Protein AF-A0A0G2GHC7-F1 (afdb_monomer)

Nearest PDB structures (foldseek):
  1qgr-assembly1_A  TM=2.933E-01  e=3.641E-01  Homo sapiens
  3lww-assembly2_C  TM=3.006E-01  e=3.374E-01  Homo sapiens

Structure (mmCIF, N/CA/C/O backbone):
data_AF-A0A0G2GHC7-F1
#
_entry.id   AF-A0A0G2GHC7-F1
#
loop_
_atom_site.group_PDB
_atom_site.id
_atom_site.type_symbol
_atom_site.label_atom_id
_atom_site.label_alt_id
_atom_site.label_comp_id
_atom_site.label_asym_id
_atom_site.label_entity_id
_atom_site.label_seq_id
_atom_site.pdbx_PDB_ins_code
_atom_site.Cartn_x
_atom_site.Cartn_y
_atom_site.Cartn_z
_atom_site.occupancy
_atom_site.B_iso_or_equiv
_atom_site.auth_seq_id
_atom_site.auth_comp_id
_atom_site.auth_asym_id
_atom_site.auth_atom_id
_atom_site.pdbx_PDB_model_num
ATOM 1 N N . MET A 1 1 ? -37.681 -27.568 41.422 1.00 39.88 1 MET A N 1
ATOM 2 C CA . MET A 1 1 ? -37.626 -28.202 40.088 1.00 39.88 1 MET A CA 1
ATOM 3 C C . MET A 1 1 ? -36.496 -27.518 39.33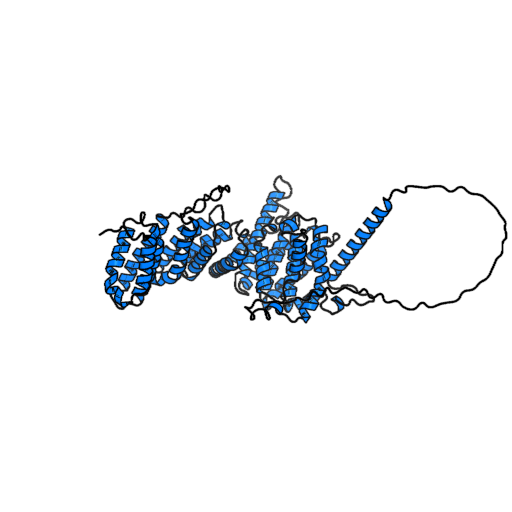6 1.00 39.88 1 MET A C 1
ATOM 5 O O . MET A 1 1 ? -36.598 -26.330 39.103 1.00 39.88 1 MET A O 1
ATOM 9 N N . SER A 1 2 ? -35.291 -28.082 39.414 1.00 40.97 2 SER A N 1
ATOM 10 C CA . SER A 1 2 ? -34.651 -28.904 38.369 1.00 40.97 2 SER A CA 1
ATOM 11 C C . SER A 1 2 ? -34.193 -28.064 37.172 1.00 40.97 2 SER A C 1
ATOM 13 O O . SER A 1 2 ? -34.883 -27.985 36.165 1.00 40.97 2 SER A O 1
ATOM 15 N N . THR A 1 3 ? -33.004 -27.473 37.294 1.00 50.31 3 THR A N 1
ATOM 16 C CA . THR A 1 3 ? -32.200 -26.818 36.241 1.00 50.31 3 THR A CA 1
ATOM 17 C C . THR A 1 3 ? -31.609 -27.832 35.248 1.00 50.31 3 THR A C 1
ATOM 19 O O . THR A 1 3 ? -30.493 -27.670 34.778 1.00 50.31 3 THR A O 1
ATOM 22 N N . LEU A 1 4 ? -32.314 -28.938 34.997 1.00 52.78 4 LEU A N 1
ATOM 23 C CA . LEU A 1 4 ? -31.756 -30.152 34.389 1.00 52.78 4 LEU A CA 1
ATOM 24 C C . LEU A 1 4 ? -32.401 -30.484 33.036 1.00 52.78 4 LEU A C 1
ATOM 26 O O . LEU A 1 4 ? -32.453 -31.648 32.653 1.00 52.78 4 LEU A O 1
ATOM 30 N N . THR A 1 5 ? -32.947 -29.483 32.337 1.00 56.09 5 THR A N 1
ATOM 31 C CA . THR A 1 5 ? -33.578 -29.680 31.016 1.00 56.09 5 THR A CA 1
ATOM 32 C C . THR A 1 5 ? -33.210 -28.640 29.958 1.00 56.09 5 THR A C 1
ATOM 34 O O . THR A 1 5 ? -33.716 -28.741 28.845 1.00 56.09 5 THR A O 1
ATOM 37 N N . SER A 1 6 ? -32.354 -27.662 30.264 1.00 58.09 6 SER A N 1
ATOM 38 C CA . SER A 1 6 ? -31.966 -26.628 29.299 1.00 58.09 6 SER A CA 1
ATOM 39 C C . SER A 1 6 ? -30.473 -26.323 29.431 1.00 58.09 6 SER A C 1
ATOM 41 O O . SER A 1 6 ? -30.075 -25.578 30.323 1.00 58.09 6 SER A O 1
ATOM 43 N N . ASP A 1 7 ? -29.659 -26.910 28.555 1.00 63.78 7 ASP A N 1
ATOM 44 C CA . ASP A 1 7 ? -28.250 -26.545 28.372 1.00 63.78 7 ASP A CA 1
ATOM 45 C C . ASP A 1 7 ? -28.198 -25.221 27.589 1.00 63.78 7 ASP A C 1
ATOM 47 O O . ASP A 1 7 ? -28.084 -25.222 26.366 1.00 63.78 7 ASP A O 1
ATOM 51 N N . LEU A 1 8 ? -28.369 -24.083 28.273 1.00 76.88 8 LEU A N 1
ATOM 52 C CA . LEU A 1 8 ? -28.055 -22.770 27.693 1.00 76.88 8 LEU A CA 1
ATOM 53 C C . LEU A 1 8 ? -26.638 -22.372 28.085 1.00 76.88 8 LEU A C 1
ATOM 55 O O . LEU A 1 8 ? -26.290 -22.406 29.266 1.00 76.88 8 LEU A O 1
ATOM 59 N N . ALA A 1 9 ? -25.841 -21.955 27.103 1.00 83.75 9 ALA A N 1
ATOM 60 C CA . ALA A 1 9 ? -24.527 -21.402 27.378 1.00 83.75 9 ALA A CA 1
ATOM 61 C C . ALA A 1 9 ? -24.648 -19.988 27.968 1.00 83.75 9 ALA A C 1
ATOM 63 O O . ALA A 1 9 ? -25.520 -19.206 27.583 1.00 83.75 9 ALA A O 1
ATOM 64 N N . ASP A 1 10 ? -23.715 -19.619 28.850 1.00 84.06 10 ASP A N 1
ATOM 65 C CA . ASP A 1 10 ? -23.629 -18.265 29.419 1.00 84.06 10 ASP A CA 1
ATOM 66 C C . ASP A 1 10 ? -23.573 -17.182 28.323 1.00 84.06 10 ASP A C 1
ATOM 68 O O . ASP A 1 10 ? -24.103 -16.084 28.488 1.00 84.06 10 ASP A O 1
ATOM 72 N N . THR A 1 11 ? -22.953 -17.492 27.179 1.00 84.12 11 THR A N 1
ATOM 73 C CA . THR A 1 11 ? -22.890 -16.609 26.006 1.00 84.12 11 THR A CA 1
ATOM 74 C C . THR A 1 11 ? -24.258 -16.366 25.380 1.00 84.12 11 THR A C 1
ATOM 76 O O . THR A 1 11 ? -24.542 -15.233 24.996 1.00 84.12 11 THR A O 1
ATOM 79 N N . ASP A 1 12 ? -25.117 -17.385 25.331 1.00 85.38 12 ASP A N 1
ATOM 80 C CA . ASP A 1 12 ? -26.457 -17.292 24.744 1.00 85.38 12 ASP A CA 1
ATOM 81 C C . ASP A 1 12 ? -27.382 -16.472 25.644 1.00 85.38 12 ASP A C 1
ATOM 83 O O . ASP A 1 12 ? -28.181 -15.670 25.164 1.00 85.38 12 ASP A O 1
ATOM 87 N N . LEU A 1 13 ? -27.225 -16.612 26.964 1.00 88.44 13 LEU A N 1
ATOM 88 C CA . LEU A 1 13 ? -27.956 -15.812 27.946 1.00 88.44 13 LEU A CA 1
ATOM 89 C C . LEU A 1 13 ? -27.604 -14.325 27.849 1.00 88.44 13 LEU A C 1
ATOM 91 O O . LEU A 1 13 ? -28.493 -13.478 27.921 1.00 88.44 13 LEU A O 1
ATOM 95 N N . VAL A 1 14 ? -26.323 -13.990 27.669 1.00 88.38 14 VAL A N 1
ATOM 96 C CA . VAL A 1 14 ? -25.905 -12.587 27.530 1.00 88.38 14 VAL A CA 1
ATOM 97 C C . VAL A 1 14 ? -26.266 -12.024 26.156 1.00 88.38 14 VAL A C 1
ATOM 99 O O . VAL A 1 14 ? -26.675 -10.869 26.081 1.00 88.38 14 VAL A O 1
ATOM 102 N N . ALA A 1 15 ? -26.202 -12.824 25.090 1.00 87.38 15 ALA A N 1
ATOM 103 C CA . ALA A 1 15 ? -26.719 -12.421 23.782 1.00 87.38 15 ALA A CA 1
ATOM 104 C C . ALA A 1 15 ? -28.224 -12.107 23.854 1.00 87.38 15 ALA A C 1
ATOM 106 O O . ALA A 1 15 ? -28.651 -11.030 23.441 1.00 87.38 15 ALA A O 1
ATOM 107 N N . PHE A 1 16 ? -29.011 -12.984 24.490 1.00 91.25 16 PHE A N 1
ATOM 108 C CA . PHE A 1 16 ? -30.424 -12.724 24.760 1.00 91.25 16 PHE A CA 1
ATOM 109 C C . PHE A 1 16 ? -30.627 -11.456 25.597 1.00 91.25 16 PHE A C 1
ATOM 111 O O . PHE A 1 16 ? -31.510 -10.669 25.282 1.00 91.25 16 PHE A O 1
ATOM 118 N N . LEU A 1 17 ? -29.816 -11.218 26.634 1.00 92.25 17 LEU A N 1
ATOM 119 C CA . LEU A 1 17 ? -29.911 -10.008 27.460 1.00 92.25 17 LEU A CA 1
ATOM 120 C C . LEU A 1 17 ? -29.704 -8.727 26.635 1.00 92.25 17 LEU A C 1
ATOM 122 O O . LEU A 1 17 ? -30.441 -7.751 26.812 1.00 92.25 17 LEU A O 1
ATOM 126 N N . VAL A 1 18 ? -28.714 -8.733 25.738 1.00 91.00 18 VAL A N 1
ATOM 127 C CA . VAL A 1 18 ? -28.441 -7.630 24.807 1.00 91.00 18 VAL A CA 1
ATOM 128 C C . VAL A 1 18 ? -29.640 -7.401 23.887 1.00 91.00 18 VAL A C 1
ATOM 130 O O . VAL A 1 18 ? -30.128 -6.275 23.794 1.00 91.00 18 VAL A O 1
ATOM 133 N N . ASP A 1 19 ? -30.157 -8.451 23.250 1.00 91.75 19 ASP A N 1
ATOM 134 C CA . ASP A 1 19 ? -31.281 -8.340 22.313 1.00 91.75 19 ASP A CA 1
ATOM 135 C C . ASP A 1 19 ? -32.595 -7.964 23.007 1.00 91.75 19 ASP A C 1
ATOM 137 O O . ASP A 1 19 ? -33.351 -7.125 22.511 1.00 91.75 19 ASP A O 1
ATOM 141 N N . TYR A 1 20 ? -32.830 -8.504 24.202 1.00 93.81 20 TYR A N 1
ATOM 142 C CA . TYR A 1 20 ? -33.949 -8.128 25.056 1.00 93.81 20 TYR A CA 1
ATOM 143 C C . TYR A 1 20 ? -33.890 -6.636 25.380 1.00 93.81 20 TYR A C 1
ATOM 145 O O . TYR A 1 20 ? -34.864 -5.921 25.159 1.00 93.81 20 TYR A O 1
ATOM 153 N N . THR A 1 21 ? -32.727 -6.126 25.789 1.00 92.25 21 THR A N 1
ATOM 154 C CA . THR A 1 21 ? -32.561 -4.706 26.134 1.00 92.25 21 THR A CA 1
ATOM 155 C C . THR A 1 21 ? -32.699 -3.790 24.921 1.00 92.25 21 THR A C 1
ATOM 157 O O . THR A 1 21 ? -33.274 -2.710 25.035 1.00 92.25 21 THR A O 1
ATOM 160 N N . LYS A 1 22 ? -32.253 -4.223 23.734 1.00 91.81 22 LYS A N 1
ATOM 161 C CA . LYS A 1 22 ? -32.521 -3.508 22.473 1.00 91.81 22 LYS A CA 1
ATOM 162 C C . LYS A 1 22 ? -34.026 -3.406 22.185 1.00 91.81 22 LYS A C 1
ATOM 164 O O . LYS A 1 22 ? -34.469 -2.364 21.705 1.00 91.81 22 LYS A O 1
ATOM 169 N N . SER A 1 23 ? -34.789 -4.462 22.482 1.00 94.38 23 SER A N 1
ATOM 170 C CA . SER A 1 23 ? -36.236 -4.539 22.221 1.00 94.38 23 SER A CA 1
ATOM 171 C C . SER A 1 23 ? -37.111 -3.742 23.194 1.00 94.38 23 SER A C 1
ATOM 173 O O . SER A 1 23 ? -38.256 -3.443 22.862 1.00 94.38 23 SER A O 1
ATOM 175 N N . LEU A 1 24 ? -36.591 -3.396 24.375 1.00 92.88 24 LEU A N 1
ATOM 176 C CA . LEU A 1 24 ? -37.332 -2.634 25.379 1.00 92.88 24 LEU A CA 1
ATOM 177 C C . LEU A 1 24 ? -37.578 -1.192 24.935 1.00 92.88 24 LEU A C 1
ATOM 179 O O . LEU A 1 24 ? -36.761 -0.595 24.235 1.00 92.88 24 LEU A O 1
ATOM 183 N N . GLU A 1 25 ? -38.686 -0.610 25.384 1.00 91.81 25 GLU A N 1
ATOM 184 C CA . GLU A 1 25 ? -38.929 0.827 25.253 1.00 91.81 25 GLU A CA 1
ATOM 185 C C . GLU A 1 25 ? -37.959 1.612 26.139 1.00 91.81 25 GLU A C 1
ATOM 187 O O . GLU A 1 25 ? -37.546 1.139 27.198 1.00 91.81 25 GLU A O 1
ATOM 192 N N . ASP A 1 26 ? -37.592 2.819 25.711 1.00 90.12 26 ASP A N 1
ATOM 193 C CA . ASP A 1 26 ? -36.597 3.622 26.423 1.00 90.12 26 ASP A CA 1
ATOM 194 C C . ASP A 1 26 ? -37.082 3.938 27.856 1.00 90.12 26 ASP A C 1
ATOM 196 O O . ASP A 1 26 ? -36.315 3.797 28.805 1.00 90.12 26 ASP A O 1
ATOM 200 N N . ASP A 1 27 ? -38.378 4.207 28.055 1.00 87.00 27 ASP A N 1
ATOM 201 C CA . ASP A 1 27 ? -38.981 4.489 29.370 1.00 87.00 27 ASP A CA 1
ATOM 202 C C . ASP A 1 27 ? -38.867 3.332 30.385 1.00 87.00 27 ASP A C 1
ATOM 204 O O . ASP A 1 27 ? -38.892 3.572 31.594 1.00 87.00 27 ASP A O 1
ATOM 208 N N . ALA A 1 28 ? -38.651 2.090 29.929 1.00 89.19 28 ALA A N 1
ATOM 209 C CA . ALA A 1 28 ? -38.452 0.934 30.809 1.00 89.19 28 ALA A CA 1
ATOM 210 C C . ALA A 1 28 ? -37.147 1.012 31.628 1.00 89.19 28 ALA A C 1
ATOM 212 O O . ALA A 1 28 ? -36.950 0.238 32.566 1.00 89.19 28 ALA A O 1
ATOM 213 N N . MET A 1 29 ? -36.250 1.952 31.304 1.00 88.31 29 MET A N 1
ATOM 214 C CA . MET A 1 29 ? -34.985 2.146 32.011 1.00 88.31 29 MET A CA 1
ATOM 215 C C . MET A 1 29 ? -35.142 2.498 33.497 1.00 88.31 29 MET A C 1
ATOM 217 O O . MET A 1 29 ? -34.228 2.183 34.256 1.00 88.31 29 MET A O 1
ATOM 221 N N . ASP A 1 30 ? -36.255 3.101 33.936 1.00 86.25 30 ASP A N 1
ATOM 222 C CA . ASP A 1 30 ? -36.523 3.337 35.372 1.00 86.25 30 ASP A CA 1
ATOM 223 C C . ASP A 1 30 ? -36.555 2.013 36.155 1.00 86.25 30 ASP A C 1
ATOM 225 O O . ASP A 1 30 ? -35.911 1.862 37.195 1.00 86.25 30 ASP A O 1
ATOM 229 N N . GLU A 1 31 ? -37.207 1.002 35.579 1.00 89.50 31 GLU A N 1
ATOM 230 C CA . GLU A 1 31 ? -37.426 -0.287 36.230 1.00 89.50 31 GLU A CA 1
ATOM 231 C C . GLU A 1 31 ? -36.168 -1.165 36.229 1.00 89.50 31 GLU A C 1
ATOM 233 O O . GLU A 1 31 ? -35.849 -1.787 37.241 1.00 89.50 31 GLU A O 1
ATOM 238 N N . ILE A 1 32 ? -35.431 -1.211 35.113 1.00 91.94 32 ILE A N 1
ATOM 239 C CA . ILE A 1 32 ? -34.333 -2.179 34.937 1.00 91.94 32 ILE A CA 1
ATOM 240 C C . ILE A 1 32 ? -32.955 -1.656 35.365 1.00 91.94 32 ILE A C 1
ATOM 242 O O . ILE A 1 32 ? -32.037 -2.444 35.604 1.00 91.94 32 ILE A O 1
ATOM 246 N N . TRP A 1 33 ? -32.769 -0.336 35.464 1.00 92.62 33 TRP A N 1
ATOM 247 C CA . TRP A 1 33 ? -31.449 0.265 35.685 1.00 92.62 33 TRP A CA 1
ATOM 248 C C . TRP A 1 33 ? -30.719 -0.223 36.950 1.00 92.62 33 TRP A C 1
ATOM 250 O O . TRP A 1 33 ? -29.529 -0.558 36.846 1.00 92.62 33 TRP A O 1
ATOM 260 N N . PRO A 1 34 ? -31.363 -0.298 38.136 1.00 93.25 34 PRO A N 1
ATOM 261 C CA . PRO A 1 34 ? -30.699 -0.773 39.350 1.00 93.25 34 PRO A CA 1
ATOM 262 C C . PRO A 1 34 ? -30.181 -2.209 39.212 1.00 93.25 34 PRO A C 1
ATOM 264 O O . PRO A 1 34 ? -29.066 -2.507 39.656 1.00 93.25 34 PRO A O 1
ATOM 267 N N . ASP A 1 35 ? -30.952 -3.073 38.552 1.00 95.12 35 ASP A N 1
ATOM 268 C CA . ASP A 1 35 ? -30.619 -4.482 38.357 1.00 95.12 35 ASP A CA 1
ATOM 269 C C . ASP A 1 35 ? -29.467 -4.640 37.361 1.00 95.12 35 ASP A C 1
ATOM 271 O O . ASP A 1 35 ? -28.497 -5.347 37.647 1.00 95.12 35 ASP A O 1
ATOM 275 N N . CYS A 1 36 ? -29.493 -3.901 36.244 1.00 94.94 36 CYS A N 1
ATOM 276 C CA . CYS A 1 36 ? -28.403 -3.898 35.266 1.00 94.94 36 CYS A CA 1
ATOM 277 C C . CYS A 1 36 ? -27.069 -3.454 35.890 1.00 94.94 36 CYS A C 1
ATOM 279 O O . CYS A 1 36 ? -26.034 -4.085 35.666 1.00 94.94 36 CYS A O 1
ATOM 281 N N . LEU A 1 37 ? -27.072 -2.385 36.697 1.00 94.75 37 LEU A N 1
ATOM 282 C CA . LEU A 1 37 ? -25.856 -1.912 37.367 1.00 94.75 37 LEU A CA 1
ATOM 283 C C . LEU A 1 37 ? -25.345 -2.901 38.415 1.00 94.75 37 LEU A C 1
ATOM 285 O O . LEU A 1 37 ? -24.130 -3.063 38.554 1.00 94.75 37 LEU A O 1
ATOM 289 N N . THR A 1 38 ? -26.249 -3.523 39.171 1.00 96.38 38 THR A N 1
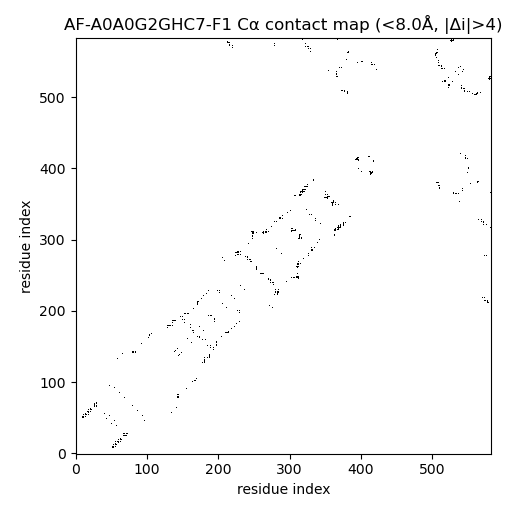ATOM 290 C CA . THR A 1 38 ? -25.888 -4.512 40.195 1.00 96.38 38 THR A CA 1
ATOM 291 C C . THR A 1 38 ? -25.256 -5.733 39.538 1.00 96.38 38 THR A C 1
ATOM 293 O O . THR A 1 38 ? -24.136 -6.094 39.889 1.00 96.38 38 THR A O 1
ATOM 296 N N . PHE A 1 39 ? -25.879 -6.254 38.480 1.00 96.31 39 PHE A N 1
ATOM 297 C CA . PHE A 1 39 ? -25.341 -7.353 37.684 1.00 96.31 39 PHE A CA 1
ATOM 298 C C . PHE A 1 39 ? -23.927 -7.063 37.153 1.00 96.31 39 PHE A C 1
ATOM 300 O O . PHE A 1 39 ? -23.007 -7.855 37.360 1.00 96.31 39 PHE A O 1
ATOM 307 N N . LEU A 1 40 ? -23.710 -5.902 36.524 1.00 96.44 40 LEU A N 1
ATOM 308 C CA . LEU A 1 40 ? -22.388 -5.532 36.004 1.00 96.44 40 LEU A CA 1
ATOM 309 C C . LEU A 1 40 ? -21.328 -5.408 37.109 1.00 96.44 40 LEU A C 1
ATOM 311 O O . LEU A 1 40 ? -20.172 -5.782 36.902 1.00 96.44 40 LEU A O 1
ATOM 315 N N . ARG A 1 41 ? -21.696 -4.882 38.284 1.00 97.31 41 ARG A N 1
ATOM 316 C CA . ARG A 1 41 ? -20.788 -4.771 39.438 1.00 97.31 41 ARG A CA 1
ATOM 317 C C . ARG A 1 41 ? -20.432 -6.137 40.012 1.00 97.31 41 ARG A C 1
ATOM 319 O O . ARG A 1 41 ? -19.265 -6.340 40.338 1.00 97.31 41 ARG A O 1
ATOM 326 N N . ASP A 1 42 ? -21.393 -7.051 40.087 1.00 95.69 42 ASP A N 1
ATOM 327 C CA . ASP A 1 42 ? -21.183 -8.407 40.592 1.00 95.69 42 ASP A CA 1
ATOM 328 C C . ASP A 1 42 ? -20.258 -9.203 39.664 1.00 95.69 42 ASP A C 1
ATOM 330 O O . ASP A 1 42 ? -19.294 -9.814 40.129 1.00 95.69 42 ASP A O 1
ATOM 334 N N . VAL A 1 43 ? -20.451 -9.101 38.342 1.00 94.50 43 VAL A N 1
ATOM 335 C CA . VAL A 1 43 ? -19.530 -9.698 37.357 1.00 94.50 43 VAL A CA 1
ATOM 336 C C . VAL A 1 43 ? -18.122 -9.105 37.488 1.00 94.50 43 VAL A C 1
ATOM 338 O O . VAL A 1 43 ? -17.130 -9.833 37.463 1.00 94.50 43 VAL A O 1
ATOM 341 N N . LEU A 1 44 ? -18.007 -7.784 37.663 1.00 94.69 44 LEU A N 1
ATOM 342 C CA . LEU A 1 44 ? -16.717 -7.107 37.830 1.00 94.69 44 LEU A CA 1
ATOM 343 C C . LEU A 1 44 ? -16.037 -7.374 39.180 1.00 94.69 44 LEU A C 1
ATOM 345 O O . LEU A 1 44 ? -14.828 -7.159 39.283 1.00 94.69 44 LEU A O 1
ATOM 349 N N . ALA A 1 45 ? -16.765 -7.829 40.204 1.00 95.62 45 ALA A N 1
ATOM 350 C CA . ALA A 1 45 ? -16.177 -8.203 41.489 1.00 95.62 45 ALA A CA 1
ATOM 351 C C . ALA A 1 45 ? -15.256 -9.427 41.348 1.00 95.62 45 ALA A C 1
ATOM 353 O O . ALA A 1 45 ? -14.241 -9.522 42.038 1.00 95.62 45 ALA A O 1
ATOM 354 N N . ASN A 1 46 ? -15.579 -10.333 40.419 1.00 93.44 46 ASN A N 1
ATOM 355 C CA . ASN A 1 46 ? -14.730 -11.457 40.046 1.00 93.44 46 ASN A CA 1
ATOM 356 C C . ASN A 1 46 ? -14.855 -11.754 38.537 1.00 93.44 46 ASN A C 1
ATOM 358 O O . ASN A 1 46 ? -15.622 -12.631 38.147 1.00 93.44 46 ASN A O 1
ATOM 362 N N . PRO A 1 47 ? -14.103 -11.054 37.667 1.00 91.44 47 PRO A N 1
ATOM 363 C CA . PRO A 1 47 ? -14.313 -11.127 36.220 1.00 91.44 47 PRO A CA 1
ATOM 364 C C . PRO A 1 47 ? -13.735 -12.392 35.567 1.00 91.44 47 PRO A C 1
ATOM 366 O O . PRO A 1 47 ? -14.113 -12.735 34.449 1.00 91.44 47 PRO A O 1
ATOM 369 N N . MET A 1 48 ? -12.814 -13.101 36.233 1.00 89.38 48 MET A N 1
ATOM 370 C CA . MET A 1 48 ? -12.081 -14.231 35.644 1.00 89.38 48 MET A CA 1
ATOM 371 C C . MET A 1 48 ? -12.980 -15.428 35.267 1.00 89.38 48 MET A C 1
ATOM 373 O O . MET A 1 48 ? -12.845 -15.923 34.143 1.00 89.38 48 MET A O 1
ATOM 377 N N . PRO A 1 49 ? -13.920 -15.888 36.120 1.00 90.12 49 PRO A N 1
ATOM 378 C CA . PRO A 1 49 ? -14.882 -16.930 35.750 1.00 90.12 49 PRO A CA 1
ATOM 379 C C . PRO A 1 49 ? -15.768 -16.525 34.567 1.00 90.12 49 PRO A C 1
ATOM 381 O O . PRO A 1 49 ? -16.087 -17.351 33.720 1.00 90.12 49 PRO A O 1
ATOM 384 N N . HIS A 1 50 ? -16.091 -15.235 34.460 1.00 88.62 50 HIS A N 1
ATOM 385 C CA . HIS A 1 50 ? -16.995 -14.683 33.451 1.00 88.62 50 HIS A CA 1
ATOM 386 C C . HIS A 1 50 ? -16.283 -14.214 32.178 1.00 88.62 50 HIS A C 1
ATOM 388 O O . HIS A 1 50 ? -16.888 -13.561 31.328 1.00 88.62 50 HIS A O 1
ATOM 394 N N . ARG A 1 51 ? -15.003 -14.563 31.991 1.00 87.25 51 ARG A N 1
ATOM 395 C CA . ARG A 1 51 ? -14.190 -14.094 30.858 1.00 87.25 51 ARG A CA 1
ATOM 396 C C . ARG A 1 51 ? -14.854 -14.302 29.498 1.00 87.25 51 ARG A C 1
ATOM 398 O O . ARG A 1 51 ? -14.590 -13.520 28.594 1.00 87.25 51 ARG A O 1
ATOM 405 N N . GLN A 1 52 ? -15.679 -15.340 29.323 1.00 85.38 52 GLN A N 1
ATOM 406 C CA . GLN A 1 52 ? -16.346 -15.664 28.054 1.00 85.38 52 GLN A CA 1
ATOM 407 C C . GLN A 1 52 ? -17.423 -14.642 27.657 1.00 85.38 52 GLN A C 1
ATOM 409 O O . GLN A 1 52 ? -17.530 -14.319 26.477 1.00 85.38 52 GLN A O 1
ATOM 414 N N . ILE A 1 53 ? -18.110 -14.052 28.634 1.00 89.00 53 ILE A N 1
ATOM 415 C CA . ILE A 1 53 ? -19.212 -13.111 28.404 1.00 89.00 53 ILE A CA 1
ATOM 416 C C . ILE A 1 53 ? -18.787 -11.637 28.418 1.00 89.00 53 ILE A C 1
ATOM 418 O O . ILE A 1 53 ? -19.537 -10.791 27.944 1.00 89.00 53 ILE A O 1
ATOM 422 N N . LEU A 1 54 ? -17.582 -11.308 28.907 1.00 91.25 54 LEU A N 1
ATOM 423 C CA . LEU A 1 54 ? -17.121 -9.913 29.028 1.00 91.25 54 LEU A CA 1
ATOM 424 C C . LEU A 1 54 ? -17.219 -9.085 27.728 1.00 91.25 54 LEU A C 1
ATOM 426 O O . LEU A 1 54 ? -17.674 -7.947 27.823 1.00 91.25 54 LEU A O 1
ATOM 430 N N . PRO A 1 55 ? -16.873 -9.600 26.526 1.00 90.00 55 PRO A N 1
ATOM 431 C CA . PRO A 1 55 ? -17.087 -8.849 25.288 1.00 90.00 55 PRO A CA 1
ATOM 432 C C . PRO A 1 55 ? -18.567 -8.528 25.046 1.00 90.00 55 PRO A C 1
ATOM 434 O O . PRO A 1 55 ? -18.908 -7.376 24.812 1.00 90.00 55 PRO A O 1
ATOM 437 N N . ALA A 1 56 ? -19.467 -9.501 25.195 1.00 89.94 56 ALA A N 1
ATOM 438 C CA . ALA A 1 56 ? -20.902 -9.265 25.033 1.00 89.94 56 ALA A CA 1
ATOM 439 C C . ALA A 1 56 ? -21.445 -8.269 26.079 1.00 89.94 56 ALA A C 1
ATOM 441 O O . ALA A 1 56 ? -22.335 -7.476 25.783 1.00 89.94 56 ALA A O 1
ATOM 442 N N . LEU A 1 57 ? -20.852 -8.221 27.278 1.00 94.12 57 LEU A N 1
ATOM 443 C CA . LEU A 1 57 ? -21.174 -7.202 28.281 1.00 94.12 57 LEU A CA 1
ATOM 444 C C . LEU A 1 57 ? -20.689 -5.794 27.903 1.00 94.12 57 LEU A C 1
ATOM 446 O O . LEU A 1 57 ? -21.313 -4.818 28.318 1.00 94.12 57 LEU A O 1
ATOM 450 N N . LEU A 1 58 ? -19.627 -5.656 27.100 1.00 93.62 58 LEU A N 1
ATOM 451 C CA . LEU A 1 58 ? -19.266 -4.361 26.513 1.00 93.62 58 LEU A CA 1
ATOM 452 C C . LEU A 1 58 ? -20.360 -3.892 25.545 1.00 93.62 58 LEU A C 1
ATOM 454 O O . LEU A 1 58 ? -20.779 -2.735 25.620 1.00 93.62 58 LEU A O 1
ATOM 458 N N . GLU A 1 59 ? -20.877 -4.784 24.695 1.00 91.62 59 GLU A N 1
ATOM 459 C CA . GLU A 1 59 ? -22.000 -4.459 23.804 1.00 91.62 59 GLU A CA 1
ATOM 460 C C . GLU A 1 59 ? -23.247 -4.092 24.613 1.00 91.62 59 GLU A C 1
ATOM 462 O O . GLU A 1 59 ? -23.871 -3.063 24.355 1.00 91.62 59 GLU A O 1
ATOM 467 N N . PHE A 1 60 ? -23.548 -4.860 25.662 1.00 94.62 60 PHE A N 1
ATOM 468 C CA . PHE A 1 60 ? -24.639 -4.567 26.586 1.00 94.62 60 PHE A CA 1
ATOM 469 C C . PHE A 1 60 ? -24.525 -3.155 27.176 1.00 94.62 60 PHE A C 1
ATOM 471 O O . PHE A 1 60 ? -25.472 -2.372 27.103 1.00 94.62 60 PHE A O 1
ATOM 478 N N . THR A 1 61 ? -23.350 -2.760 27.674 1.00 95.00 61 THR A N 1
ATOM 479 C CA . THR A 1 61 ? -23.157 -1.388 28.176 1.00 95.00 61 THR A CA 1
ATOM 480 C C . THR A 1 61 ? -23.309 -0.312 27.103 1.00 95.00 61 THR A C 1
ATOM 482 O O . THR A 1 61 ? -23.799 0.772 27.412 1.00 95.00 61 THR A O 1
ATOM 485 N N . ALA A 1 62 ? -22.953 -0.597 25.849 1.00 93.00 62 ALA A N 1
ATOM 486 C CA . ALA A 1 62 ? -23.196 0.319 24.741 1.00 93.00 62 ALA A CA 1
ATOM 487 C C . ALA A 1 62 ? -24.699 0.470 24.447 1.00 93.00 62 ALA A C 1
ATOM 489 O O . ALA A 1 62 ? -25.166 1.588 24.248 1.00 93.00 62 ALA A O 1
ATOM 490 N N . THR A 1 63 ? -25.469 -0.624 24.494 1.00 93.00 63 THR A N 1
ATOM 491 C CA . THR A 1 63 ? -26.934 -0.570 24.331 1.00 93.00 63 THR A CA 1
ATOM 492 C C . THR A 1 63 ? -27.622 0.183 25.470 1.00 93.00 63 THR A C 1
ATOM 494 O O . THR A 1 63 ? -28.507 0.996 25.218 1.00 93.00 63 THR A O 1
ATOM 497 N N . LEU A 1 64 ? -27.168 0.005 26.718 1.00 93.62 64 LEU A N 1
ATOM 498 C CA . LEU A 1 64 ? -27.666 0.779 27.858 1.00 93.62 64 LEU A CA 1
ATOM 499 C C . LEU A 1 64 ? -27.373 2.275 27.695 1.00 93.62 64 LEU A C 1
ATOM 501 O O . LEU A 1 64 ? -28.210 3.098 28.050 1.00 93.62 64 LEU A O 1
ATOM 505 N N . ALA A 1 65 ? -26.208 2.642 27.150 1.00 92.44 65 ALA A N 1
ATOM 506 C CA . ALA A 1 65 ? -25.859 4.044 26.925 1.00 92.44 65 ALA A CA 1
ATOM 507 C C . ALA A 1 65 ? -26.800 4.716 25.913 1.00 92.44 65 ALA A C 1
ATOM 509 O O . ALA A 1 65 ? -27.197 5.857 26.134 1.00 92.44 65 ALA A O 1
ATOM 510 N N . GLU A 1 66 ? -27.188 4.003 24.851 1.00 92.00 66 GLU A N 1
ATOM 511 C CA . GLU A 1 66 ? -28.185 4.466 23.872 1.00 92.00 66 GLU A CA 1
ATOM 512 C C . GLU A 1 66 ? -29.557 4.670 24.507 1.00 92.00 66 GLU A C 1
ATOM 514 O O . GLU A 1 66 ? -30.161 5.725 24.336 1.00 92.00 66 GLU A O 1
ATOM 519 N N . LYS A 1 67 ? -30.020 3.711 25.314 1.00 91.31 67 LYS A N 1
ATOM 520 C CA . LYS A 1 67 ? -31.297 3.838 26.027 1.00 91.31 67 LYS A CA 1
ATOM 521 C C . LYS A 1 67 ? -31.295 5.022 26.995 1.00 91.31 67 LYS A C 1
ATOM 523 O O . LYS A 1 67 ? -32.213 5.835 26.980 1.00 91.31 67 LYS A O 1
ATOM 528 N N . VAL A 1 68 ? -30.228 5.179 27.782 1.00 90.25 68 VAL A N 1
ATOM 529 C CA . VAL A 1 68 ? -30.079 6.302 28.725 1.00 90.25 68 VAL A CA 1
ATOM 530 C C . VAL A 1 68 ? -30.016 7.659 28.009 1.00 90.25 68 VAL A C 1
ATOM 532 O O . VAL A 1 68 ? -30.455 8.659 28.577 1.00 90.25 68 VAL A O 1
ATOM 535 N N . ASP A 1 69 ? -29.490 7.723 26.780 1.00 88.75 69 ASP A N 1
ATOM 536 C CA . ASP A 1 69 ? -29.450 8.961 25.985 1.00 88.75 69 ASP A CA 1
ATOM 537 C C . ASP A 1 69 ? -30.847 9.457 25.598 1.00 88.75 69 ASP A C 1
ATOM 539 O O . ASP A 1 69 ? -31.089 10.663 25.620 1.00 88.75 69 ASP A O 1
ATOM 543 N N . ASN A 1 70 ? -31.768 8.530 25.329 1.00 88.19 70 ASN A N 1
ATOM 544 C CA . ASN A 1 70 ? -33.123 8.835 24.873 1.00 88.19 70 ASN A CA 1
ATOM 545 C C . ASN A 1 70 ? -34.150 8.994 26.009 1.00 88.19 70 ASN A C 1
ATOM 547 O O . ASN A 1 70 ? -35.215 9.575 25.803 1.00 88.19 70 ASN A O 1
ATOM 551 N N . THR A 1 71 ? -33.859 8.492 27.210 1.00 86.12 71 THR A N 1
ATOM 552 C CA . THR A 1 71 ? -34.785 8.569 28.356 1.00 86.12 71 THR A CA 1
ATOM 553 C C . THR A 1 71 ? -34.862 9.953 28.980 1.00 86.12 71 THR A C 1
ATOM 555 O O . THR A 1 71 ? -33.836 10.596 29.138 1.00 86.12 71 THR A O 1
ATOM 558 N N . ASN A 1 72 ? -36.029 10.370 29.485 1.00 77.56 72 ASN A N 1
ATOM 559 C CA . ASN A 1 72 ? -36.165 11.562 30.350 1.00 77.56 72 ASN A CA 1
ATOM 560 C C . ASN A 1 72 ? -36.084 11.246 31.857 1.00 77.56 72 ASN A C 1
ATOM 562 O O . ASN A 1 72 ? -36.263 12.131 32.696 1.00 77.56 72 ASN A O 1
ATOM 566 N N . PHE A 1 73 ? -35.849 9.982 32.201 1.00 76.12 73 PHE A N 1
ATOM 567 C CA . PHE A 1 73 ?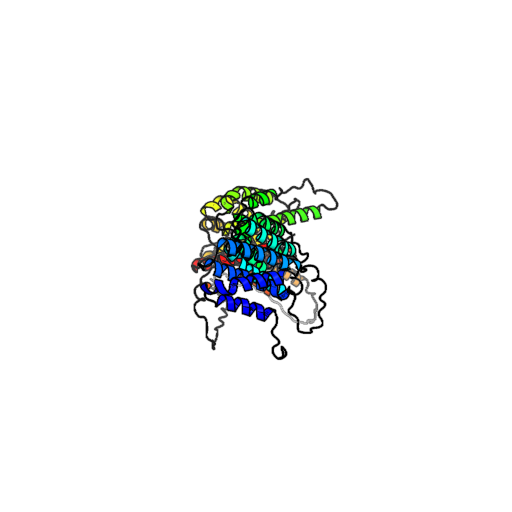 -35.816 9.491 33.569 1.00 76.12 73 PHE A CA 1
ATOM 568 C C . PHE A 1 73 ? -34.441 9.694 34.238 1.00 76.12 73 PHE A C 1
ATOM 570 O O . PHE A 1 73 ? -33.392 9.590 33.602 1.00 76.12 73 PHE A O 1
ATOM 577 N N . GLY A 1 74 ? -34.457 9.931 35.556 1.00 75.25 74 GLY A N 1
ATOM 578 C CA . GLY A 1 74 ? -33.268 9.934 36.408 1.00 75.25 74 GLY A CA 1
ATOM 579 C C . GLY A 1 74 ? -32.291 11.097 36.191 1.00 75.25 74 GLY A C 1
ATOM 580 O O . GLY A 1 74 ? -32.487 12.012 35.392 1.00 75.25 74 GLY A O 1
ATOM 581 N N . GLU A 1 75 ? -31.184 11.074 36.938 1.00 84.81 75 GLU A N 1
ATOM 582 C CA . GLU A 1 75 ? -30.062 11.992 36.716 1.00 84.81 75 GLU A CA 1
ATOM 583 C C . GLU A 1 75 ? -29.198 11.472 35.554 1.00 84.81 75 GLU A C 1
ATOM 585 O O . GLU A 1 75 ? -28.138 10.888 35.785 1.00 84.81 75 GLU A O 1
ATOM 590 N N . GLN A 1 76 ? -29.616 11.694 34.302 1.00 83.25 76 GLN A N 1
ATOM 591 C CA . GLN A 1 76 ? -28.925 11.196 33.094 1.00 83.25 76 GLN A CA 1
ATOM 592 C C . GLN A 1 76 ? -27.400 11.395 33.132 1.00 83.25 76 GLN A C 1
ATOM 594 O O . GLN A 1 76 ? -26.625 10.498 32.801 1.00 83.25 76 GLN A O 1
ATOM 599 N N . ARG A 1 77 ? -26.931 12.566 33.587 1.00 84.62 77 ARG A N 1
ATOM 600 C CA . ARG A 1 77 ? -25.492 12.864 33.694 1.00 84.62 77 ARG A CA 1
ATOM 601 C C . ARG A 1 77 ? -24.772 11.943 34.682 1.00 84.62 77 ARG A C 1
ATOM 603 O O . ARG A 1 77 ? -23.628 11.561 34.441 1.00 84.62 77 ARG A O 1
ATOM 610 N N . ARG A 1 78 ? -25.419 11.610 35.800 1.00 88.69 78 ARG A N 1
ATOM 611 C CA . ARG A 1 78 ? -24.895 10.669 36.793 1.00 88.69 78 ARG A CA 1
ATOM 612 C C . ARG A 1 78 ? -24.945 9.244 36.257 1.00 88.69 78 ARG A C 1
ATOM 614 O O . ARG A 1 78 ? -23.945 8.545 36.354 1.00 88.69 78 ARG A O 1
ATOM 621 N N . MET A 1 79 ? -26.051 8.859 35.623 1.00 90.31 79 MET A N 1
ATOM 622 C CA . MET A 1 79 ? -26.215 7.538 35.013 1.00 90.31 79 MET A CA 1
ATOM 623 C C . MET A 1 79 ? -25.131 7.256 33.965 1.00 90.31 79 MET A C 1
ATOM 625 O O . MET A 1 79 ? -24.489 6.210 34.014 1.00 90.31 79 MET A O 1
ATOM 629 N N . ARG A 1 80 ? -24.835 8.222 33.085 1.00 88.38 80 ARG A N 1
ATOM 630 C CA . ARG A 1 80 ? -23.741 8.102 32.106 1.00 88.38 80 ARG A CA 1
ATOM 631 C C . ARG A 1 80 ? -22.365 8.005 32.750 1.00 88.38 80 ARG A C 1
ATOM 633 O O . ARG A 1 80 ? -21.530 7.241 32.282 1.00 88.38 80 ARG A O 1
ATOM 640 N N . ARG A 1 81 ? -22.114 8.755 33.828 1.00 90.69 81 ARG A N 1
ATOM 641 C CA . ARG A 1 81 ? -20.840 8.671 34.557 1.00 90.69 81 ARG A CA 1
ATOM 642 C C . ARG A 1 81 ? -20.647 7.282 35.167 1.00 90.69 81 ARG A C 1
ATOM 644 O O . ARG A 1 81 ? -19.584 6.692 34.984 1.00 90.69 81 ARG A O 1
ATOM 651 N N . ASP A 1 82 ? -21.678 6.762 35.831 1.00 91.69 82 ASP A N 1
ATOM 652 C CA . ASP A 1 82 ? -21.663 5.434 36.447 1.00 91.69 82 ASP A CA 1
ATOM 653 C C . ASP A 1 82 ? -21.472 4.334 35.387 1.00 91.69 82 ASP A C 1
ATOM 655 O O . ASP A 1 82 ? -20.669 3.417 35.582 1.00 91.69 82 ASP A O 1
ATOM 659 N N . LEU A 1 83 ? -22.151 4.453 34.238 1.00 94.06 83 LEU A N 1
ATOM 660 C CA . LEU A 1 83 ? -22.006 3.531 33.110 1.00 94.06 83 LEU A CA 1
ATOM 661 C C . LEU A 1 83 ? -20.614 3.604 32.481 1.00 94.06 83 LEU A C 1
ATOM 663 O O . LEU A 1 83 ? -20.005 2.567 32.236 1.00 94.06 83 LEU A O 1
ATOM 667 N N . GLY A 1 84 ? -20.072 4.807 32.281 1.00 93.56 84 GLY A N 1
ATOM 668 C CA . GLY A 1 84 ? -18.721 5.002 31.764 1.00 93.56 84 GLY A CA 1
ATOM 669 C C . GLY A 1 84 ? -17.644 4.416 32.686 1.00 93.56 84 GLY A C 1
ATOM 670 O O . GLY A 1 84 ? -16.680 3.816 32.209 1.00 93.56 84 GLY A O 1
ATOM 671 N N . ASP A 1 85 ? -17.817 4.517 34.010 1.00 94.75 85 ASP A N 1
ATOM 672 C CA . ASP A 1 85 ? -16.921 3.889 34.996 1.00 94.75 85 ASP A CA 1
ATOM 673 C C . ASP A 1 85 ? -17.004 2.353 34.971 1.00 94.75 85 ASP A C 1
ATOM 675 O O . ASP A 1 85 ? -16.004 1.666 35.208 1.00 94.75 85 ASP A O 1
ATOM 679 N N . LEU A 1 86 ? -18.187 1.786 34.715 1.00 96.06 86 LEU A N 1
ATOM 680 C CA . LEU A 1 86 ? -18.352 0.341 34.526 1.00 96.06 86 LEU A CA 1
ATOM 681 C C . LEU A 1 86 ? -17.768 -0.118 33.191 1.00 96.06 86 LEU A C 1
ATOM 683 O O . LEU A 1 86 ? -17.037 -1.105 33.177 1.00 96.06 86 LEU A O 1
ATOM 687 N N . PHE A 1 87 ? -18.001 0.623 32.107 1.00 96.50 87 PHE A N 1
ATOM 688 C CA . PHE A 1 87 ? -17.449 0.338 30.784 1.00 96.50 87 PHE A CA 1
ATOM 689 C C . PHE A 1 87 ? -15.921 0.270 30.815 1.00 96.50 87 PHE A C 1
ATOM 691 O O . PHE A 1 87 ? -15.340 -0.711 30.366 1.00 96.50 87 PHE A O 1
ATOM 698 N N . MET A 1 88 ? -15.247 1.265 31.405 1.00 95.81 88 MET A N 1
ATOM 699 C CA . MET A 1 88 ? -13.779 1.269 31.495 1.00 95.81 88 MET A CA 1
ATOM 700 C C . MET A 1 88 ? -13.236 0.083 32.305 1.00 95.81 88 MET A C 1
ATOM 702 O O . MET A 1 88 ? -12.203 -0.500 31.954 1.00 95.81 88 MET A O 1
ATOM 706 N N . ARG A 1 89 ? -13.938 -0.310 33.376 1.00 96.25 89 ARG A N 1
ATOM 707 C CA . ARG A 1 89 ? -13.585 -1.493 34.173 1.00 96.25 89 ARG A CA 1
ATOM 708 C C . ARG A 1 89 ? -13.828 -2.791 33.410 1.00 96.25 89 ARG A C 1
ATOM 710 O O . ARG A 1 89 ? -12.961 -3.656 33.452 1.00 96.25 89 ARG A O 1
ATOM 717 N N . LEU A 1 90 ? -14.936 -2.908 32.677 1.00 95.12 90 LEU A N 1
ATOM 718 C CA . LEU A 1 90 ? -15.216 -4.045 31.795 1.00 95.12 90 LEU A CA 1
ATOM 719 C C . LEU A 1 90 ? -14.180 -4.146 30.685 1.00 95.12 90 LEU A C 1
ATOM 721 O O . LEU A 1 90 ? -13.667 -5.232 30.447 1.00 95.12 90 LEU A O 1
ATOM 725 N N . LEU A 1 91 ? -13.807 -3.032 30.055 1.00 94.31 91 LEU A N 1
ATOM 726 C CA . LEU A 1 91 ? -12.791 -2.997 29.006 1.00 94.31 91 LEU A CA 1
ATOM 727 C C . LEU A 1 91 ? -11.451 -3.518 29.545 1.00 94.31 91 LEU A C 1
ATOM 729 O O . LEU A 1 91 ? -10.838 -4.412 28.965 1.00 94.31 91 LEU A O 1
ATOM 733 N N . THR A 1 92 ? -11.048 -3.034 30.721 1.00 94.38 92 THR A N 1
ATOM 734 C CA . THR A 1 92 ? -9.835 -3.492 31.414 1.00 94.38 92 THR A CA 1
ATOM 735 C C . THR A 1 92 ? -9.922 -4.971 31.807 1.00 94.38 92 THR A C 1
ATOM 737 O O . THR A 1 92 ? -8.979 -5.733 31.590 1.00 94.38 92 THR A O 1
ATOM 740 N N . ALA A 1 93 ? -11.055 -5.413 32.358 1.00 93.31 93 ALA A N 1
ATOM 741 C CA . ALA A 1 93 ? -11.284 -6.808 32.726 1.00 93.31 93 ALA A CA 1
ATOM 742 C C . ALA A 1 93 ? -11.250 -7.728 31.498 1.00 93.31 93 ALA A C 1
ATOM 744 O O . ALA A 1 93 ? -10.675 -8.815 31.554 1.00 93.31 93 ALA A O 1
ATOM 745 N N . THR A 1 94 ? -11.796 -7.272 30.370 1.00 92.12 94 THR A N 1
ATOM 746 C CA . THR A 1 94 ? -11.812 -8.015 29.106 1.00 92.12 94 THR A CA 1
ATOM 747 C C . THR A 1 94 ? -10.387 -8.269 28.616 1.00 92.12 94 THR A C 1
ATOM 749 O O . THR A 1 94 ? -10.072 -9.395 28.244 1.00 92.12 94 THR A O 1
ATOM 752 N N . PHE A 1 95 ? -9.498 -7.273 28.696 1.00 90.44 95 PHE A N 1
ATOM 753 C CA . PHE A 1 95 ? -8.094 -7.431 28.297 1.00 90.44 95 PHE A CA 1
ATOM 754 C C . PHE A 1 95 ? -7.229 -8.203 29.307 1.00 90.44 95 PHE A C 1
ATOM 756 O O . PHE A 1 95 ? -6.306 -8.907 28.914 1.00 90.44 95 PHE A O 1
ATOM 763 N N . THR A 1 96 ? -7.507 -8.104 30.609 1.00 89.12 96 THR A N 1
ATOM 764 C CA . THR A 1 96 ? -6.678 -8.741 31.657 1.00 89.12 96 THR A CA 1
ATOM 765 C C . THR A 1 96 ? -7.044 -10.197 31.936 1.00 89.12 96 THR A C 1
ATOM 767 O O . THR A 1 96 ? -6.163 -11.001 32.227 1.00 89.12 96 THR A O 1
ATOM 770 N N . THR A 1 97 ? -8.323 -10.567 31.836 1.00 84.81 97 THR A N 1
ATOM 771 C CA . THR A 1 97 ? -8.783 -11.965 31.997 1.00 84.81 97 THR A CA 1
ATOM 772 C C . THR A 1 97 ? -8.586 -12.799 30.733 1.00 84.81 97 THR A C 1
ATOM 774 O O . THR A 1 97 ? -8.571 -14.033 30.777 1.00 84.81 97 THR A O 1
ATOM 777 N N . ARG A 1 98 ? -8.398 -12.115 29.602 1.00 71.88 98 ARG A N 1
ATOM 778 C CA . ARG A 1 98 ? -7.956 -12.676 28.331 1.00 71.88 98 ARG A CA 1
ATOM 779 C C . ARG A 1 98 ? -6.702 -11.929 27.879 1.00 71.88 98 ARG A C 1
ATOM 781 O O . ARG A 1 98 ? -6.789 -11.139 26.939 1.00 71.88 98 ARG A O 1
ATOM 788 N N . PRO A 1 99 ? -5.541 -12.147 28.525 1.00 60.03 99 PRO A N 1
ATOM 789 C CA . PRO A 1 99 ? -4.305 -11.629 27.968 1.00 60.03 99 PRO A CA 1
ATOM 790 C C . PRO A 1 99 ? -4.202 -12.196 26.554 1.00 60.03 99 PRO A C 1
ATOM 792 O O . PRO A 1 99 ? -4.251 -13.413 26.363 1.00 60.03 99 PRO A O 1
ATOM 795 N N . MET A 1 100 ? -4.182 -11.303 25.569 1.00 56.72 100 MET A N 1
ATOM 796 C CA . MET A 1 100 ? -4.240 -11.615 24.145 1.00 56.72 100 MET A CA 1
ATOM 797 C C . MET A 1 100 ? -2.923 -12.292 23.723 1.00 56.72 100 MET A C 1
ATOM 799 O O . MET A 1 100 ? -2.044 -11.687 23.118 1.00 56.72 100 MET A O 1
ATOM 803 N N . GLY A 1 101 ? -2.727 -13.544 24.140 1.00 49.41 101 GLY A N 1
ATOM 804 C CA . GLY A 1 101 ? -1.509 -14.331 23.954 1.00 49.41 101 GLY A CA 1
ATOM 805 C C . GLY A 1 101 ? -1.433 -14.922 22.554 1.00 49.41 101 GLY A C 1
ATOM 806 O O . GLY A 1 101 ? -1.505 -16.135 22.406 1.00 49.41 101 GLY A O 1
ATOM 807 N N . TYR A 1 102 ? -1.355 -14.068 21.530 1.00 48.91 102 TYR A N 1
ATOM 808 C CA . TYR A 1 102 ? -1.659 -14.474 20.155 1.00 48.91 102 TYR A CA 1
ATOM 809 C C . TYR A 1 102 ? -0.474 -14.643 19.197 1.00 48.91 102 TYR A C 1
ATOM 811 O O . TYR A 1 102 ? -0.678 -15.029 18.055 1.00 48.91 102 TYR A O 1
ATOM 819 N N . PHE A 1 103 ? 0.770 -14.393 19.606 1.00 47.31 103 PHE A N 1
ATOM 820 C CA . PHE A 1 103 ? 1.860 -14.273 18.619 1.00 47.31 103 PHE A CA 1
ATOM 821 C C . PHE A 1 103 ? 3.072 -15.166 18.840 1.00 47.31 103 PHE A C 1
ATOM 823 O O . PHE A 1 103 ? 4.088 -14.981 18.169 1.00 47.31 103 PHE A O 1
ATOM 830 N N . GLN A 1 104 ? 2.985 -16.125 19.764 1.00 40.50 104 GLN A N 1
ATOM 831 C CA . GLN A 1 104 ? 4.124 -16.973 20.115 1.00 40.50 104 GLN A CA 1
ATOM 832 C C . GLN A 1 104 ? 4.090 -18.368 19.463 1.00 40.50 104 GLN A C 1
ATOM 834 O O . GLN A 1 104 ? 5.160 -18.912 19.201 1.00 40.50 104 GLN A O 1
ATOM 839 N N . ASP A 1 105 ? 2.917 -18.883 19.070 1.00 32.84 105 ASP A N 1
ATOM 840 C CA . ASP A 1 105 ? 2.758 -20.273 18.613 1.00 32.84 105 ASP A CA 1
ATOM 841 C C . ASP A 1 105 ? 2.143 -20.389 17.203 1.00 32.84 105 ASP A C 1
ATOM 843 O O . ASP A 1 105 ? 1.039 -20.888 17.022 1.00 32.84 105 ASP A O 1
ATOM 847 N N . THR A 1 106 ? 2.872 -19.957 16.171 1.00 35.91 106 THR A N 1
ATOM 848 C CA . THR A 1 106 ? 2.641 -20.399 14.773 1.00 35.91 106 THR A CA 1
ATOM 849 C C . THR A 1 106 ? 3.797 -21.233 14.214 1.00 35.91 106 THR A C 1
ATOM 851 O O . THR A 1 106 ? 3.782 -21.621 13.053 1.00 35.91 106 THR A O 1
ATOM 854 N N . SER A 1 107 ? 4.795 -21.580 15.036 1.00 29.23 107 SER A N 1
ATOM 855 C CA . SER A 1 107 ? 5.974 -22.348 14.591 1.00 29.23 107 SER A CA 1
ATOM 856 C C . SER A 1 107 ? 5.905 -23.862 14.849 1.00 29.23 107 SER A C 1
ATOM 858 O O . SER A 1 107 ? 6.908 -24.558 14.695 1.00 29.23 107 SER A O 1
ATOM 860 N N . SER A 1 108 ? 4.735 -24.405 15.198 1.00 32.69 108 SER A N 1
ATOM 861 C CA . SER A 1 108 ? 4.573 -25.837 15.485 1.00 32.69 108 SER A CA 1
ATOM 862 C C . SER A 1 108 ? 3.179 -26.381 15.147 1.00 32.69 108 SER A C 1
ATOM 864 O O . SER A 1 108 ? 2.474 -26.896 16.008 1.00 32.69 108 SER A O 1
ATOM 866 N N . MET A 1 109 ? 2.785 -26.351 13.873 1.00 31.05 109 MET A N 1
ATOM 867 C CA . MET A 1 109 ? 1.727 -27.248 13.394 1.00 31.05 109 MET A CA 1
ATOM 868 C C . MET A 1 109 ? 2.261 -28.149 12.287 1.00 31.05 109 MET A C 1
ATOM 870 O O . MET A 1 109 ? 2.312 -27.799 11.113 1.00 31.05 109 MET A O 1
ATOM 874 N N . SER A 1 110 ? 2.691 -29.335 12.716 1.00 31.67 110 SER A N 1
ATOM 875 C CA . SER A 1 110 ? 2.724 -30.519 11.868 1.00 31.67 110 SER A CA 1
ATOM 876 C C . SER A 1 110 ? 1.281 -30.935 11.584 1.00 31.67 110 SER A C 1
ATOM 878 O O . SER A 1 110 ? 0.441 -30.980 12.484 1.00 31.67 110 SER A O 1
ATOM 880 N N . ILE A 1 111 ? 1.002 -31.198 10.311 1.00 40.50 111 ILE A N 1
ATOM 881 C CA . ILE A 1 111 ? -0.258 -31.752 9.824 1.00 40.50 111 ILE A CA 1
ATOM 882 C C . ILE A 1 111 ? -0.343 -33.187 10.342 1.00 40.50 111 ILE A C 1
ATOM 884 O O . ILE A 1 111 ? 0.330 -34.061 9.813 1.00 40.50 111 ILE A O 1
ATOM 888 N N . ASP A 1 112 ? -1.086 -33.405 11.425 1.00 32.78 112 ASP A N 1
ATOM 889 C CA . ASP A 1 112 ? -1.985 -34.551 11.566 1.00 32.78 112 ASP A CA 1
ATOM 890 C C . ASP A 1 112 ? -2.730 -34.515 12.908 1.00 32.78 112 ASP A C 1
ATOM 892 O O . ASP A 1 112 ? -2.124 -34.369 13.970 1.00 32.78 112 ASP A O 1
ATOM 896 N N . LYS A 1 113 ? -4.043 -34.780 12.814 1.00 32.09 113 LYS A N 1
ATOM 897 C CA . LYS A 1 113 ? -5.077 -34.986 13.855 1.00 32.09 113 LYS A CA 1
ATOM 898 C C . LYS A 1 113 ? -6.018 -33.807 14.123 1.00 32.09 113 LYS A C 1
ATOM 900 O O . LYS A 1 113 ? -5.744 -32.914 14.915 1.00 32.09 113 LYS A O 1
ATOM 905 N N . ILE A 1 114 ? -7.211 -33.930 13.542 1.00 38.72 114 ILE A N 1
ATOM 906 C CA . ILE A 1 114 ? -8.463 -33.374 14.073 1.00 38.72 114 ILE A CA 1
ATOM 907 C C . ILE A 1 114 ? -8.859 -34.217 15.303 1.00 38.72 114 ILE A C 1
ATOM 909 O O . ILE A 1 114 ? -8.736 -35.446 15.258 1.00 38.72 114 ILE A O 1
ATOM 913 N N . PRO A 1 115 ? -9.279 -33.583 16.410 1.00 36.28 115 PRO A N 1
ATOM 914 C CA . PRO A 1 115 ? -10.674 -33.742 16.840 1.00 36.28 115 PRO A CA 1
ATOM 915 C C . PRO A 1 115 ? -11.400 -32.406 17.086 1.00 36.28 115 PRO A C 1
ATOM 917 O O . PRO A 1 115 ? -10.787 -31.382 17.375 1.00 36.28 115 PRO A O 1
ATOM 920 N N . GLU A 1 116 ? -12.723 -32.482 16.954 1.00 38.00 116 GLU A N 1
ATOM 921 C CA . GLU A 1 116 ? -13.760 -31.449 17.063 1.00 38.00 116 GLU A CA 1
ATOM 922 C C . GLU A 1 116 ? -13.928 -30.808 18.462 1.00 38.00 116 GLU A C 1
ATOM 924 O O . GLU A 1 116 ? -13.366 -31.260 19.457 1.00 38.00 116 GLU A O 1
ATOM 929 N N . GLU A 1 117 ? -14.771 -29.763 18.493 1.00 39.50 117 GLU A N 1
ATOM 930 C CA . GLU A 1 117 ? -15.368 -29.077 19.654 1.00 39.50 117 GLU A CA 1
ATOM 931 C C . GLU A 1 117 ? -14.425 -28.355 20.628 1.00 39.50 117 GLU A C 1
ATOM 933 O O . GLU A 1 117 ? -14.212 -28.732 21.778 1.00 39.50 117 GLU A O 1
ATOM 938 N N . ASN A 1 118 ? -13.942 -27.197 20.183 1.00 34.22 118 ASN A N 1
ATOM 939 C CA . ASN A 1 118 ? -13.894 -25.975 20.986 1.00 34.22 118 ASN A CA 1
ATOM 940 C C . ASN A 1 118 ? -13.479 -24.837 20.058 1.00 34.22 118 ASN A C 1
ATOM 942 O O . ASN A 1 118 ? -12.386 -24.895 19.499 1.00 34.22 118 ASN A O 1
ATOM 946 N N . GLY A 1 119 ? -14.347 -23.829 19.887 1.00 37.91 119 GLY A N 1
ATOM 947 C CA . GLY A 1 119 ? -14.137 -22.705 18.966 1.00 37.91 119 GLY A CA 1
ATOM 948 C C . GLY A 1 119 ? -12.682 -22.248 18.963 1.00 37.91 119 GLY A C 1
ATOM 949 O O . GLY A 1 119 ? -12.102 -22.023 20.032 1.00 37.91 119 GLY A O 1
ATOM 950 N N . SER A 1 120 ? -12.072 -22.220 17.777 1.00 40.44 120 SER A N 1
ATOM 951 C CA . SER A 1 120 ? -10.655 -21.915 17.643 1.00 40.44 120 SER A CA 1
ATOM 952 C C . SER A 1 120 ? -10.365 -20.611 18.382 1.00 40.44 120 SER A C 1
ATOM 954 O O . SER A 1 120 ? -11.172 -19.683 18.428 1.00 40.44 120 SER A O 1
ATOM 956 N N . THR A 1 121 ? -9.209 -20.506 19.025 1.00 45.00 121 THR A N 1
ATOM 957 C CA . THR A 1 121 ? -8.835 -19.276 19.732 1.00 45.00 121 THR A CA 1
ATOM 958 C C . THR A 1 121 ? -8.919 -18.059 18.787 1.00 45.00 121 THR A C 1
ATOM 960 O O . THR A 1 121 ? -8.948 -16.927 19.258 1.00 45.00 121 THR A O 1
ATOM 963 N N . ALA A 1 122 ? -8.904 -18.275 17.458 1.00 44.12 122 ALA A N 1
ATOM 964 C CA . ALA A 1 122 ? -8.925 -17.251 16.415 1.00 44.12 122 ALA A CA 1
ATOM 965 C C . ALA A 1 122 ? -10.335 -16.705 16.193 1.00 44.12 122 ALA A C 1
ATOM 967 O O . ALA A 1 122 ? -10.486 -15.502 16.007 1.00 44.12 122 ALA A O 1
ATOM 968 N N . THR A 1 123 ? -11.368 -17.548 16.325 1.00 51.50 123 THR A N 1
ATOM 969 C CA . THR A 1 123 ? -12.757 -17.071 16.337 1.00 51.50 123 THR A CA 1
ATOM 970 C C . THR A 1 123 ? -13.027 -16.224 17.582 1.00 51.50 123 THR A C 1
ATOM 972 O O . THR A 1 123 ? -13.609 -15.150 17.502 1.00 51.50 123 THR A O 1
ATOM 975 N N . ARG A 1 124 ? -12.485 -16.614 18.743 1.00 54.94 124 ARG A N 1
ATOM 976 C CA . ARG A 1 124 ? -12.683 -15.863 20.000 1.00 54.94 124 ARG A CA 1
ATOM 977 C C . ARG A 1 124 ? -12.002 -14.488 20.021 1.00 54.94 124 ARG A C 1
ATOM 979 O O . ARG A 1 124 ? -12.453 -13.594 20.742 1.00 54.94 124 ARG A O 1
ATOM 986 N N . SER A 1 125 ? -10.888 -14.324 19.302 1.00 54.38 125 SER A N 1
ATOM 987 C CA . SER A 1 125 ? -10.210 -13.032 19.143 1.00 54.38 125 SER A CA 1
ATOM 988 C C . SER A 1 125 ? -10.869 -12.165 18.074 1.00 54.38 125 SER A C 1
ATOM 990 O O . SER A 1 125 ? -10.964 -10.952 18.264 1.00 54.38 125 SER A O 1
ATOM 992 N N . SER A 1 126 ? -11.396 -12.763 17.002 1.00 58.91 126 SER A N 1
ATOM 993 C CA . SER A 1 126 ? -12.259 -12.034 16.074 1.00 58.91 126 SER A CA 1
ATOM 994 C C . SER A 1 126 ? -13.541 -11.552 16.750 1.00 58.91 126 SER A C 1
ATOM 996 O O . SER A 1 126 ? -13.963 -10.438 16.459 1.00 58.91 126 SER A O 1
ATOM 998 N N . ASP A 1 127 ? -14.104 -12.297 17.708 1.00 76.25 127 ASP A N 1
ATOM 999 C CA . ASP A 1 127 ? -15.324 -11.891 18.422 1.00 76.25 127 ASP A CA 1
ATOM 1000 C C . ASP A 1 127 ? -15.125 -10.588 19.209 1.00 76.25 127 ASP A C 1
ATOM 1002 O O . ASP A 1 127 ? -15.918 -9.658 19.088 1.00 76.25 127 ASP A O 1
ATOM 1006 N N . ILE A 1 128 ? -14.033 -10.464 19.977 1.00 85.75 128 ILE A N 1
ATOM 1007 C CA . ILE A 1 128 ? -13.759 -9.223 20.723 1.00 85.75 128 ILE A CA 1
ATOM 1008 C C . ILE A 1 128 ? -13.443 -8.054 19.790 1.00 85.75 128 ILE A C 1
ATOM 1010 O O . ILE A 1 128 ? -13.913 -6.949 20.040 1.00 85.75 128 ILE A O 1
ATOM 1014 N N . VAL A 1 129 ? -12.672 -8.270 18.718 1.00 89.31 129 VAL A N 1
ATOM 1015 C CA . VAL A 1 129 ? -12.378 -7.204 17.751 1.00 89.31 129 VAL A CA 1
ATOM 1016 C C . VAL A 1 129 ? -13.673 -6.739 17.088 1.00 89.31 129 VAL A C 1
ATOM 1018 O O . VAL A 1 129 ? -13.913 -5.539 17.047 1.00 89.31 129 VAL A O 1
ATOM 1021 N N . THR A 1 130 ? -14.545 -7.663 16.681 1.00 90.56 130 THR A N 1
ATOM 1022 C CA . THR A 1 130 ? -15.862 -7.363 16.091 1.00 90.56 130 THR A CA 1
ATOM 1023 C C . THR A 1 130 ? -16.725 -6.528 17.035 1.00 90.56 130 THR A C 1
ATOM 1025 O O . THR A 1 130 ? -17.266 -5.499 16.632 1.00 90.56 130 THR A O 1
ATOM 1028 N N . VAL A 1 131 ? -16.795 -6.916 18.311 1.00 90.25 131 VAL A N 1
ATOM 1029 C CA . VAL A 1 131 ? -17.504 -6.148 19.344 1.00 90.25 131 VAL A CA 1
ATOM 1030 C C . VAL A 1 131 ? -16.883 -4.760 19.539 1.00 90.25 131 VAL A C 1
ATOM 1032 O O . VAL A 1 131 ? -17.592 -3.766 19.649 1.00 90.25 131 VAL A O 1
ATOM 1035 N N . LEU A 1 132 ? -15.555 -4.637 19.555 1.00 92.31 132 LEU A N 1
ATOM 1036 C CA . LEU A 1 132 ? -14.906 -3.331 19.682 1.00 92.31 132 LEU A CA 1
ATOM 1037 C C . LEU A 1 132 ? -15.165 -2.435 18.461 1.00 92.31 132 LEU A C 1
ATOM 1039 O O . LEU A 1 132 ? -15.383 -1.240 18.646 1.00 92.31 132 LEU A O 1
ATOM 1043 N N . VAL A 1 133 ? -15.196 -2.988 17.241 1.00 92.62 133 VAL A N 1
ATOM 1044 C CA . VAL A 1 133 ? -15.564 -2.238 16.026 1.00 92.62 133 VAL A CA 1
ATOM 1045 C C . VAL A 1 133 ? -16.989 -1.690 16.136 1.00 92.62 133 VAL A C 1
ATOM 1047 O O . VAL A 1 133 ? -17.208 -0.522 15.824 1.00 92.62 133 VAL A O 1
ATOM 1050 N N . SER A 1 134 ? -17.949 -2.481 16.630 1.00 91.25 134 SER A N 1
ATOM 1051 C CA . SER A 1 134 ? -19.344 -2.029 16.768 1.00 91.25 134 SER A CA 1
ATOM 1052 C C . SER A 1 134 ? -19.541 -0.990 17.881 1.00 91.25 134 SER A C 1
ATOM 1054 O O . SER A 1 134 ? -20.430 -0.139 17.790 1.00 91.25 134 SER A O 1
ATOM 1056 N N . ILE A 1 135 ? -18.702 -1.025 18.920 1.00 91.38 135 ILE A N 1
ATOM 1057 C CA . ILE A 1 135 ? -18.780 -0.119 20.073 1.00 91.38 135 ILE A CA 1
ATOM 1058 C C . ILE A 1 135 ? -18.024 1.190 19.842 1.00 91.38 135 ILE A C 1
ATOM 1060 O O . ILE A 1 135 ? -18.440 2.218 20.378 1.00 91.38 135 ILE A O 1
ATOM 1064 N N . LEU A 1 136 ? -16.930 1.187 19.069 1.00 90.38 136 LEU A N 1
ATOM 1065 C CA . LEU A 1 136 ? -16.075 2.364 18.863 1.00 90.38 136 LEU A CA 1
ATOM 1066 C C . LEU A 1 136 ? -16.872 3.633 18.496 1.00 90.38 136 LEU A C 1
ATOM 1068 O O . LEU A 1 136 ? -16.729 4.621 19.219 1.00 90.38 136 LEU A O 1
ATOM 1072 N N . PRO A 1 137 ? -17.784 3.619 17.500 1.00 89.88 137 PRO A N 1
ATOM 1073 C CA . PRO A 1 137 ? -18.593 4.792 17.151 1.00 89.88 137 PRO A CA 1
ATOM 1074 C C . PRO A 1 137 ? -19.474 5.315 18.296 1.00 89.88 137 PRO A C 1
ATOM 1076 O O . PRO A 1 137 ? -19.822 6.494 18.327 1.00 89.88 137 PRO A O 1
ATOM 1079 N N . LYS A 1 138 ? -19.818 4.450 19.258 1.00 90.25 138 LYS A N 1
ATOM 1080 C CA . LYS A 1 138 ? -20.658 4.754 20.425 1.00 90.25 138 LYS A CA 1
ATOM 1081 C C . LYS A 1 138 ? -19.841 5.227 21.635 1.00 90.25 138 LYS A C 1
ATOM 1083 O O . LYS A 1 138 ? -20.420 5.624 22.642 1.00 90.25 138 LYS A O 1
ATOM 1088 N N . LEU A 1 139 ? -18.505 5.240 21.576 1.00 89.75 139 LEU A N 1
ATOM 1089 C CA . LEU A 1 139 ? -17.676 5.693 22.703 1.00 89.75 139 LEU A CA 1
ATOM 1090 C C . LEU A 1 139 ? -17.972 7.123 23.178 1.00 89.75 139 LEU A C 1
ATOM 1092 O O . LEU A 1 139 ? -17.982 7.313 24.394 1.00 89.75 139 LEU A O 1
ATOM 1096 N N . PRO A 1 140 ? -18.231 8.124 22.311 1.00 89.00 140 PRO A N 1
ATOM 1097 C CA . PRO A 1 140 ? -18.592 9.464 22.775 1.00 89.00 140 PRO A CA 1
ATOM 1098 C C . PRO A 1 140 ? -19.876 9.476 23.610 1.00 89.00 140 PRO A C 1
ATOM 1100 O O . PRO A 1 140 ? -19.973 10.215 24.589 1.00 89.00 140 PRO A O 1
ATOM 1103 N N . LEU A 1 141 ? -20.824 8.604 23.261 1.00 89.25 141 LEU A N 1
ATOM 1104 C CA . LEU A 1 141 ? -22.083 8.428 23.975 1.00 89.25 141 LEU A CA 1
ATOM 1105 C C . LEU A 1 141 ? -21.877 7.767 25.346 1.00 89.25 141 LEU A C 1
ATOM 1107 O O . LEU A 1 141 ? -22.445 8.216 26.342 1.00 89.25 141 LEU A O 1
ATOM 1111 N N . ILE A 1 142 ? -21.036 6.730 25.395 1.00 89.62 142 ILE A N 1
ATOM 1112 C CA . ILE A 1 142 ? -20.760 5.939 26.604 1.00 89.62 142 ILE A CA 1
ATOM 1113 C C . ILE A 1 142 ? -19.870 6.706 27.588 1.00 89.62 142 ILE A C 1
ATOM 1115 O O . ILE A 1 142 ? -20.121 6.713 28.792 1.00 89.62 142 ILE A O 1
ATOM 1119 N N . LEU A 1 143 ? -18.787 7.310 27.091 1.00 87.56 143 LEU A N 1
ATOM 1120 C CA . LEU A 1 143 ? -17.697 7.810 27.926 1.00 87.56 143 LEU A CA 1
ATOM 1121 C C . LEU A 1 143 ? -17.767 9.299 28.236 1.00 87.56 143 LEU A C 1
ATOM 1123 O O . LEU A 1 143 ? -17.076 9.679 29.175 1.00 87.56 143 LEU A O 1
ATOM 1127 N N . VAL A 1 144 ? -18.617 10.080 27.550 1.00 81.06 144 VAL A N 1
ATOM 1128 C CA . VAL A 1 144 ? -18.931 11.521 27.726 1.00 81.06 144 VAL A CA 1
ATOM 1129 C C . VAL A 1 144 ? -17.717 12.470 27.727 1.00 81.06 144 VAL A C 1
ATOM 1131 O O . VAL A 1 144 ? -17.694 13.446 26.984 1.00 81.06 144 VAL A O 1
ATOM 1134 N N . ASP A 1 145 ? -16.708 12.202 28.553 1.00 85.44 145 ASP A N 1
ATOM 1135 C CA . ASP A 1 145 ? -15.459 12.933 28.690 1.00 85.44 145 ASP A CA 1
ATOM 1136 C C . ASP A 1 145 ? -14.410 12.472 27.662 1.00 85.44 145 ASP A C 1
ATOM 1138 O O . ASP A 1 145 ? -14.058 11.291 27.557 1.00 85.44 145 ASP A O 1
ATOM 1142 N N . ASN A 1 146 ? -13.801 13.444 26.988 1.00 84.88 146 ASN A N 1
ATOM 1143 C CA . ASN A 1 146 ? -12.746 13.230 25.995 1.00 84.88 146 ASN A CA 1
ATOM 1144 C C . ASN A 1 146 ? -11.517 12.478 26.544 1.00 84.88 146 ASN A C 1
ATOM 1146 O O . ASN A 1 146 ? -10.935 11.653 25.839 1.00 84.88 146 ASN A O 1
ATOM 1150 N N . ASP A 1 147 ? -11.142 12.707 27.807 1.00 86.62 147 ASP A N 1
ATOM 1151 C CA . ASP A 1 147 ? -10.015 12.009 28.444 1.00 86.62 147 ASP A CA 1
ATOM 1152 C C . ASP A 1 147 ? -10.306 10.517 28.654 1.00 86.62 147 ASP A C 1
ATOM 1154 O O . ASP A 1 147 ? -9.425 9.671 28.495 1.00 86.62 147 ASP A O 1
ATOM 1158 N N . ARG A 1 148 ? -11.561 10.164 28.960 1.00 88.75 148 ARG A N 1
ATOM 1159 C CA . ARG A 1 148 ? -11.981 8.764 29.100 1.00 88.75 148 ARG A CA 1
ATOM 1160 C C . ARG A 1 148 ? -11.946 8.053 27.750 1.00 88.75 148 ARG A C 1
ATOM 1162 O O . ARG A 1 148 ? -11.434 6.938 27.678 1.00 88.75 148 ARG A O 1
ATOM 1169 N N . ILE A 1 149 ? -12.397 8.717 26.681 1.00 88.50 149 ILE A N 1
ATOM 1170 C CA . ILE A 1 149 ? -12.298 8.208 25.301 1.00 88.50 149 ILE A CA 1
ATOM 1171 C C . ILE A 1 149 ? -10.828 7.978 24.923 1.00 88.50 149 ILE A C 1
ATOM 1173 O O . ILE A 1 149 ? -10.481 6.918 24.399 1.00 88.50 149 ILE A O 1
ATOM 1177 N N . ALA A 1 150 ? -9.937 8.922 25.246 1.00 88.06 150 ALA A N 1
ATOM 1178 C CA . ALA A 1 150 ? -8.504 8.774 24.997 1.00 88.06 150 ALA A CA 1
ATOM 1179 C C . ALA A 1 150 ? -7.877 7.607 25.782 1.00 88.06 150 ALA A C 1
ATOM 1181 O O . ALA A 1 150 ? -7.057 6.862 25.235 1.00 88.06 150 ALA A O 1
ATOM 1182 N N . ASN A 1 151 ? -8.290 7.393 27.033 1.00 90.31 151 ASN A N 1
ATOM 1183 C CA . ASN A 1 151 ? -7.841 6.261 27.847 1.00 90.31 151 ASN A CA 1
ATOM 1184 C C . ASN A 1 151 ? -8.345 4.914 27.304 1.00 90.31 151 ASN A C 1
ATOM 1186 O O . ASN A 1 151 ? -7.587 3.940 27.283 1.00 90.31 151 ASN A O 1
ATOM 1190 N N . ALA A 1 152 ? -9.590 4.853 26.823 1.00 91.75 152 ALA A N 1
ATOM 1191 C CA . ALA A 1 152 ? -10.135 3.669 26.161 1.00 91.75 152 ALA A CA 1
ATOM 1192 C C . ALA A 1 152 ? -9.360 3.351 24.874 1.00 91.75 152 ALA A C 1
ATOM 1194 O O . ALA A 1 152 ? -8.881 2.230 24.707 1.00 91.75 152 ALA A O 1
ATOM 1195 N N . ALA A 1 153 ? -9.137 4.355 24.018 1.00 90.19 153 ALA A N 1
ATOM 1196 C CA . ALA A 1 153 ? -8.346 4.218 22.795 1.00 90.19 153 ALA A CA 1
ATOM 1197 C C . ALA A 1 153 ? -6.911 3.741 23.086 1.00 90.19 153 ALA A C 1
ATOM 1199 O O . ALA A 1 153 ? -6.411 2.829 22.429 1.00 90.19 153 ALA A O 1
ATOM 1200 N N . THR A 1 154 ? -6.268 4.295 24.120 1.00 90.62 154 THR A N 1
ATOM 1201 C CA . THR A 1 154 ? -4.928 3.875 24.566 1.00 90.62 154 THR A CA 1
ATOM 1202 C C . THR A 1 154 ? -4.918 2.431 25.066 1.00 90.62 154 THR A C 1
ATOM 1204 O O . THR A 1 154 ? -3.977 1.684 24.788 1.00 90.62 154 THR A O 1
ATOM 1207 N N . SER A 1 155 ? -5.973 2.014 25.769 1.00 91.69 155 SER A N 1
ATOM 1208 C CA . SER A 1 155 ? -6.126 0.639 26.250 1.00 91.69 155 SER A CA 1
ATOM 1209 C C . SER A 1 155 ? -6.313 -0.344 25.092 1.00 91.69 155 SER A C 1
ATOM 1211 O O . SER A 1 155 ? -5.650 -1.378 25.076 1.00 91.69 155 SER A O 1
ATOM 1213 N N . ILE A 1 156 ? -7.138 -0.006 24.095 1.00 91.50 156 ILE A N 1
ATOM 1214 C CA . ILE A 1 156 ? -7.327 -0.815 22.878 1.00 91.50 156 ILE A CA 1
ATOM 1215 C C . ILE A 1 156 ? -6.010 -0.920 22.095 1.00 91.50 156 ILE A C 1
ATOM 1217 O O . ILE A 1 156 ? -5.587 -2.018 21.740 1.00 91.50 156 ILE A O 1
ATOM 1221 N N . SER A 1 157 ? -5.309 0.199 21.892 1.00 90.56 157 SER A N 1
ATOM 1222 C CA . SER A 1 157 ? -3.995 0.219 21.231 1.00 90.56 157 SER A CA 1
ATOM 1223 C C . SER A 1 157 ? -2.982 -0.667 21.958 1.00 90.56 157 SER A C 1
ATOM 1225 O O . SER A 1 157 ? -2.352 -1.525 21.343 1.00 90.56 157 SER A O 1
ATOM 1227 N N . THR A 1 158 ? -2.877 -0.545 23.280 1.00 90.12 158 THR A N 1
ATOM 1228 C CA . THR A 1 158 ? -1.875 -1.280 24.064 1.00 90.12 158 THR A CA 1
ATOM 1229 C C . THR A 1 158 ? -2.157 -2.782 24.134 1.00 90.12 158 THR A C 1
ATOM 1231 O O . THR A 1 158 ? -1.211 -3.567 24.112 1.00 90.12 158 THR A O 1
ATOM 1234 N N . ASN A 1 159 ? -3.428 -3.189 24.211 1.00 89.56 159 ASN A N 1
ATOM 1235 C CA . ASN A 1 159 ? -3.807 -4.588 24.444 1.00 89.56 159 ASN A CA 1
ATOM 1236 C C . ASN A 1 159 ? -4.179 -5.363 23.169 1.00 89.56 159 ASN A C 1
ATOM 1238 O O . ASN A 1 159 ? -4.159 -6.591 23.199 1.00 89.56 159 ASN A O 1
ATOM 1242 N N . VAL A 1 160 ? -4.506 -4.680 22.065 1.00 89.38 160 VAL A N 1
ATOM 1243 C CA . VAL A 1 160 ? -4.953 -5.320 20.812 1.00 89.38 160 VAL A CA 1
ATOM 1244 C C . VAL A 1 160 ? -4.014 -4.993 19.650 1.00 89.38 160 VAL A C 1
ATOM 1246 O O . VAL A 1 160 ? -3.405 -5.897 19.082 1.00 89.38 160 VAL A O 1
ATOM 1249 N N . ILE A 1 161 ? -3.846 -3.709 19.322 1.00 90.81 161 ILE A N 1
ATOM 1250 C CA . ILE A 1 161 ? -3.106 -3.276 18.121 1.00 90.81 161 ILE A CA 1
ATOM 1251 C C . ILE A 1 161 ? -1.597 -3.516 18.281 1.00 90.81 161 ILE A C 1
ATOM 1253 O O . ILE A 1 161 ? -0.958 -4.139 17.434 1.00 90.81 161 ILE A O 1
ATOM 1257 N N . GLY A 1 162 ? -1.020 -3.058 19.392 1.00 90.00 162 GLY A N 1
ATOM 1258 C CA . GLY A 1 162 ? 0.410 -3.157 19.675 1.00 90.00 162 GLY A CA 1
ATOM 1259 C C . GLY A 1 162 ? 0.950 -4.592 19.643 1.00 90.00 162 GLY A C 1
ATOM 1260 O O . GLY A 1 162 ? 1.970 -4.818 18.992 1.00 90.00 162 GLY A O 1
ATOM 1261 N N . PRO A 1 163 ? 0.308 -5.572 20.310 1.00 89.06 163 PRO A N 1
ATOM 1262 C CA . PRO A 1 163 ? 0.700 -6.975 20.218 1.00 89.06 163 PRO A CA 1
ATOM 1263 C C . PRO A 1 163 ? 0.663 -7.511 18.784 1.00 89.06 163 PRO A C 1
ATOM 1265 O O . PRO A 1 163 ? 1.601 -8.197 18.389 1.00 89.06 163 PRO A O 1
ATOM 1268 N N . ALA A 1 164 ? -0.361 -7.156 17.997 1.00 89.81 164 ALA A N 1
ATOM 1269 C CA . ALA A 1 164 ? -0.503 -7.620 16.617 1.00 89.81 164 ALA A CA 1
ATOM 1270 C C . ALA A 1 164 ? 0.608 -7.126 15.695 1.00 89.81 164 ALA A C 1
ATOM 1272 O O . ALA A 1 164 ? 1.130 -7.905 14.900 1.00 89.81 164 ALA A O 1
ATOM 1273 N N . PHE A 1 165 ? 1.021 -5.868 15.844 1.00 91.75 165 PHE A N 1
ATOM 1274 C CA . PHE A 1 165 ? 2.108 -5.302 15.047 1.00 91.75 165 PHE A CA 1
ATOM 1275 C C . PHE A 1 165 ? 3.502 -5.712 15.524 1.00 91.75 165 PHE A C 1
ATOM 1277 O O . PHE A 1 165 ? 4.407 -5.836 14.710 1.00 91.75 165 PHE A O 1
ATOM 1284 N N . ARG A 1 166 ? 3.702 -5.955 16.826 1.00 90.12 166 ARG A N 1
ATOM 1285 C CA . ARG A 1 166 ? 5.010 -6.382 17.372 1.00 90.12 166 ARG A CA 1
ATOM 1286 C C . ARG A 1 166 ? 5.232 -7.892 17.311 1.00 90.12 166 ARG A C 1
ATOM 1288 O O . ARG A 1 166 ? 6.277 -8.383 17.739 1.00 90.12 166 ARG A O 1
ATOM 1295 N N . ALA A 1 167 ? 4.243 -8.630 16.826 1.00 89.56 167 ALA A N 1
ATOM 1296 C CA . ALA A 1 167 ? 4.315 -10.060 16.633 1.00 89.56 167 ALA A CA 1
ATOM 1297 C C . ALA A 1 167 ? 5.461 -10.449 15.694 1.00 89.56 167 ALA A C 1
ATOM 1299 O O . ALA A 1 167 ? 5.661 -9.834 14.651 1.00 89.56 167 ALA A O 1
ATOM 1300 N N . LYS A 1 168 ? 6.161 -11.550 15.990 1.00 89.19 168 LYS A N 1
ATOM 1301 C CA . LYS A 1 168 ? 7.199 -12.070 15.082 1.00 89.19 168 LYS A CA 1
ATOM 1302 C C . LYS A 1 168 ? 6.628 -12.460 13.709 1.00 89.19 168 LYS A C 1
ATOM 1304 O O . LYS A 1 168 ? 7.336 -12.343 12.705 1.00 89.19 168 LYS A O 1
ATOM 1309 N N . ALA A 1 169 ? 5.372 -12.907 13.700 1.00 89.44 169 ALA A N 1
ATOM 1310 C CA . ALA A 1 169 ? 4.607 -13.293 12.519 1.00 89.44 169 ALA A CA 1
ATOM 1311 C C . ALA A 1 169 ? 3.983 -12.102 11.762 1.00 89.44 169 ALA A C 1
ATOM 1313 O O . ALA A 1 169 ? 3.264 -12.316 10.798 1.00 89.44 169 ALA A O 1
ATOM 1314 N N . PHE A 1 170 ? 4.241 -10.849 12.158 1.00 92.75 170 PHE A N 1
ATOM 1315 C CA . PHE A 1 170 ? 3.838 -9.695 11.351 1.00 92.75 170 PHE A CA 1
ATOM 1316 C C . PHE A 1 170 ? 4.405 -9.815 9.916 1.00 92.75 170 PHE A C 1
ATOM 1318 O O . PHE A 1 170 ? 5.593 -10.149 9.787 1.00 92.75 170 PHE A O 1
ATOM 1325 N N . PRO A 1 171 ? 3.605 -9.543 8.860 1.00 92.50 171 PRO A N 1
ATOM 1326 C CA . PRO A 1 171 ? 2.251 -8.965 8.868 1.00 92.50 171 PRO A CA 1
ATOM 1327 C C . PRO A 1 171 ? 1.078 -9.963 8.865 1.00 92.50 171 PRO A C 1
ATOM 1329 O O . PRO A 1 171 ? -0.066 -9.519 8.910 1.00 92.50 171 PRO A O 1
ATOM 1332 N N . GLU A 1 172 ? 1.310 -11.280 8.875 1.00 90.06 172 GLU A N 1
ATOM 1333 C CA . GLU A 1 172 ? 0.252 -12.322 8.831 1.00 90.06 172 GLU A CA 1
ATOM 1334 C C . GLU A 1 172 ? -0.751 -12.222 9.994 1.00 90.06 172 GLU A C 1
ATOM 1336 O O . GLU A 1 172 ? -1.872 -12.722 9.953 1.00 90.06 172 GLU A O 1
ATOM 1341 N N . THR A 1 173 ? -0.337 -11.550 11.059 1.00 88.44 173 THR A N 1
ATOM 1342 C CA . THR A 1 173 ? -1.105 -11.306 12.276 1.00 88.44 173 THR A CA 1
ATOM 1343 C C . THR A 1 173 ? -2.154 -10.211 12.137 1.00 88.44 173 THR A C 1
ATOM 1345 O O . THR A 1 173 ? -3.004 -10.056 13.018 1.00 88.44 173 THR A O 1
ATOM 1348 N N . VAL A 1 174 ? -2.090 -9.430 11.060 1.00 91.94 174 VAL A N 1
ATOM 1349 C CA . VAL A 1 174 ? -2.979 -8.304 10.797 1.00 91.94 174 VAL A CA 1
ATOM 1350 C C . VAL A 1 174 ? -4.172 -8.789 9.983 1.00 91.94 174 VAL A C 1
ATOM 1352 O O . VAL A 1 174 ? -4.060 -9.069 8.796 1.00 91.94 174 VAL A O 1
ATOM 1355 N N . SER A 1 175 ? -5.339 -8.870 10.621 1.00 91.31 175 SER A N 1
ATOM 1356 C CA . SER A 1 175 ? -6.589 -9.254 9.958 1.00 91.31 175 SER A CA 1
ATOM 1357 C C . SER A 1 175 ? -7.356 -8.037 9.408 1.00 91.31 175 SER A C 1
ATOM 1359 O O . SER A 1 175 ? -7.175 -6.922 9.910 1.00 91.31 175 SER A O 1
ATOM 1361 N N . PRO A 1 176 ? -8.280 -8.223 8.440 1.00 92.75 176 PRO A N 1
ATOM 1362 C CA . PRO A 1 176 ? -9.159 -7.148 7.965 1.00 92.75 176 PRO A CA 1
ATOM 1363 C C . PRO A 1 176 ? -9.929 -6.459 9.101 1.00 92.75 176 PRO A C 1
ATOM 1365 O O . PRO A 1 176 ? -9.984 -5.234 9.155 1.00 92.75 176 PRO A O 1
ATOM 1368 N N . LEU A 1 177 ? -10.447 -7.244 10.055 1.00 90.94 177 LEU A N 1
ATOM 1369 C CA . LEU A 1 177 ? -11.178 -6.741 11.224 1.00 90.94 177 LEU A CA 1
ATOM 1370 C C . LEU A 1 177 ? -10.298 -5.884 12.144 1.00 90.94 177 LEU A C 1
ATOM 1372 O O . LEU A 1 177 ? -10.779 -4.915 12.727 1.00 90.94 177 LEU A O 1
ATOM 1376 N N . LEU A 1 178 ? -9.008 -6.215 12.282 1.00 93.19 178 LEU A N 1
ATOM 1377 C CA . LEU A 1 178 ? -8.074 -5.394 13.054 1.00 93.19 178 LEU A CA 1
ATOM 1378 C C . LEU A 1 178 ? -7.846 -4.033 12.383 1.00 93.19 178 LEU A C 1
ATOM 1380 O O . LEU A 1 178 ? -7.756 -3.019 13.071 1.00 93.19 178 LEU A O 1
ATOM 1384 N N . LEU A 1 179 ? -7.766 -3.993 11.054 1.00 94.69 179 LEU A N 1
ATOM 1385 C CA . LEU A 1 179 ? -7.637 -2.736 10.318 1.00 94.69 179 LEU A CA 1
ATOM 1386 C C . LEU A 1 179 ? -8.932 -1.918 10.351 1.00 94.69 179 LEU A C 1
ATOM 1388 O O . LEU A 1 179 ? -8.851 -0.701 10.494 1.00 94.69 179 LEU A O 1
ATOM 1392 N N . ASP A 1 180 ? -10.102 -2.563 10.327 1.00 93.56 180 ASP A N 1
ATOM 1393 C CA . ASP A 1 180 ? -11.392 -1.898 10.560 1.00 93.56 180 ASP A CA 1
ATOM 1394 C C . ASP A 1 180 ? -11.458 -1.281 11.964 1.00 93.56 180 ASP A C 1
ATOM 1396 O O . ASP A 1 180 ? -11.861 -0.128 12.119 1.00 93.56 180 ASP A O 1
ATOM 1400 N N . LEU A 1 181 ? -10.969 -1.999 12.983 1.00 92.94 181 LEU A N 1
ATOM 1401 C CA . LEU A 1 181 ? -10.829 -1.478 14.344 1.00 92.94 181 LEU A CA 1
ATOM 1402 C C . LEU A 1 181 ? -9.928 -0.242 14.387 1.00 92.94 181 LEU A C 1
ATOM 1404 O O . LEU A 1 181 ? -10.296 0.763 14.992 1.00 92.94 181 LEU A O 1
ATOM 1408 N N . ILE A 1 182 ? -8.751 -0.301 13.761 1.00 92.75 182 ILE A N 1
ATOM 1409 C CA . ILE A 1 182 ? -7.822 0.835 13.710 1.00 92.75 182 ILE A CA 1
ATOM 1410 C C . ILE A 1 182 ? -8.471 2.009 12.981 1.00 92.75 182 ILE A C 1
ATOM 1412 O O . ILE A 1 182 ? -8.404 3.137 13.463 1.00 92.75 182 ILE A O 1
ATOM 1416 N N . TYR A 1 183 ? -9.126 1.757 11.852 1.00 92.31 183 TYR A N 1
ATOM 1417 C CA . TYR A 1 183 ? -9.794 2.782 11.068 1.00 92.31 183 TYR A CA 1
ATOM 1418 C C . TYR A 1 183 ? -10.908 3.478 11.866 1.00 92.31 183 TYR A C 1
ATOM 1420 O O . TYR A 1 183 ? -10.891 4.707 11.982 1.00 92.31 183 TYR A O 1
ATOM 1428 N N . GLU A 1 184 ? -11.809 2.732 12.511 1.00 89.44 184 GLU A N 1
ATOM 1429 C CA . GLU A 1 184 ? -12.847 3.324 13.366 1.00 89.44 184 GLU A CA 1
ATOM 1430 C C . GLU A 1 184 ? -12.259 4.048 14.580 1.00 89.44 184 GLU A C 1
ATOM 1432 O O . GLU A 1 184 ? -12.776 5.090 14.998 1.00 89.44 184 GLU A O 1
ATOM 1437 N N . LEU A 1 185 ? -11.133 3.566 15.113 1.00 88.44 185 LEU A N 1
ATOM 1438 C CA . LEU A 1 185 ? -10.418 4.243 16.188 1.00 88.44 185 LEU A CA 1
ATOM 1439 C C . LEU A 1 185 ? -9.882 5.594 15.690 1.00 88.44 185 LEU A C 1
ATOM 1441 O O . LEU A 1 185 ? -10.135 6.601 16.344 1.00 88.44 185 LEU A O 1
ATOM 1445 N N . THR A 1 186 ? -9.263 5.664 14.503 1.00 87.31 186 THR A N 1
ATOM 1446 C CA . THR A 1 186 ? -8.795 6.940 13.920 1.00 87.31 186 THR A CA 1
ATOM 1447 C C . THR A 1 186 ? -9.926 7.934 13.650 1.00 87.31 186 THR A C 1
ATOM 1449 O O . THR A 1 186 ? -9.725 9.139 13.803 1.00 87.31 186 THR A O 1
ATOM 1452 N N . ARG A 1 187 ? -11.118 7.451 13.273 1.00 84.62 187 ARG A N 1
ATOM 1453 C CA . ARG A 1 187 ? -12.293 8.287 12.985 1.00 84.62 187 ARG A CA 1
ATOM 1454 C C . ARG A 1 187 ? -12.947 8.819 14.260 1.00 84.62 187 ARG A C 1
ATOM 1456 O O . ARG A 1 187 ? -13.233 10.009 14.359 1.00 84.62 187 ARG A O 1
ATOM 1463 N N . THR A 1 188 ? -13.176 7.937 15.229 1.00 76.31 188 THR A N 1
ATOM 1464 C CA . THR A 1 188 ? -13.850 8.265 16.494 1.00 76.31 188 THR A CA 1
ATOM 1465 C C . THR A 1 188 ? -12.951 9.124 17.383 1.00 76.31 188 THR A C 1
ATOM 1467 O O . THR A 1 188 ? -13.416 10.004 18.104 1.00 76.31 188 THR A O 1
ATOM 1470 N N . SER A 1 189 ? -11.636 8.907 17.322 1.00 63.62 189 SER A N 1
ATOM 1471 C CA . SER A 1 189 ? -10.664 9.570 18.182 1.00 63.62 189 SER A CA 1
ATOM 1472 C C . SER A 1 189 ? -10.126 10.885 17.595 1.00 63.62 189 SER A C 1
ATOM 1474 O O . SER A 1 189 ? -8.926 11.149 17.676 1.00 63.62 189 SER A O 1
ATOM 1476 N N . SER A 1 190 ? -10.978 11.747 17.039 1.00 61.16 190 SER A N 1
ATOM 1477 C CA . SER A 1 190 ? -10.596 13.069 16.490 1.00 61.16 190 SER A CA 1
ATOM 1478 C C . SER A 1 190 ? -9.977 14.047 17.520 1.00 61.16 190 SER A C 1
ATOM 1480 O O . SER A 1 190 ? -9.732 15.216 17.228 1.00 61.16 190 SER A O 1
ATOM 1482 N N . LEU A 1 191 ? -9.688 13.563 18.731 1.00 64.94 191 LEU A N 1
ATOM 1483 C CA . LEU A 1 191 ? -9.105 14.264 19.864 1.00 64.94 191 LEU A CA 1
ATOM 1484 C C . LEU A 1 191 ? -7.573 14.079 19.916 1.00 64.94 191 LEU A C 1
ATOM 1486 O O . LEU A 1 191 ? -7.101 12.937 19.955 1.00 64.94 191 LEU A O 1
ATOM 1490 N N . PRO A 1 192 ? -6.786 15.162 20.081 1.00 65.81 192 PRO A N 1
ATOM 1491 C CA . PRO A 1 192 ? -5.317 15.112 20.069 1.00 65.81 192 PRO A CA 1
ATOM 1492 C C . PRO A 1 192 ? -4.662 14.146 21.075 1.00 65.81 192 PRO A C 1
ATOM 1494 O O . PRO A 1 192 ? -3.563 13.644 20.830 1.00 65.81 192 PRO A O 1
ATOM 1497 N N . ALA A 1 193 ? -5.300 13.890 22.224 1.00 68.69 193 ALA A N 1
ATOM 1498 C CA . ALA A 1 193 ? -4.772 12.990 23.253 1.00 68.69 193 ALA A CA 1
ATOM 1499 C C . ALA A 1 193 ? -4.847 11.511 22.833 1.00 68.69 193 ALA A C 1
ATOM 1501 O O . ALA A 1 193 ? -3.902 10.756 23.062 1.00 68.69 193 ALA A O 1
ATOM 1502 N N . ALA A 1 194 ? -5.935 11.118 22.169 1.00 68.94 194 ALA A N 1
ATOM 1503 C CA . ALA A 1 194 ? -6.159 9.758 21.694 1.00 68.94 194 ALA A CA 1
ATOM 1504 C C . ALA A 1 194 ? -5.333 9.445 20.434 1.00 68.94 194 ALA A C 1
ATOM 1506 O O . ALA A 1 194 ? -4.870 8.316 20.267 1.00 68.94 194 ALA A O 1
ATOM 1507 N N . THR A 1 195 ? -5.066 10.467 19.606 1.00 77.38 195 THR A N 1
ATOM 1508 C CA . THR A 1 195 ? -4.213 10.392 18.408 1.00 77.38 195 THR A CA 1
ATOM 1509 C C . THR A 1 195 ? -2.851 9.767 18.686 1.00 77.38 195 THR A C 1
ATOM 1511 O O . THR A 1 195 ? -2.354 8.979 17.888 1.00 77.38 195 THR A O 1
ATOM 1514 N N . LYS A 1 196 ? -2.235 10.074 19.834 1.00 80.69 196 LYS A N 1
ATOM 1515 C CA . LYS A 1 196 ? -0.868 9.625 20.143 1.00 80.69 196 LYS A CA 1
ATOM 1516 C C . LYS A 1 196 ? -0.729 8.104 20.238 1.00 80.69 196 LYS A C 1
ATOM 1518 O O . LYS A 1 196 ? 0.323 7.584 19.874 1.00 80.69 196 LYS A O 1
ATOM 1523 N N . ALA A 1 197 ? -1.751 7.405 20.734 1.00 76.50 197 ALA A N 1
ATOM 1524 C CA . ALA A 1 197 ? -1.662 5.974 21.010 1.00 76.50 197 ALA A CA 1
ATOM 1525 C C . ALA A 1 197 ? -1.621 5.145 19.719 1.00 76.50 197 ALA A C 1
ATOM 1527 O O . ALA A 1 197 ? -0.645 4.437 19.474 1.00 76.50 197 ALA A O 1
ATOM 1528 N N . TRP A 1 198 ? -2.629 5.299 18.856 1.00 84.44 198 TRP A N 1
ATOM 1529 C CA . TRP A 1 198 ? -2.710 4.559 17.595 1.00 84.44 198 TRP A CA 1
ATOM 1530 C C . TRP A 1 198 ? -1.694 5.037 16.561 1.00 84.44 198 TRP A C 1
ATOM 1532 O O . TRP A 1 198 ? -1.176 4.226 15.799 1.00 84.44 198 TRP A O 1
ATOM 1542 N N . LYS A 1 199 ? -1.354 6.333 16.550 1.00 88.88 199 LYS A N 1
ATOM 1543 C CA . LYS A 1 199 ? -0.386 6.896 15.599 1.00 88.88 199 LYS A CA 1
ATOM 1544 C C . LYS A 1 199 ? 0.969 6.216 15.712 1.00 88.88 199 LYS A C 1
ATOM 1546 O O . LYS A 1 199 ? 1.544 5.854 14.694 1.00 88.88 199 LYS A O 1
ATOM 1551 N N . ARG A 1 200 ? 1.445 6.006 16.943 1.00 89.50 200 ARG A N 1
ATOM 1552 C CA . ARG A 1 200 ? 2.711 5.315 17.211 1.00 89.50 200 ARG A CA 1
ATOM 1553 C C . ARG A 1 200 ? 2.697 3.882 16.682 1.00 89.50 200 ARG A C 1
ATOM 1555 O O . ARG A 1 200 ? 3.708 3.421 16.167 1.00 89.50 200 ARG A O 1
ATOM 1562 N N . ASP A 1 201 ? 1.581 3.174 16.834 1.00 91.38 201 ASP A N 1
ATOM 1563 C CA . ASP A 1 201 ? 1.484 1.782 16.396 1.00 91.38 201 ASP A CA 1
ATOM 1564 C C . ASP A 1 201 ? 1.431 1.681 14.860 1.00 91.38 201 ASP A C 1
ATOM 1566 O O . ASP A 1 201 ? 2.155 0.866 14.291 1.00 91.38 201 ASP A O 1
ATOM 1570 N N . ILE A 1 202 ? 0.668 2.552 14.181 1.00 93.94 202 ILE A N 1
ATOM 1571 C CA . ILE A 1 202 ? 0.657 2.638 12.706 1.00 93.94 202 ILE A CA 1
ATOM 1572 C C . ILE A 1 202 ? 2.042 3.023 12.179 1.00 93.94 202 ILE A C 1
ATOM 1574 O O . ILE A 1 202 ? 2.543 2.393 11.254 1.00 93.94 202 ILE A O 1
ATOM 1578 N N . GLU A 1 203 ? 2.683 4.027 12.781 1.00 94.12 203 GLU A N 1
ATOM 1579 C CA . GLU A 1 203 ? 4.029 4.466 12.409 1.00 94.12 203 GLU A CA 1
ATOM 1580 C C . GLU A 1 203 ? 5.057 3.341 12.579 1.00 94.12 203 GLU A C 1
ATOM 1582 O O . GLU A 1 203 ? 5.910 3.153 11.712 1.00 94.12 203 GLU A O 1
ATOM 1587 N N . ALA A 1 204 ? 4.972 2.561 13.660 1.00 93.38 204 ALA A N 1
ATOM 1588 C CA . ALA A 1 204 ? 5.843 1.410 13.871 1.00 93.38 204 ALA A CA 1
ATOM 1589 C C . ALA A 1 204 ? 5.623 0.325 12.804 1.00 93.38 204 ALA A C 1
ATOM 1591 O O . ALA A 1 204 ? 6.597 -0.131 12.211 1.00 93.38 204 ALA A O 1
ATOM 1592 N N . ALA A 1 205 ? 4.367 -0.037 12.516 1.00 95.38 205 ALA A N 1
ATOM 1593 C CA . ALA A 1 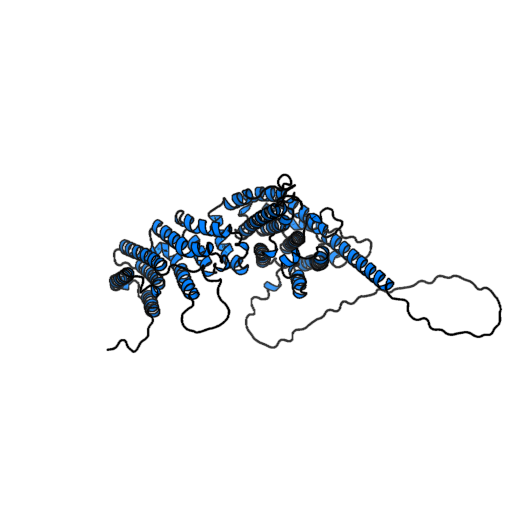205 ? 4.040 -1.030 11.493 1.00 95.38 205 ALA A CA 1
ATOM 1594 C C . ALA A 1 205 ? 4.485 -0.584 10.094 1.00 95.38 205 ALA A C 1
ATOM 1596 O O . ALA A 1 205 ? 5.121 -1.347 9.376 1.00 95.38 205 ALA A O 1
ATOM 1597 N N . PHE A 1 206 ? 4.221 0.672 9.727 1.00 96.06 206 PHE A N 1
ATOM 1598 C CA . PHE A 1 206 ? 4.608 1.246 8.439 1.00 96.06 206 PHE A CA 1
ATOM 1599 C C . PHE A 1 206 ? 6.130 1.266 8.236 1.00 96.06 206 PHE A C 1
ATOM 1601 O O . PHE A 1 206 ? 6.627 1.083 7.123 1.00 96.06 206 PHE A O 1
ATOM 1608 N N . ASN A 1 207 ? 6.894 1.490 9.308 1.00 95.19 207 ASN A N 1
ATOM 1609 C CA . ASN A 1 207 ? 8.355 1.503 9.268 1.00 95.19 207 ASN A CA 1
ATOM 1610 C C . ASN A 1 207 ? 8.993 0.107 9.380 1.00 95.19 207 ASN A C 1
ATOM 1612 O O . ASN A 1 207 ? 10.200 -0.010 9.156 1.00 95.19 207 ASN A O 1
ATOM 1616 N N . ASP A 1 208 ? 8.222 -0.947 9.660 1.00 95.31 208 ASP A N 1
ATOM 1617 C CA . ASP A 1 208 ? 8.732 -2.318 9.663 1.00 95.31 208 ASP A CA 1
ATOM 1618 C C . ASP A 1 208 ? 9.165 -2.735 8.247 1.00 95.31 208 ASP A C 1
ATOM 1620 O O . ASP A 1 208 ? 8.544 -2.384 7.240 1.00 95.31 208 ASP A O 1
ATOM 1624 N N . THR A 1 209 ? 10.270 -3.474 8.147 1.00 92.38 209 THR A N 1
ATOM 1625 C CA . THR A 1 209 ? 10.775 -3.998 6.870 1.00 92.38 209 THR A CA 1
ATOM 1626 C C . THR A 1 209 ? 9.849 -5.031 6.233 1.00 92.38 209 THR A C 1
ATOM 1628 O O . THR A 1 209 ? 9.865 -5.159 5.015 1.00 92.38 209 THR A O 1
ATOM 1631 N N . LYS A 1 210 ? 9.046 -5.737 7.038 1.00 93.94 210 LYS A N 1
ATOM 1632 C CA . LYS A 1 210 ? 8.081 -6.748 6.594 1.00 93.94 210 LYS A CA 1
ATOM 1633 C C . LYS A 1 210 ? 6.725 -6.157 6.215 1.00 93.94 210 LYS A C 1
ATOM 1635 O O . LYS A 1 210 ? 5.836 -6.898 5.819 1.00 93.94 210 LYS A O 1
ATOM 1640 N N . PHE A 1 211 ? 6.536 -4.840 6.340 1.00 95.88 211 PHE A N 1
ATOM 1641 C CA . PHE A 1 211 ? 5.269 -4.188 5.997 1.00 95.88 211 PHE A CA 1
ATOM 1642 C C . PHE A 1 211 ? 4.824 -4.514 4.564 1.00 95.88 211 PHE A C 1
ATOM 1644 O O . PHE A 1 211 ? 3.646 -4.765 4.319 1.00 95.88 211 PHE A O 1
ATOM 1651 N N . PHE A 1 212 ? 5.776 -4.568 3.631 1.00 94.62 212 PHE A N 1
ATOM 1652 C CA . PHE A 1 212 ? 5.503 -4.864 2.226 1.00 94.62 212 PHE A CA 1
ATOM 1653 C C . PHE A 1 212 ? 5.249 -6.349 1.933 1.00 94.62 212 PHE A C 1
ATOM 1655 O O . PHE A 1 212 ? 4.825 -6.646 0.830 1.00 94.62 212 PHE A O 1
ATOM 1662 N N . ALA A 1 213 ? 5.388 -7.246 2.917 1.00 93.25 213 ALA A N 1
ATOM 1663 C CA . ALA A 1 213 ? 4.931 -8.637 2.826 1.00 93.25 213 ALA A CA 1
ATOM 1664 C C . ALA A 1 213 ? 3.407 -8.780 3.021 1.00 93.25 213 ALA A C 1
ATOM 1666 O O . ALA A 1 213 ? 2.874 -9.887 3.055 1.00 93.25 213 ALA A O 1
ATOM 1667 N N . THR A 1 214 ? 2.695 -7.670 3.252 1.00 93.50 214 THR A N 1
ATOM 1668 C CA . THR A 1 214 ? 1.238 -7.676 3.424 1.00 93.50 214 THR A CA 1
ATOM 1669 C C . THR A 1 214 ? 0.560 -8.070 2.115 1.00 93.50 214 THR A C 1
ATOM 1671 O O . THR A 1 214 ? 0.888 -7.527 1.064 1.00 93.50 214 THR A O 1
ATOM 1674 N N . GLU A 1 215 ? -0.442 -8.949 2.187 1.00 91.00 215 GLU A N 1
ATOM 1675 C CA . GLU A 1 215 ? -1.253 -9.331 1.028 1.00 91.00 215 GLU A CA 1
ATOM 1676 C C . GLU A 1 215 ? -1.835 -8.096 0.316 1.00 91.00 215 GLU A C 1
ATOM 1678 O O . GLU A 1 215 ? -2.464 -7.236 0.941 1.00 91.00 215 GLU A O 1
ATOM 1683 N N . THR A 1 216 ? -1.678 -8.027 -1.010 1.00 87.88 216 THR A N 1
ATOM 1684 C CA . THR A 1 216 ? -2.079 -6.874 -1.831 1.00 87.88 216 THR A CA 1
ATOM 1685 C C . THR A 1 216 ? -3.546 -6.490 -1.648 1.00 87.88 216 THR A C 1
ATOM 1687 O O . THR A 1 216 ? -3.862 -5.305 -1.538 1.00 87.88 216 THR A O 1
ATOM 1690 N N . LYS A 1 217 ? -4.452 -7.474 -1.571 1.00 90.25 217 LYS A N 1
ATOM 1691 C CA . LYS A 1 217 ? -5.886 -7.220 -1.381 1.00 90.25 217 LYS A CA 1
ATOM 1692 C C . LYS A 1 217 ? -6.158 -6.539 -0.040 1.00 90.25 217 LYS A C 1
ATOM 1694 O O . LYS A 1 217 ? -6.837 -5.515 0.011 1.00 90.25 217 LYS A O 1
ATOM 1699 N N . LEU A 1 218 ? -5.568 -7.064 1.035 1.00 92.69 218 LEU A N 1
ATOM 1700 C CA . LEU A 1 218 ? -5.664 -6.475 2.369 1.00 92.69 218 LEU A CA 1
ATOM 1701 C C . LEU A 1 218 ? -5.069 -5.062 2.397 1.00 92.69 218 LEU A C 1
ATOM 1703 O O . LEU A 1 218 ? -5.635 -4.154 3.012 1.00 92.69 218 LEU A O 1
ATOM 1707 N N . ALA A 1 219 ? -3.942 -4.863 1.712 1.00 90.25 219 ALA A N 1
ATOM 1708 C CA . ALA A 1 219 ? -3.316 -3.560 1.604 1.00 90.25 219 ALA A CA 1
ATOM 1709 C C . ALA A 1 219 ? -4.254 -2.532 0.948 1.00 90.25 219 ALA A C 1
ATOM 1711 O O . ALA A 1 219 ? -4.531 -1.486 1.540 1.00 90.25 219 ALA A O 1
ATOM 1712 N N . LEU A 1 220 ? -4.789 -2.864 -0.230 1.00 88.50 220 LEU A N 1
ATOM 1713 C CA . LEU A 1 220 ? -5.684 -2.016 -1.018 1.00 88.50 220 LEU A CA 1
ATOM 1714 C C . LEU A 1 220 ? -6.992 -1.681 -0.298 1.00 88.50 220 LEU A C 1
ATOM 1716 O O . LEU A 1 220 ? -7.369 -0.511 -0.225 1.00 88.50 220 LEU A O 1
ATOM 1720 N N . GLU A 1 221 ? -7.672 -2.687 0.249 1.00 91.12 221 GLU A N 1
ATOM 1721 C CA . GLU A 1 221 ? -9.012 -2.514 0.816 1.00 91.12 221 GLU A CA 1
ATOM 1722 C C . GLU A 1 221 ? -8.989 -1.884 2.214 1.00 91.12 221 GLU A C 1
ATOM 1724 O O . GLU A 1 221 ? -9.913 -1.153 2.578 1.00 91.12 221 GLU A O 1
ATOM 1729 N N . LYS A 1 222 ? -7.953 -2.165 3.017 1.00 94.19 222 LYS A N 1
ATOM 1730 C CA . LYS A 1 222 ? -7.963 -1.861 4.457 1.00 94.19 222 LYS A CA 1
ATOM 1731 C C . LYS A 1 222 ? -6.802 -0.985 4.923 1.00 94.19 222 LYS A C 1
ATOM 1733 O O . LYS A 1 222 ? -7.029 -0.072 5.718 1.00 94.19 222 LYS A O 1
ATOM 1738 N N . TRP A 1 223 ? -5.577 -1.179 4.424 1.00 95.25 223 TRP A N 1
ATOM 1739 C CA . TRP A 1 223 ? -4.448 -0.326 4.829 1.00 95.25 223 TRP A CA 1
ATOM 1740 C C . TRP A 1 223 ? -4.505 1.076 4.226 1.00 95.25 223 TRP A C 1
ATOM 1742 O O . TRP A 1 223 ? -4.233 2.038 4.940 1.00 95.25 223 TRP A O 1
ATOM 1752 N N . LEU A 1 224 ? -4.865 1.228 2.947 1.00 94.06 224 LEU A N 1
ATOM 1753 C CA . LEU A 1 224 ? -4.931 2.544 2.293 1.00 94.06 224 LEU A CA 1
ATOM 1754 C C . LEU A 1 224 ? -5.809 3.554 3.069 1.00 94.06 224 LEU A C 1
ATOM 1756 O O . LEU A 1 224 ? -5.322 4.653 3.353 1.00 94.06 224 LEU A O 1
ATOM 1760 N N . PRO A 1 225 ? -7.054 3.223 3.478 1.00 93.56 225 PRO A N 1
ATOM 1761 C CA . PRO A 1 225 ? -7.873 4.113 4.306 1.00 93.56 225 PRO A CA 1
ATOM 1762 C C . PRO A 1 225 ? -7.227 4.482 5.649 1.00 93.56 225 PRO A C 1
ATOM 1764 O O . PRO A 1 225 ? -7.291 5.641 6.064 1.00 93.56 225 PRO A O 1
ATOM 1767 N N . VAL A 1 226 ? -6.571 3.525 6.313 1.00 94.50 226 VAL A N 1
ATOM 1768 C CA . VAL A 1 226 ? -5.862 3.745 7.585 1.00 94.50 226 VAL A CA 1
ATOM 1769 C C . VAL A 1 226 ? -4.671 4.689 7.395 1.00 94.50 226 VAL A C 1
ATOM 1771 O O . VAL A 1 226 ? -4.531 5.665 8.135 1.00 94.50 226 VAL A O 1
ATOM 1774 N N . LEU A 1 227 ? -3.840 4.449 6.375 1.00 95.12 227 LEU A N 1
ATOM 1775 C CA . LEU A 1 227 ? -2.682 5.287 6.056 1.00 95.12 227 LEU A CA 1
ATOM 1776 C C . LEU A 1 227 ? -3.102 6.708 5.687 1.00 95.12 227 LEU A C 1
ATOM 1778 O O . LEU A 1 227 ? -2.462 7.654 6.137 1.00 95.12 227 LEU A O 1
ATOM 1782 N N . ARG A 1 228 ? -4.206 6.866 4.945 1.00 93.44 228 ARG A N 1
ATOM 1783 C CA . ARG A 1 228 ? -4.795 8.175 4.637 1.00 93.44 228 ARG A CA 1
ATOM 1784 C C . ARG A 1 228 ? -5.162 8.939 5.905 1.00 93.44 228 ARG A C 1
ATOM 1786 O O . ARG A 1 228 ? -4.788 10.101 6.048 1.00 93.44 228 ARG A O 1
ATOM 1793 N N . MET A 1 229 ? -5.891 8.308 6.827 1.00 90.06 229 MET A N 1
ATOM 1794 C CA . MET A 1 229 ? -6.273 8.954 8.088 1.00 90.06 229 MET A CA 1
ATOM 1795 C C . MET A 1 229 ? -5.040 9.330 8.914 1.00 90.06 229 MET A C 1
ATOM 1797 O O . MET A 1 229 ? -4.988 10.411 9.503 1.00 90.06 229 MET A O 1
ATOM 1801 N N . TRP A 1 230 ? -4.019 8.472 8.931 1.00 90.88 230 TRP A N 1
ATOM 1802 C CA . TRP A 1 230 ? -2.765 8.743 9.626 1.00 90.88 230 TRP A CA 1
ATOM 1803 C C . TRP A 1 230 ? -2.001 9.935 9.030 1.00 90.88 230 TRP A C 1
ATOM 1805 O O . TRP A 1 230 ? -1.666 10.863 9.768 1.00 90.88 230 TRP A O 1
ATOM 1815 N N . SER A 1 231 ? -1.782 9.966 7.713 1.00 90.94 231 SER A N 1
ATOM 1816 C CA . SER A 1 231 ? -1.028 11.037 7.046 1.00 90.94 231 SER A CA 1
ATOM 1817 C C . SER A 1 231 ? -1.751 12.382 7.046 1.00 90.94 231 SER A C 1
ATOM 1819 O O . SER A 1 231 ? -1.109 13.425 7.102 1.00 90.94 231 SER A O 1
ATOM 1821 N N . GLN A 1 232 ? -3.086 12.401 7.043 1.00 87.62 232 GLN A N 1
ATOM 1822 C CA . GLN A 1 232 ? -3.840 13.654 7.175 1.00 87.62 232 GLN A CA 1
ATOM 1823 C C . GLN A 1 232 ? -3.647 14.318 8.549 1.00 87.62 232 GLN A C 1
ATOM 1825 O O . GLN A 1 232 ? -3.688 15.545 8.653 1.00 87.62 232 GLN A O 1
ATOM 1830 N N . ASN A 1 233 ? -3.388 13.518 9.588 1.00 84.44 233 ASN A N 1
ATOM 1831 C CA . ASN A 1 233 ? -3.092 13.984 10.945 1.00 84.44 233 ASN A CA 1
ATOM 1832 C C . ASN A 1 233 ? -1.592 14.247 11.188 1.00 84.44 233 ASN A C 1
ATOM 1834 O O . ASN A 1 233 ? -1.214 14.704 12.270 1.00 84.44 233 ASN A O 1
ATOM 1838 N N . ASP A 1 234 ? -0.727 13.960 10.214 1.00 83.75 234 ASP A N 1
ATOM 1839 C CA . ASP A 1 234 ? 0.713 14.184 10.302 1.00 83.75 234 ASP A CA 1
ATOM 1840 C C . ASP A 1 234 ? 1.296 14.589 8.942 1.00 83.75 234 ASP A C 1
ATOM 1842 O O . ASP A 1 234 ? 1.628 13.759 8.096 1.00 83.75 234 ASP A O 1
ATOM 1846 N N . LYS A 1 235 ? 1.433 15.901 8.736 1.00 85.25 235 LYS A N 1
ATOM 1847 C CA . LYS A 1 235 ? 1.906 16.465 7.465 1.00 85.25 235 LYS A CA 1
ATOM 1848 C C . LYS A 1 235 ? 3.421 16.339 7.266 1.00 85.25 235 LYS A C 1
ATOM 1850 O O . LYS A 1 235 ? 3.895 16.530 6.149 1.00 85.25 235 LYS A O 1
ATOM 1855 N N . ASP A 1 236 ? 4.168 15.972 8.306 1.00 90.12 236 ASP A N 1
ATOM 1856 C CA . ASP A 1 236 ? 5.631 15.893 8.267 1.00 90.12 236 ASP A CA 1
ATOM 1857 C C . ASP A 1 236 ? 6.140 14.527 7.777 1.00 90.12 236 ASP A C 1
ATOM 1859 O O . ASP A 1 236 ? 7.337 14.357 7.553 1.00 90.12 236 ASP A O 1
ATOM 1863 N N . ARG A 1 237 ? 5.240 13.563 7.520 1.00 92.25 237 ARG A N 1
ATOM 1864 C CA . ARG A 1 237 ? 5.602 12.207 7.069 1.00 92.25 237 ARG A CA 1
ATOM 1865 C C . ARG A 1 237 ? 6.381 12.183 5.756 1.00 92.25 237 ARG A C 1
ATOM 1867 O O . ARG A 1 237 ? 7.372 11.468 5.644 1.00 92.25 237 ARG A O 1
ATOM 1874 N N . MET A 1 238 ? 5.945 12.951 4.757 1.00 95.50 238 MET A N 1
ATOM 1875 C CA . MET A 1 238 ? 6.633 12.992 3.462 1.00 95.50 238 MET A CA 1
ATOM 1876 C C . MET A 1 238 ? 8.004 13.687 3.566 1.00 95.50 238 MET A C 1
ATOM 1878 O O . MET A 1 238 ? 8.987 13.081 3.138 1.00 95.50 238 MET A O 1
ATOM 1882 N N . PRO A 1 239 ? 8.133 14.880 4.192 1.00 96.06 239 PRO A N 1
ATOM 1883 C CA . PRO A 1 239 ? 9.440 15.469 4.506 1.00 96.06 239 PRO A CA 1
ATOM 1884 C C . PRO A 1 239 ? 10.388 14.527 5.260 1.00 96.06 239 PRO A C 1
ATOM 1886 O O . PRO A 1 239 ? 11.574 14.448 4.940 1.00 96.06 239 PRO A O 1
ATOM 1889 N N . GLU A 1 240 ? 9.873 13.778 6.236 1.00 95.88 240 GLU A N 1
ATOM 1890 C CA . GLU A 1 240 ? 10.661 12.807 6.989 1.00 95.88 240 GLU A CA 1
ATOM 1891 C C . GLU A 1 240 ? 11.197 11.691 6.084 1.00 95.88 240 GLU A C 1
ATOM 1893 O O . GLU A 1 240 ? 12.394 11.408 6.115 1.00 95.88 240 GLU A O 1
ATOM 1898 N N . LEU A 1 241 ? 10.354 11.082 5.244 1.00 97.25 241 LEU A N 1
ATOM 1899 C CA . LEU A 1 241 ? 10.789 10.044 4.303 1.00 97.25 241 LEU A CA 1
ATOM 1900 C C . LEU A 1 241 ? 11.843 10.564 3.319 1.00 97.25 241 LEU A C 1
ATOM 1902 O O . LEU A 1 241 ? 12.842 9.883 3.093 1.00 97.25 241 LEU A O 1
ATOM 1906 N N . LEU A 1 242 ? 11.678 11.789 2.812 1.00 97.62 242 LEU A N 1
ATOM 1907 C CA . LEU A 1 242 ? 12.658 12.438 1.934 1.00 97.62 242 LEU A CA 1
ATOM 1908 C C . LEU A 1 242 ? 14.022 12.609 2.614 1.00 97.62 242 LEU A C 1
ATOM 1910 O O . LEU A 1 242 ? 15.059 12.372 1.996 1.00 97.62 242 LEU A O 1
ATOM 1914 N N . SER A 1 243 ? 14.033 12.968 3.900 1.00 97.19 243 SER A N 1
ATOM 1915 C CA . SER A 1 243 ? 15.270 13.138 4.677 1.00 97.19 243 SER A CA 1
ATOM 1916 C C . SER A 1 243 ? 16.034 11.829 4.912 1.00 97.19 243 SER A C 1
ATOM 1918 O O . SER A 1 243 ? 17.236 11.849 5.176 1.00 97.19 243 SER A O 1
ATOM 1920 N N . ARG A 1 244 ? 15.358 10.676 4.801 1.00 96.50 244 ARG A N 1
ATOM 1921 C CA . ARG A 1 244 ? 15.969 9.348 4.965 1.00 96.50 244 ARG A CA 1
ATOM 1922 C C . ARG A 1 244 ? 16.696 8.870 3.706 1.00 96.50 244 ARG A C 1
ATOM 1924 O O . ARG A 1 244 ? 17.431 7.883 3.796 1.00 96.50 244 ARG A O 1
ATOM 1931 N N . LEU A 1 245 ? 16.489 9.533 2.565 1.00 97.25 245 LEU A N 1
ATOM 1932 C CA . LEU A 1 245 ? 17.147 9.220 1.299 1.00 97.25 245 LEU A CA 1
ATOM 1933 C C . LEU A 1 245 ? 18.536 9.867 1.241 1.00 97.25 245 LEU A C 1
ATOM 1935 O O . LEU A 1 245 ? 18.688 11.085 1.378 1.00 97.25 245 LEU A O 1
ATOM 1939 N N . SER A 1 246 ? 19.553 9.038 1.021 1.00 94.50 246 SER A N 1
ATOM 1940 C CA . SER A 1 246 ? 20.947 9.459 0.882 1.00 94.50 246 SER A CA 1
ATOM 1941 C C . SER A 1 246 ? 21.371 9.542 -0.581 1.00 94.50 246 SER A C 1
ATOM 1943 O O . SER A 1 246 ? 21.029 8.663 -1.370 1.00 94.50 246 SER A O 1
ATOM 1945 N N . ALA A 1 247 ? 22.194 10.543 -0.896 1.00 94.94 247 ALA A N 1
ATOM 1946 C CA . ALA A 1 247 ? 22.844 10.691 -2.192 1.00 94.94 247 ALA A CA 1
ATOM 1947 C C . ALA A 1 247 ? 23.654 9.440 -2.581 1.00 94.94 247 ALA A C 1
ATOM 1949 O O . ALA A 1 247 ? 24.348 8.887 -1.718 1.00 94.94 247 ALA A O 1
ATOM 1950 N N . PRO A 1 248 ? 23.659 9.030 -3.861 1.00 95.12 248 PRO A N 1
ATOM 1951 C CA . PRO A 1 248 ? 24.577 8.007 -4.347 1.00 95.12 248 PRO A CA 1
ATOM 1952 C C . PRO A 1 248 ? 26.042 8.428 -4.169 1.00 95.12 248 PRO A C 1
ATOM 1954 O O . PRO A 1 248 ? 26.449 9.513 -4.580 1.00 95.12 248 PRO A O 1
ATOM 1957 N N . THR A 1 249 ? 26.870 7.561 -3.582 1.00 91.88 249 THR A N 1
ATOM 1958 C CA . THR A 1 249 ? 28.314 7.818 -3.431 1.00 91.88 249 THR A CA 1
ATOM 1959 C C . THR A 1 249 ? 29.160 6.561 -3.616 1.00 91.88 249 THR A C 1
ATOM 1961 O O . THR A 1 249 ? 28.749 5.460 -3.252 1.00 91.88 249 THR A O 1
ATOM 1964 N N . THR A 1 250 ? 30.366 6.732 -4.163 1.00 85.12 250 THR A N 1
ATOM 1965 C CA . THR A 1 250 ? 31.381 5.669 -4.323 1.00 85.12 250 THR A CA 1
ATOM 1966 C C . THR A 1 250 ? 32.475 5.755 -3.246 1.00 85.12 250 THR A C 1
ATOM 1968 O O . THR A 1 250 ? 33.230 4.808 -3.035 1.00 85.12 250 THR A O 1
ATOM 1971 N N . ALA A 1 251 ? 32.563 6.877 -2.518 1.00 68.69 251 ALA A N 1
ATOM 1972 C CA . ALA A 1 251 ? 33.707 7.208 -1.663 1.00 68.69 251 ALA A CA 1
ATOM 1973 C C . ALA A 1 251 ? 33.828 6.351 -0.384 1.00 68.69 251 ALA A C 1
ATOM 1975 O O . ALA A 1 251 ? 34.918 6.238 0.169 1.00 68.69 251 ALA A O 1
ATOM 1976 N N . GLY A 1 252 ? 32.733 5.744 0.090 1.00 61.16 252 GLY A N 1
ATOM 1977 C CA . GLY A 1 252 ? 32.687 5.041 1.383 1.00 61.16 252 GLY A CA 1
ATOM 1978 C C . GLY A 1 252 ? 32.813 3.514 1.334 1.00 61.16 252 GLY A C 1
ATOM 1979 O O . GLY A 1 252 ? 32.944 2.893 2.383 1.00 61.16 252 GLY A O 1
ATOM 1980 N N . ILE A 1 253 ? 32.752 2.896 0.148 1.00 65.56 253 ILE A N 1
ATOM 1981 C CA . ILE A 1 253 ? 32.542 1.437 -0.005 1.00 65.56 253 ILE A CA 1
ATOM 1982 C C . ILE A 1 253 ? 33.662 0.763 -0.821 1.00 65.56 253 ILE A C 1
ATOM 1984 O O . ILE A 1 253 ? 33.682 -0.448 -1.011 1.00 65.56 253 ILE A O 1
ATOM 1988 N N . MET A 1 254 ? 34.655 1.531 -1.271 1.00 55.62 254 MET A N 1
ATOM 1989 C CA . MET A 1 254 ? 35.487 1.133 -2.406 1.00 55.62 254 MET A CA 1
ATOM 1990 C C . MET A 1 254 ? 36.420 -0.072 -2.159 1.00 55.62 254 MET A C 1
ATOM 1992 O O . MET A 1 254 ? 36.760 -0.733 -3.132 1.00 55.62 254 MET A O 1
ATOM 1996 N N . PHE A 1 255 ? 36.815 -0.418 -0.921 1.00 55.97 255 PHE A N 1
ATOM 1997 C CA . PHE A 1 255 ? 37.804 -1.494 -0.692 1.00 55.97 255 PHE A CA 1
ATOM 1998 C C . PHE A 1 255 ? 37.721 -2.184 0.690 1.00 55.97 255 PHE A C 1
ATOM 2000 O O . PHE A 1 255 ? 38.579 -1.971 1.545 1.00 55.97 255 PHE A O 1
ATOM 2007 N N . GLY A 1 256 ? 36.732 -3.062 0.919 1.00 64.88 256 GLY A N 1
ATOM 2008 C CA . GLY A 1 256 ? 36.675 -3.874 2.148 1.00 64.88 256 GLY A CA 1
ATOM 2009 C C . GLY A 1 256 ? 35.751 -5.097 2.090 1.00 64.88 256 GLY A C 1
ATOM 2010 O O . GLY A 1 256 ? 34.800 -5.143 1.310 1.00 64.88 256 GLY A O 1
ATOM 2011 N N . VAL A 1 257 ? 36.015 -6.093 2.948 1.00 70.00 257 VAL A N 1
ATOM 2012 C CA . VAL A 1 257 ? 35.093 -7.216 3.204 1.00 70.00 257 VAL A CA 1
ATOM 2013 C C . VAL A 1 257 ? 33.802 -6.632 3.790 1.00 70.00 257 VAL A C 1
ATOM 2015 O O . VAL A 1 257 ? 33.842 -6.014 4.848 1.00 70.00 257 VAL A O 1
ATOM 2018 N N . GLY A 1 258 ? 32.678 -6.776 3.084 1.00 80.19 258 GLY A N 1
ATOM 2019 C CA . GLY A 1 258 ? 31.385 -6.185 3.467 1.00 80.19 258 GLY A CA 1
ATOM 2020 C C . GLY A 1 258 ? 30.918 -5.009 2.600 1.00 80.19 258 GLY A C 1
ATOM 2021 O O . GLY A 1 258 ? 29.789 -4.560 2.767 1.00 80.19 258 GLY A O 1
ATOM 2022 N N . ALA A 1 259 ? 31.722 -4.556 1.630 1.00 82.19 259 ALA A N 1
ATOM 2023 C CA . ALA A 1 259 ? 31.344 -3.495 0.6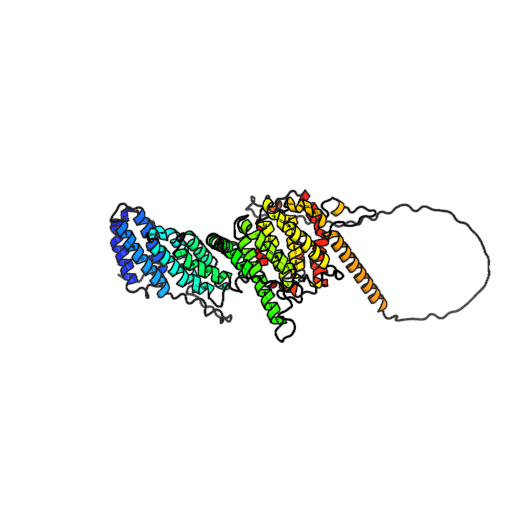93 1.00 82.19 259 ALA A CA 1
ATOM 2024 C C . ALA A 1 259 ? 30.046 -3.801 -0.081 1.00 82.19 259 ALA A C 1
ATOM 2026 O O . ALA A 1 259 ? 29.124 -2.987 -0.127 1.00 82.19 259 ALA A O 1
ATOM 2027 N N . THR A 1 260 ? 29.940 -5.013 -0.633 1.00 84.75 260 THR A N 1
ATOM 2028 C CA . THR A 1 260 ? 28.738 -5.469 -1.345 1.00 84.75 260 THR A CA 1
ATOM 2029 C C . THR A 1 260 ? 27.522 -5.509 -0.424 1.00 84.75 260 THR A C 1
ATOM 2031 O O . THR A 1 260 ? 26.461 -5.032 -0.804 1.00 84.75 260 THR A O 1
ATOM 2034 N N . SER A 1 261 ? 27.676 -6.025 0.799 1.00 87.06 261 SER A N 1
ATOM 2035 C CA . SER A 1 261 ? 26.592 -6.103 1.785 1.00 87.06 261 SER A CA 1
ATOM 2036 C C . SER A 1 261 ? 26.086 -4.721 2.197 1.00 87.06 261 SER A C 1
ATOM 2038 O O . SER A 1 261 ? 24.879 -4.511 2.228 1.00 87.06 261 SER A O 1
ATOM 2040 N N . ALA A 1 262 ? 26.990 -3.765 2.429 1.00 88.38 262 ALA A N 1
ATOM 2041 C CA . ALA A 1 262 ? 26.629 -2.386 2.754 1.00 88.38 262 ALA A CA 1
ATOM 2042 C C . ALA A 1 262 ? 25.874 -1.694 1.605 1.00 88.38 262 ALA A C 1
ATOM 2044 O O . ALA A 1 262 ? 24.914 -0.967 1.851 1.00 88.38 262 ALA A O 1
ATOM 2045 N N . ARG A 1 263 ? 26.263 -1.956 0.348 1.00 89.94 263 ARG A N 1
ATOM 2046 C CA . ARG A 1 263 ? 25.545 -1.446 -0.830 1.00 89.94 263 ARG A CA 1
ATOM 2047 C C . ARG A 1 263 ? 24.139 -2.038 -0.935 1.00 89.94 263 ARG A C 1
ATOM 2049 O O . ARG A 1 263 ? 23.193 -1.284 -1.108 1.00 89.94 263 ARG A O 1
ATOM 2056 N N . LEU A 1 264 ? 23.994 -3.357 -0.783 1.00 91.50 264 LEU A N 1
ATOM 2057 C CA . LEU A 1 264 ? 22.679 -4.016 -0.815 1.00 91.50 264 LEU A CA 1
ATOM 2058 C C . LEU A 1 264 ? 21.769 -3.506 0.312 1.00 91.50 264 LEU A C 1
ATOM 2060 O O . LEU A 1 264 ? 20.585 -3.279 0.095 1.00 91.50 264 LEU A O 1
ATOM 2064 N N . GLU A 1 265 ? 22.315 -3.263 1.505 1.00 92.94 265 GLU A N 1
ATOM 2065 C CA . GLU A 1 265 ? 21.556 -2.676 2.612 1.00 92.94 265 GLU A CA 1
ATOM 2066 C C . GLU A 1 265 ? 21.111 -1.235 2.313 1.00 92.94 265 GLU A C 1
ATOM 2068 O O . GLU A 1 265 ? 19.963 -0.873 2.589 1.00 92.94 265 GLU A O 1
ATOM 2073 N N . ALA A 1 266 ? 21.983 -0.416 1.716 1.00 94.75 266 ALA A N 1
ATOM 2074 C CA . ALA A 1 266 ? 21.638 0.935 1.280 1.00 94.75 266 ALA A CA 1
ATOM 2075 C C . ALA A 1 266 ? 20.574 0.930 0.170 1.00 94.75 266 ALA A C 1
ATOM 2077 O O . ALA A 1 266 ? 19.648 1.747 0.214 1.00 94.75 266 ALA A O 1
ATOM 2078 N N . ASP A 1 267 ? 20.667 -0.008 -0.775 1.00 96.00 267 ASP A N 1
ATOM 2079 C CA . ASP A 1 267 ? 19.671 -0.226 -1.826 1.00 96.00 267 ASP A CA 1
ATOM 2080 C C . ASP A 1 267 ? 18.332 -0.583 -1.198 1.00 96.00 267 ASP A C 1
ATOM 2082 O O . ASP A 1 267 ? 17.378 0.180 -1.331 1.00 96.00 267 ASP A O 1
ATOM 2086 N N . ARG A 1 268 ? 18.284 -1.651 -0.396 1.00 96.25 268 ARG A N 1
ATOM 2087 C CA . ARG A 1 268 ? 17.076 -2.099 0.302 1.00 96.25 268 ARG A CA 1
ATOM 2088 C C . ARG A 1 268 ? 16.442 -0.978 1.122 1.00 96.25 268 ARG A C 1
ATOM 2090 O O . ARG A 1 268 ? 15.232 -0.767 1.062 1.00 96.25 268 ARG A O 1
ATOM 2097 N N . LYS A 1 269 ? 17.237 -0.209 1.872 1.00 96.62 269 LYS A N 1
ATOM 2098 C CA . LYS A 1 269 ? 16.738 0.938 2.645 1.00 96.62 269 LYS A CA 1
ATOM 2099 C C . LYS A 1 269 ? 16.137 2.016 1.738 1.00 96.62 269 LYS A C 1
ATOM 2101 O O . LYS A 1 269 ? 15.094 2.576 2.076 1.00 96.62 269 LYS A O 1
ATOM 2106 N N . THR A 1 270 ? 16.780 2.318 0.615 1.00 98.12 270 THR A N 1
ATOM 2107 C CA . THR A 1 270 ? 16.303 3.313 -0.355 1.00 98.12 270 THR A CA 1
ATOM 2108 C C . THR A 1 270 ? 15.000 2.851 -1.008 1.00 98.12 270 THR A C 1
ATOM 2110 O O . THR A 1 270 ? 14.017 3.589 -0.968 1.00 98.12 270 THR A O 1
ATOM 2113 N N . GLN A 1 271 ? 14.943 1.607 -1.491 1.00 97.56 271 GLN A N 1
ATOM 2114 C CA . GLN A 1 271 ? 13.750 1.003 -2.094 1.00 97.56 271 GLN A CA 1
ATOM 2115 C C . GLN A 1 271 ? 12.557 1.016 -1.136 1.00 97.56 271 GLN A C 1
ATOM 2117 O O . GLN A 1 271 ? 11.484 1.509 -1.475 1.00 97.56 271 GLN A O 1
ATOM 2122 N N . LEU A 1 272 ? 12.753 0.571 0.110 1.00 97.69 272 LEU A N 1
ATOM 2123 C CA . LEU A 1 272 ? 11.689 0.569 1.113 1.00 97.69 272 LEU A CA 1
ATOM 2124 C C . LEU A 1 272 ? 11.166 1.984 1.412 1.00 97.69 272 LEU A C 1
ATOM 2126 O O . LEU A 1 272 ? 9.976 2.153 1.664 1.00 97.69 272 LEU A O 1
ATOM 2130 N N . ASN A 1 273 ? 12.018 3.016 1.403 1.00 98.38 273 ASN A N 1
ATOM 2131 C CA . ASN A 1 273 ? 11.556 4.397 1.582 1.00 98.38 273 ASN A CA 1
ATOM 2132 C C . ASN A 1 273 ? 10.810 4.923 0.344 1.00 98.38 273 ASN A C 1
ATOM 2134 O O . ASN A 1 273 ? 9.772 5.559 0.510 1.00 98.38 273 ASN A O 1
ATOM 2138 N N . LEU A 1 274 ? 11.260 4.606 -0.874 1.00 98.50 274 LEU A N 1
ATOM 2139 C CA . LEU A 1 274 ? 10.550 4.963 -2.111 1.00 98.50 274 LEU A CA 1
ATOM 2140 C C . LEU A 1 274 ? 9.168 4.295 -2.187 1.00 98.50 274 LEU A C 1
ATOM 2142 O O . LEU A 1 274 ? 8.175 4.956 -2.492 1.00 98.50 274 LEU A O 1
ATOM 2146 N N . ARG A 1 275 ? 9.056 3.021 -1.801 1.00 98.00 275 ARG A N 1
ATOM 2147 C CA . ARG A 1 275 ? 7.772 2.306 -1.697 1.00 98.00 275 ARG A CA 1
ATOM 2148 C C . ARG A 1 275 ? 6.848 2.907 -0.640 1.00 98.00 275 ARG A C 1
ATOM 2150 O O . ARG A 1 275 ? 5.653 3.063 -0.884 1.00 98.00 275 ARG A O 1
ATOM 2157 N N . ARG A 1 276 ? 7.393 3.331 0.508 1.00 98.06 276 ARG A N 1
ATOM 2158 C CA . ARG A 1 276 ? 6.642 4.074 1.541 1.00 98.06 276 ARG A CA 1
ATOM 2159 C C . ARG A 1 276 ? 6.095 5.395 1.010 1.00 98.06 276 ARG A C 1
ATOM 2161 O O . ARG A 1 276 ? 4.939 5.724 1.260 1.00 98.06 276 ARG A O 1
ATOM 2168 N N . MET A 1 277 ? 6.900 6.142 0.261 1.00 98.19 277 MET A N 1
ATOM 2169 C CA . MET A 1 277 ? 6.435 7.366 -0.392 1.00 98.19 277 MET A CA 1
ATOM 2170 C C . MET A 1 277 ? 5.333 7.052 -1.409 1.00 98.19 277 MET A C 1
ATOM 2172 O O . MET A 1 277 ? 4.290 7.699 -1.391 1.00 98.19 277 MET A O 1
ATOM 2176 N N . THR A 1 278 ? 5.526 6.013 -2.224 1.00 98.25 278 THR A N 1
ATOM 2177 C CA . THR A 1 278 ? 4.568 5.571 -3.248 1.00 98.25 278 THR A CA 1
ATOM 2178 C C . THR A 1 278 ? 3.211 5.241 -2.632 1.00 98.25 278 THR A C 1
ATOM 2180 O O . THR A 1 278 ? 2.196 5.800 -3.046 1.00 98.25 278 THR A O 1
ATOM 2183 N N . ILE A 1 279 ? 3.168 4.400 -1.592 1.00 97.00 279 ILE A N 1
ATOM 2184 C CA . ILE A 1 279 ? 1.895 4.007 -0.976 1.00 97.00 279 ILE A CA 1
ATOM 2185 C C . ILE A 1 279 ? 1.200 5.172 -0.269 1.00 97.00 279 ILE A C 1
ATOM 2187 O O . ILE A 1 279 ? -0.025 5.245 -0.285 1.00 97.00 279 ILE A O 1
ATOM 2191 N N . LEU A 1 280 ? 1.954 6.113 0.312 1.00 96.75 280 LEU A N 1
ATOM 2192 C CA . LEU A 1 280 ? 1.371 7.321 0.898 1.00 96.75 280 LEU A CA 1
ATOM 2193 C C . LEU A 1 280 ? 0.751 8.219 -0.170 1.00 96.75 280 LEU A C 1
ATOM 2195 O O . LEU A 1 280 ? -0.374 8.685 0.025 1.00 96.75 280 LEU A O 1
ATOM 2199 N N . VAL A 1 281 ? 1.443 8.432 -1.294 1.00 97.19 281 VAL A N 1
ATOM 2200 C CA . VAL A 1 281 ? 0.901 9.170 -2.445 1.00 97.19 281 VAL A CA 1
ATOM 2201 C C . VAL A 1 281 ? -0.395 8.511 -2.920 1.00 97.19 281 VAL A C 1
ATOM 2203 O O . VAL A 1 281 ? -1.417 9.188 -3.023 1.00 97.19 281 VAL A O 1
ATOM 2206 N N . LEU A 1 282 ? -0.399 7.185 -3.095 1.00 95.75 282 LEU A N 1
ATOM 2207 C CA . LEU A 1 282 ? -1.590 6.437 -3.500 1.00 95.75 282 LEU A CA 1
ATOM 2208 C C . LEU A 1 282 ? -2.722 6.486 -2.471 1.00 95.75 282 LEU A C 1
ATOM 2210 O O . LEU A 1 282 ? -3.879 6.548 -2.871 1.00 95.75 282 LEU A O 1
ATOM 2214 N N . ALA A 1 283 ? -2.442 6.432 -1.168 1.00 95.19 283 ALA A N 1
ATOM 2215 C CA . ALA A 1 283 ? -3.469 6.394 -0.124 1.00 95.19 283 ALA A CA 1
ATOM 2216 C C . ALA A 1 283 ? -4.245 7.718 0.005 1.00 95.19 283 ALA A C 1
ATOM 2218 O O . ALA A 1 283 ? -5.430 7.721 0.350 1.00 95.19 283 ALA A O 1
ATOM 2219 N N . ASN A 1 284 ? -3.594 8.848 -0.272 1.00 95.06 284 ASN A N 1
ATOM 2220 C CA . ASN A 1 284 ? -4.164 10.177 -0.062 1.00 95.06 284 ASN A CA 1
ATOM 2221 C C . ASN A 1 284 ? -4.949 10.693 -1.275 1.00 95.06 284 ASN A C 1
ATOM 2223 O O . ASN A 1 284 ? -4.729 10.193 -2.376 1.00 95.06 284 ASN A O 1
ATOM 2227 N N . PRO A 1 285 ? -5.870 11.669 -1.099 1.00 93.88 285 PRO A N 1
ATOM 2228 C CA . PRO A 1 285 ? -6.548 12.392 -2.184 1.00 93.88 285 PRO A CA 1
ATOM 2229 C C . PRO A 1 285 ? -5.590 13.013 -3.211 1.00 93.88 285 PRO A C 1
ATOM 2231 O O . PRO A 1 285 ? -4.404 13.187 -2.929 1.00 93.88 285 PRO A O 1
ATOM 2234 N N . GLU A 1 286 ? -6.122 13.349 -4.387 1.00 94.81 286 GLU A N 1
ATOM 2235 C CA . GLU A 1 286 ? -5.348 13.971 -5.463 1.00 94.81 286 GLU A CA 1
ATOM 2236 C C . GLU A 1 286 ? -4.730 15.277 -4.959 1.00 94.81 286 GLU A C 1
ATOM 2238 O O . GLU A 1 286 ? -5.287 15.938 -4.080 1.00 94.81 286 GLU A O 1
ATOM 2243 N N . ASP A 1 287 ? -3.537 15.591 -5.447 1.00 95.75 287 ASP A N 1
ATOM 2244 C CA . ASP A 1 287 ? -2.789 16.809 -5.139 1.00 95.75 287 ASP A CA 1
ATOM 2245 C C . ASP A 1 287 ? -2.360 17.009 -3.674 1.00 95.75 287 ASP A C 1
ATOM 2247 O O . ASP A 1 287 ? -1.745 18.027 -3.342 1.00 95.75 287 ASP A O 1
ATOM 2251 N N . THR A 1 288 ? -2.571 16.020 -2.795 1.00 95.50 288 THR A N 1
ATOM 2252 C CA . THR A 1 288 ? -2.199 16.113 -1.367 1.00 95.50 288 THR A CA 1
ATOM 2253 C C . THR A 1 288 ? -0.711 16.429 -1.159 1.00 95.50 288 THR A C 1
ATOM 2255 O O . THR A 1 288 ? -0.361 17.164 -0.237 1.00 95.50 288 THR A O 1
ATOM 2258 N N . TYR A 1 289 ? 0.170 15.896 -2.013 1.00 95.81 289 TYR A N 1
ATOM 2259 C CA . TYR A 1 289 ? 1.628 16.036 -1.891 1.00 95.81 289 TYR A CA 1
ATOM 2260 C C . TYR A 1 289 ? 2.255 17.029 -2.883 1.00 95.81 289 TYR A C 1
ATOM 2262 O O . TYR A 1 289 ? 3.477 17.060 -3.023 1.00 95.81 289 TYR A O 1
ATOM 2270 N N . THR A 1 290 ? 1.459 17.890 -3.525 1.00 95.81 290 THR A N 1
ATOM 2271 C CA . THR A 1 290 ? 1.959 18.941 -4.441 1.00 95.81 290 THR A CA 1
ATOM 2272 C C . THR A 1 290 ? 2.991 19.859 -3.782 1.00 95.81 290 THR A C 1
ATOM 2274 O O . THR A 1 290 ? 4.009 20.182 -4.389 1.00 95.81 290 THR A O 1
ATOM 2277 N N . ILE A 1 291 ? 2.803 20.205 -2.503 1.00 95.00 291 ILE A N 1
ATOM 2278 C CA . ILE A 1 291 ? 3.764 21.012 -1.731 1.00 95.00 291 ILE A CA 1
ATOM 2279 C C . ILE A 1 291 ? 5.127 20.325 -1.552 1.00 95.00 291 ILE A C 1
ATOM 2281 O O . ILE A 1 291 ? 6.148 20.994 -1.405 1.00 95.00 291 ILE A O 1
ATOM 2285 N N . ASN A 1 292 ? 5.162 18.990 -1.574 1.00 96.38 292 ASN A N 1
ATOM 2286 C CA . ASN A 1 292 ? 6.386 18.205 -1.445 1.00 96.38 292 ASN A CA 1
ATOM 2287 C C . ASN A 1 292 ? 7.010 17.854 -2.801 1.00 96.38 292 ASN A C 1
ATOM 2289 O O . ASN A 1 292 ? 8.126 17.339 -2.816 1.00 96.38 292 ASN A O 1
ATOM 2293 N N . LEU A 1 293 ? 6.337 18.143 -3.923 1.00 97.06 293 LEU A N 1
ATOM 2294 C CA . LEU A 1 293 ? 6.745 17.703 -5.259 1.00 97.06 293 LEU A CA 1
ATOM 2295 C C . LEU A 1 293 ? 8.163 18.156 -5.623 1.00 97.06 293 LEU A C 1
ATOM 2297 O O . LEU A 1 293 ? 8.946 17.353 -6.121 1.00 97.06 293 LEU A O 1
ATOM 2301 N N . GLY A 1 294 ? 8.529 19.402 -5.305 1.00 97.62 294 GLY A N 1
ATOM 2302 C CA . GLY A 1 294 ? 9.887 19.905 -5.541 1.00 97.62 294 GLY A CA 1
ATOM 2303 C C . GLY A 1 294 ? 10.960 19.091 -4.810 1.00 97.62 294 GLY A C 1
ATOM 2304 O O . GLY A 1 294 ? 11.946 18.689 -5.419 1.00 97.62 294 GLY A O 1
ATOM 2305 N N . GLY A 1 295 ? 10.735 18.774 -3.530 1.00 97.81 295 GLY A N 1
ATOM 2306 C CA . GLY A 1 295 ? 11.657 17.954 -2.737 1.00 97.81 295 GLY A CA 1
ATOM 2307 C C . GLY A 1 295 ? 11.686 16.485 -3.169 1.00 97.81 295 GLY A C 1
ATOM 2308 O O . GLY A 1 295 ? 12.736 15.848 -3.112 1.00 97.81 295 GLY A O 1
ATOM 2309 N N . ILE A 1 296 ? 10.556 15.949 -3.646 1.00 98.38 296 ILE A N 1
ATOM 2310 C CA . ILE A 1 296 ? 10.509 14.619 -4.267 1.00 98.38 296 ILE A CA 1
ATOM 2311 C C . ILE A 1 296 ? 11.398 14.610 -5.514 1.00 98.38 296 ILE A C 1
ATOM 2313 O O . ILE A 1 296 ? 12.284 13.767 -5.611 1.00 98.38 296 ILE A O 1
ATOM 2317 N N . LEU A 1 297 ? 11.224 15.567 -6.429 1.00 98.12 297 LEU A N 1
ATOM 2318 C CA . LEU A 1 297 ? 12.004 15.647 -7.667 1.00 98.12 297 LEU A CA 1
ATOM 2319 C C . LEU A 1 297 ? 13.502 15.844 -7.419 1.00 98.12 297 LEU A C 1
ATOM 2321 O O . LEU A 1 297 ? 14.314 15.193 -8.074 1.00 98.12 297 LEU A O 1
ATOM 2325 N N . GLU A 1 298 ? 13.880 16.677 -6.451 1.00 98.00 298 GLU A N 1
ATOM 2326 C CA . GLU A 1 298 ? 15.278 16.832 -6.035 1.00 98.00 298 GLU A CA 1
ATOM 2327 C C . GLU A 1 298 ? 15.886 15.482 -5.621 1.00 98.00 298 GLU A C 1
ATOM 2329 O O . GLU A 1 298 ? 16.943 15.092 -6.115 1.00 98.00 298 GLU A O 1
ATOM 2334 N N . LYS A 1 299 ? 15.181 14.707 -4.789 1.00 98.25 299 LYS A N 1
ATOM 2335 C CA . LYS A 1 299 ? 15.657 13.387 -4.358 1.00 98.25 299 LYS A CA 1
ATOM 2336 C C . LYS A 1 299 ? 15.661 12.341 -5.461 1.00 98.25 299 LYS A C 1
ATOM 2338 O O . LYS A 1 299 ? 16.584 11.530 -5.510 1.00 98.25 299 LYS A O 1
ATOM 2343 N N . LEU A 1 300 ? 14.679 12.354 -6.360 1.00 98.31 300 LEU A N 1
ATOM 2344 C CA . LEU A 1 300 ? 14.674 11.446 -7.506 1.00 98.31 300 LEU A CA 1
ATOM 2345 C C . LEU A 1 300 ? 15.843 11.739 -8.445 1.00 98.31 300 LEU A C 1
ATOM 2347 O O . LEU A 1 300 ? 16.593 10.828 -8.773 1.00 98.31 300 LEU A O 1
ATOM 2351 N N . THR A 1 301 ? 16.051 13.001 -8.818 1.00 97.81 301 THR A N 1
ATOM 2352 C CA . THR A 1 301 ? 17.167 13.398 -9.692 1.00 97.81 301 THR A CA 1
ATOM 2353 C C . THR A 1 301 ? 18.531 13.095 -9.072 1.00 97.81 301 THR A C 1
ATOM 2355 O O . THR A 1 301 ? 19.414 12.603 -9.771 1.00 97.81 301 THR A O 1
ATOM 2358 N N . GLU A 1 302 ? 18.691 13.281 -7.759 1.00 97.62 302 GLU A N 1
ATOM 2359 C CA . GLU A 1 302 ? 19.891 12.873 -7.023 1.00 97.62 302 GLU A CA 1
ATOM 2360 C C . GLU A 1 302 ? 20.123 11.353 -7.108 1.00 97.62 302 GLU A C 1
ATOM 2362 O O . GLU A 1 302 ? 21.216 10.914 -7.472 1.00 97.62 302 GLU A O 1
ATOM 2367 N N . LEU A 1 303 ? 19.099 10.534 -6.845 1.00 98.06 303 LEU A N 1
ATOM 2368 C CA . LEU A 1 303 ? 19.192 9.070 -6.922 1.00 98.06 303 LEU A CA 1
ATOM 2369 C C . LEU A 1 303 ? 19.420 8.552 -8.349 1.00 98.06 303 LEU A C 1
ATOM 2371 O O . LEU A 1 303 ? 20.117 7.556 -8.534 1.00 98.06 303 LEU A O 1
ATOM 2375 N N . LEU A 1 304 ? 18.897 9.234 -9.369 1.00 97.38 304 LEU A N 1
ATOM 2376 C CA . LEU A 1 304 ? 19.103 8.872 -10.773 1.00 97.38 304 LEU A CA 1
ATOM 2377 C C . LEU A 1 304 ? 20.573 8.984 -11.210 1.00 97.38 304 LEU A C 1
ATOM 2379 O O . LEU A 1 304 ? 20.969 8.315 -12.165 1.00 97.38 304 LEU A O 1
ATOM 2383 N N . THR A 1 305 ? 21.418 9.719 -10.477 1.00 96.50 305 THR A N 1
ATOM 2384 C CA . THR A 1 305 ? 22.877 9.738 -10.706 1.00 96.50 305 THR A CA 1
ATOM 2385 C C . THR A 1 305 ? 23.581 8.429 -10.322 1.00 96.50 305 THR A C 1
ATOM 2387 O O . THR A 1 305 ? 24.747 8.234 -10.675 1.00 96.50 305 THR A O 1
ATOM 2390 N N . ALA A 1 306 ? 22.890 7.521 -9.622 1.00 96.00 306 ALA A N 1
ATOM 2391 C CA . ALA A 1 306 ? 23.447 6.256 -9.173 1.00 96.00 306 ALA A CA 1
ATOM 2392 C C . ALA A 1 306 ? 23.952 5.391 -10.336 1.00 96.00 306 ALA A C 1
ATOM 2394 O O . ALA A 1 306 ? 23.358 5.306 -11.413 1.00 96.00 306 ALA A O 1
ATOM 2395 N N . THR A 1 307 ? 25.047 4.687 -10.071 1.00 93.88 307 THR A N 1
ATOM 2396 C CA . THR A 1 307 ? 25.653 3.699 -10.968 1.00 93.88 307 THR A CA 1
ATOM 2397 C C . THR A 1 307 ? 25.606 2.324 -10.302 1.00 93.88 307 THR A C 1
ATOM 2399 O O . THR A 1 307 ? 25.342 2.235 -9.100 1.00 93.88 307 THR A O 1
ATOM 2402 N N . PRO A 1 308 ? 25.922 1.230 -11.014 1.00 90.81 308 PRO A N 1
ATOM 2403 C CA . PRO A 1 308 ? 26.032 -0.081 -10.377 1.00 90.81 308 PRO A CA 1
ATOM 2404 C C . PRO A 1 308 ? 27.040 -0.104 -9.218 1.00 90.81 308 PRO A C 1
ATOM 2406 O O . PRO A 1 308 ? 26.897 -0.894 -8.290 1.00 90.81 308 PRO A O 1
ATOM 2409 N N . ALA A 1 309 ? 28.054 0.767 -9.235 1.00 89.75 309 ALA A N 1
ATOM 2410 C CA . ALA A 1 309 ? 29.107 0.822 -8.222 1.00 89.75 309 ALA A CA 1
ATOM 2411 C C . ALA A 1 309 ? 28.814 1.764 -7.036 1.00 89.75 309 ALA A C 1
ATOM 2413 O O . ALA A 1 309 ? 29.530 1.696 -6.037 1.00 89.75 309 ALA A O 1
ATOM 2414 N N . SER A 1 310 ? 27.806 2.638 -7.120 1.00 92.88 310 SER A N 1
ATOM 2415 C CA . SER A 1 310 ? 27.484 3.581 -6.040 1.00 92.88 310 SER A CA 1
ATOM 2416 C C . SER A 1 310 ? 26.654 2.934 -4.929 1.00 92.88 310 SER A C 1
ATOM 2418 O O . SER A 1 310 ? 26.130 1.832 -5.080 1.00 92.88 310 SER A O 1
ATOM 2420 N N . SER A 1 311 ? 26.519 3.642 -3.808 1.00 92.62 311 SER A N 1
ATOM 2421 C CA . SER A 1 311 ? 25.611 3.298 -2.714 1.00 92.62 311 SER A CA 1
ATOM 2422 C C . SER A 1 311 ? 24.775 4.515 -2.300 1.00 92.62 311 SER A C 1
ATOM 2424 O O . SER A 1 311 ? 25.365 5.484 -1.815 1.00 92.62 311 SER A O 1
ATOM 2426 N N . PRO A 1 312 ? 23.438 4.486 -2.457 1.00 95.31 312 PRO A N 1
ATOM 2427 C CA . PRO A 1 312 ? 22.677 3.454 -3.172 1.00 95.31 312 PRO A CA 1
ATOM 2428 C C . PRO A 1 312 ? 23.099 3.319 -4.648 1.00 95.31 312 PRO A C 1
ATOM 2430 O O . PRO A 1 312 ? 23.693 4.226 -5.240 1.00 95.31 312 PRO A O 1
ATOM 2433 N N . SER A 1 313 ? 22.840 2.150 -5.218 1.00 94.94 313 SER A N 1
ATOM 2434 C CA . SER A 1 313 ? 23.154 1.751 -6.584 1.00 94.94 313 SER A CA 1
ATOM 2435 C C . SER A 1 313 ? 21.987 2.022 -7.533 1.00 94.94 313 SER A C 1
ATOM 2437 O O . SER A 1 313 ? 20.859 2.330 -7.125 1.00 94.94 313 SER A O 1
ATOM 2439 N N . SER A 1 314 ? 22.247 1.872 -8.833 1.00 95.69 314 SER A N 1
ATOM 2440 C CA . SER A 1 314 ? 21.231 2.029 -9.879 1.00 95.69 314 SER A CA 1
ATOM 2441 C C . SER A 1 314 ? 20.102 0.987 -9.817 1.00 95.69 314 SER A C 1
ATOM 2443 O O . SER A 1 314 ? 19.091 1.157 -10.494 1.00 95.69 314 SER A O 1
ATOM 2445 N N . ALA A 1 315 ? 20.202 -0.045 -8.966 1.00 94.25 315 ALA A N 1
ATOM 2446 C CA . ALA A 1 315 ? 19.114 -0.998 -8.726 1.00 94.25 315 ALA A CA 1
ATOM 2447 C C . ALA A 1 315 ? 17.840 -0.329 -8.174 1.00 94.25 315 ALA A C 1
ATOM 2449 O O . ALA A 1 315 ? 16.736 -0.807 -8.420 1.00 94.25 315 ALA A O 1
ATOM 2450 N N . THR A 1 316 ? 17.983 0.815 -7.497 1.00 97.00 316 THR A N 1
ATOM 2451 C CA . THR A 1 316 ? 16.868 1.601 -6.940 1.00 97.00 316 THR A CA 1
ATOM 2452 C C . THR A 1 316 ? 15.976 2.261 -7.998 1.00 97.00 316 THR A C 1
ATOM 2454 O O . THR A 1 316 ? 14.882 2.721 -7.675 1.00 97.00 316 THR A O 1
ATOM 2457 N N . ARG A 1 317 ? 16.392 2.281 -9.275 1.00 97.62 317 ARG A N 1
ATOM 2458 C CA . ARG A 1 317 ? 15.636 2.901 -10.378 1.00 97.62 317 ARG A CA 1
ATOM 2459 C C . ARG A 1 317 ? 14.266 2.265 -10.613 1.00 97.62 317 ARG A C 1
ATOM 2461 O O . ARG A 1 317 ? 13.347 2.970 -11.015 1.00 97.62 317 ARG A O 1
ATOM 2468 N N . ALA A 1 318 ? 14.102 0.974 -10.319 1.00 97.19 318 ALA A N 1
ATOM 2469 C CA . ALA A 1 318 ? 12.797 0.315 -10.392 1.00 97.19 318 ALA A CA 1
ATOM 2470 C C . ALA A 1 318 ? 11.764 1.001 -9.476 1.00 97.19 318 ALA A C 1
ATOM 2472 O O . ALA A 1 318 ? 10.664 1.331 -9.914 1.00 97.19 318 ALA A O 1
ATOM 2473 N N . ASP A 1 319 ? 12.144 1.300 -8.233 1.00 98.19 319 ASP A N 1
ATOM 2474 C CA . ASP A 1 319 ? 11.281 1.968 -7.256 1.00 98.19 319 ASP A CA 1
ATOM 2475 C C . ASP A 1 319 ? 11.105 3.472 -7.547 1.00 98.19 319 ASP A C 1
ATOM 2477 O O . ASP A 1 319 ? 10.101 4.065 -7.152 1.00 98.19 319 ASP A O 1
ATOM 2481 N N . ILE A 1 320 ? 12.040 4.093 -8.282 1.00 98.50 320 ILE A N 1
ATOM 2482 C CA . ILE A 1 320 ? 11.871 5.458 -8.813 1.00 98.50 320 ILE A CA 1
ATOM 2483 C C . ILE A 1 320 ? 10.750 5.482 -9.857 1.00 98.50 320 ILE A C 1
ATOM 2485 O O . ILE A 1 320 ? 9.846 6.308 -9.749 1.00 98.50 320 ILE A O 1
ATOM 2489 N N . PHE A 1 321 ? 10.763 4.561 -10.828 1.00 98.62 321 PHE A N 1
ATOM 2490 C CA . PHE A 1 321 ? 9.682 4.437 -11.813 1.00 98.62 321 PHE A CA 1
ATOM 2491 C C . PHE A 1 321 ? 8.336 4.125 -11.151 1.00 98.62 321 PHE A C 1
ATOM 2493 O O . PHE A 1 321 ? 7.318 4.704 -11.527 1.00 98.62 321 PHE A O 1
ATOM 2500 N N . LEU A 1 322 ? 8.336 3.285 -10.116 1.00 98.06 322 LEU A N 1
ATOM 2501 C CA . LEU A 1 322 ? 7.141 2.981 -9.334 1.00 98.06 322 LEU A CA 1
ATOM 2502 C C . LEU A 1 322 ? 6.555 4.229 -8.647 1.00 98.06 322 LEU A C 1
ATOM 2504 O O . LEU A 1 322 ? 5.347 4.466 -8.712 1.00 98.06 322 LEU A O 1
ATOM 2508 N N . LEU A 1 323 ? 7.403 5.070 -8.046 1.00 98.56 323 LEU A N 1
ATOM 2509 C CA . LEU A 1 323 ? 6.962 6.337 -7.463 1.00 98.56 323 LEU A CA 1
ATOM 2510 C C . LEU A 1 323 ? 6.474 7.318 -8.539 1.00 98.56 323 LEU A C 1
ATOM 2512 O O . LEU A 1 323 ? 5.446 7.961 -8.340 1.00 98.56 323 LEU A O 1
ATOM 2516 N N . LEU A 1 324 ? 7.149 7.405 -9.692 1.00 98.38 324 LEU A N 1
ATOM 2517 C CA . LEU A 1 324 ? 6.694 8.224 -10.822 1.00 98.38 324 LEU A CA 1
ATOM 2518 C C . LEU A 1 324 ? 5.293 7.807 -11.295 1.00 98.38 324 LEU A C 1
ATOM 2520 O O . LEU A 1 324 ? 4.456 8.682 -11.503 1.00 98.38 324 LEU A O 1
ATOM 2524 N N . ARG A 1 325 ? 4.991 6.501 -11.368 1.00 97.81 325 ARG A N 1
ATOM 2525 C CA . ARG A 1 325 ? 3.633 6.005 -11.673 1.00 97.81 325 ARG A CA 1
ATOM 2526 C C . ARG A 1 325 ? 2.604 6.508 -10.664 1.00 97.81 325 ARG A C 1
ATOM 2528 O O . ARG A 1 325 ? 1.557 7.014 -11.056 1.00 97.81 325 ARG A O 1
ATOM 2535 N N . ALA A 1 326 ? 2.902 6.429 -9.366 1.00 97.81 326 ALA A N 1
ATOM 2536 C CA . ALA A 1 326 ? 1.995 6.949 -8.343 1.00 97.81 326 ALA A CA 1
ATOM 2537 C C . ALA A 1 326 ? 1.804 8.472 -8.429 1.00 97.81 326 ALA A C 1
ATOM 2539 O O . ALA A 1 326 ? 0.698 8.948 -8.182 1.00 97.81 326 ALA A O 1
ATOM 2540 N N . LEU A 1 327 ? 2.844 9.233 -8.791 1.00 97.50 327 LEU A N 1
ATOM 2541 C CA . LEU A 1 327 ? 2.732 10.680 -9.004 1.00 97.50 327 LEU A CA 1
ATOM 2542 C C . LEU A 1 327 ? 1.826 10.992 -10.199 1.00 97.50 327 LEU A C 1
ATOM 2544 O O . LEU A 1 327 ? 0.914 11.795 -10.043 1.00 97.50 327 LEU A O 1
ATOM 2548 N N . VAL A 1 328 ? 2.010 10.312 -11.335 1.00 96.00 328 VAL A N 1
ATOM 2549 C CA . VAL A 1 328 ? 1.149 10.460 -12.526 1.00 96.00 328 VAL A CA 1
ATOM 2550 C C . VAL A 1 328 ? -0.324 10.195 -12.188 1.00 96.00 328 VAL A C 1
ATOM 2552 O O . VAL A 1 328 ? -1.196 10.923 -12.639 1.00 96.00 328 VAL A O 1
ATOM 2555 N N . LEU A 1 329 ? -0.618 9.206 -11.336 1.00 95.44 329 LEU A N 1
ATOM 2556 C CA . LEU A 1 329 ? -1.996 8.861 -10.954 1.00 95.44 329 LEU A CA 1
ATOM 2557 C C . LEU A 1 329 ? -2.631 9.783 -9.899 1.00 95.44 329 LEU A C 1
ATOM 2559 O O . LEU A 1 329 ? -3.847 9.736 -9.691 1.00 95.44 329 LEU A O 1
ATOM 2563 N N . ARG A 1 330 ? -1.834 10.536 -9.132 1.00 95.44 330 ARG A N 1
ATOM 2564 C CA . ARG A 1 330 ? -2.313 11.278 -7.945 1.00 95.44 330 ARG A CA 1
ATOM 2565 C C . ARG A 1 330 ? -2.042 12.773 -7.986 1.00 95.44 330 ARG A C 1
ATOM 2567 O O . ARG A 1 330 ? -2.490 13.467 -7.073 1.00 95.44 330 ARG A O 1
ATOM 2574 N N . ILE A 1 331 ? -1.312 13.258 -8.980 1.00 95.06 331 ILE A N 1
ATOM 2575 C CA . ILE A 1 331 ? -1.041 14.676 -9.186 1.00 95.06 331 ILE A CA 1
ATOM 2576 C C . ILE A 1 331 ? -1.741 15.100 -10.466 1.00 95.06 331 ILE A C 1
ATOM 2578 O O . ILE A 1 331 ? -1.531 14.498 -11.518 1.00 95.06 331 ILE A O 1
ATOM 2582 N N . SER A 1 332 ? -2.558 16.143 -10.366 1.00 93.31 332 SER A N 1
ATOM 2583 C CA . SER A 1 332 ? -3.284 16.673 -11.509 1.00 93.31 332 SER A CA 1
ATOM 2584 C C . SER A 1 332 ? -2.313 17.207 -12.576 1.00 93.31 332 SER A C 1
ATOM 2586 O O . SER A 1 332 ? -1.227 17.702 -12.240 1.00 93.31 332 SER A O 1
ATOM 2588 N N . PRO A 1 333 ? -2.687 17.174 -13.872 1.00 89.00 333 PRO A N 1
ATOM 2589 C CA . PRO A 1 333 ? -1.818 17.623 -14.967 1.00 89.00 333 PRO A CA 1
ATOM 2590 C C . PRO A 1 333 ? -1.243 19.033 -14.760 1.00 89.00 333 PRO A C 1
ATOM 2592 O O . PRO A 1 333 ? -0.063 19.278 -14.991 1.00 89.00 333 PRO A O 1
ATOM 2595 N N . VAL A 1 334 ? -2.031 19.939 -14.168 1.00 90.88 334 VAL A N 1
ATOM 2596 C CA . VAL A 1 334 ? -1.632 21.328 -13.866 1.00 90.88 334 VAL A CA 1
ATOM 2597 C C . VAL A 1 334 ? -0.349 21.412 -13.025 1.00 90.88 334 VAL A C 1
ATOM 2599 O O . VAL A 1 334 ? 0.398 22.389 -13.117 1.00 90.88 334 VAL A O 1
ATOM 2602 N N . HIS A 1 335 ? -0.073 20.401 -12.202 1.00 93.75 335 HIS A N 1
ATOM 2603 C CA . HIS A 1 335 ? 1.091 20.347 -11.321 1.00 93.75 335 HIS A CA 1
ATOM 2604 C C . HIS A 1 335 ? 2.194 19.403 -11.815 1.00 93.75 335 HIS A C 1
ATOM 2606 O O . HIS A 1 335 ? 3.282 19.398 -11.237 1.00 93.75 335 HIS A O 1
ATOM 2612 N N . LEU A 1 336 ? 1.951 18.632 -12.877 1.00 92.88 336 LEU A N 1
ATOM 2613 C CA . LEU A 1 336 ? 2.851 17.577 -13.342 1.00 92.88 336 LEU A CA 1
ATOM 2614 C C . LEU A 1 336 ? 3.964 18.095 -14.268 1.00 92.88 336 LEU A C 1
ATOM 2616 O O . LEU A 1 336 ? 4.985 17.428 -14.430 1.00 92.88 336 LEU A O 1
ATOM 2620 N N . ALA A 1 337 ? 3.828 19.320 -14.790 1.00 92.75 337 ALA A N 1
ATOM 2621 C CA . ALA A 1 337 ? 4.796 19.959 -15.685 1.00 92.75 337 ALA A CA 1
ATOM 2622 C C . ALA A 1 337 ? 6.286 19.807 -15.279 1.00 92.75 337 ALA A C 1
ATOM 2624 O O . ALA A 1 337 ? 7.102 19.482 -16.144 1.00 92.75 337 ALA A O 1
ATOM 2625 N N . PRO A 1 338 ? 6.686 19.976 -13.998 1.00 94.62 338 PRO A N 1
ATOM 2626 C CA . PRO A 1 338 ? 8.084 19.827 -13.581 1.00 94.62 338 PRO A CA 1
ATOM 2627 C C . PRO A 1 338 ? 8.601 18.378 -13.587 1.00 94.62 338 PRO A C 1
ATOM 2629 O O . PRO A 1 338 ? 9.809 18.164 -13.523 1.00 94.62 338 PRO A O 1
ATOM 2632 N N . VAL A 1 339 ? 7.706 17.386 -13.628 1.00 96.00 339 VAL A N 1
ATOM 2633 C CA . VAL A 1 339 ? 8.033 15.952 -13.583 1.00 96.00 339 VAL A CA 1
ATOM 2634 C C . VAL A 1 339 ? 8.390 15.419 -14.975 1.00 96.00 339 VAL A C 1
ATOM 2636 O O . VAL A 1 339 ? 9.235 14.529 -15.093 1.00 96.00 339 VAL A O 1
ATOM 2639 N N . TRP A 1 340 ? 7.808 15.987 -16.037 1.00 95.25 340 TRP A N 1
ATOM 2640 C CA . TRP A 1 340 ? 7.973 15.496 -17.410 1.00 95.25 340 TRP A CA 1
ATOM 2641 C C . TRP A 1 340 ? 9.418 15.392 -17.899 1.00 95.25 340 TRP A C 1
ATOM 2643 O O . TRP A 1 340 ? 9.747 14.353 -18.464 1.00 95.25 340 TRP A O 1
ATOM 2653 N N . PRO A 1 341 ? 10.326 16.358 -17.647 1.00 95.75 341 PRO A N 1
ATOM 2654 C CA . PRO A 1 341 ? 11.720 16.212 -18.064 1.00 95.75 341 PRO A CA 1
ATOM 2655 C C . PRO A 1 341 ? 12.391 14.955 -17.493 1.00 95.75 341 PRO A C 1
ATOM 2657 O O . PRO A 1 341 ? 13.175 14.310 -18.186 1.00 95.75 341 PRO A O 1
ATOM 2660 N N . VAL A 1 342 ? 12.055 14.587 -16.250 1.00 97.44 342 VAL A N 1
ATOM 2661 C CA . VAL A 1 342 ? 12.576 13.378 -15.596 1.00 97.44 342 VAL A CA 1
ATOM 2662 C C . VAL A 1 342 ? 11.973 12.127 -16.228 1.00 97.44 342 VAL A C 1
ATOM 2664 O O . VAL A 1 342 ? 12.716 11.217 -16.583 1.00 97.44 342 VAL A O 1
ATOM 2667 N N . ILE A 1 343 ? 10.647 12.094 -16.411 1.00 97.50 343 ILE A N 1
ATOM 2668 C CA . ILE A 1 343 ? 9.952 10.965 -17.052 1.00 97.50 343 ILE A CA 1
ATOM 2669 C C . ILE A 1 343 ? 10.506 10.728 -18.459 1.00 97.50 343 ILE A C 1
ATOM 2671 O O . ILE A 1 343 ? 10.908 9.611 -18.771 1.00 97.50 343 ILE A O 1
ATOM 2675 N N . THR A 1 344 ? 10.582 11.770 -19.288 1.00 96.81 344 THR A N 1
ATOM 2676 C CA . THR A 1 344 ? 11.002 11.652 -20.686 1.00 96.81 344 THR A CA 1
ATOM 2677 C C . THR A 1 344 ? 12.447 11.177 -20.806 1.00 96.81 344 THR A C 1
ATOM 2679 O O . THR A 1 344 ? 12.722 10.247 -21.566 1.00 96.81 344 THR A O 1
ATOM 2682 N N . ALA A 1 345 ? 13.374 11.767 -20.043 1.00 96.38 345 ALA A N 1
ATOM 2683 C CA . ALA A 1 345 ? 14.779 11.371 -20.082 1.00 96.38 345 ALA A CA 1
ATOM 2684 C C . ALA A 1 345 ? 14.971 9.919 -19.617 1.00 96.38 345 ALA A C 1
ATOM 2686 O O . ALA A 1 345 ? 15.602 9.119 -20.308 1.00 96.38 345 ALA A O 1
ATOM 2687 N N . GLU A 1 346 ? 14.391 9.554 -18.473 1.00 96.69 346 GLU A N 1
ATOM 2688 C CA . GLU A 1 346 ? 14.605 8.231 -17.886 1.00 96.69 346 GLU A CA 1
ATOM 2689 C C . GLU A 1 346 ? 13.875 7.113 -18.629 1.00 96.69 346 GLU A C 1
ATOM 2691 O O . GLU A 1 346 ? 14.437 6.027 -18.759 1.00 96.69 346 GLU A O 1
ATOM 2696 N N . LEU A 1 347 ? 12.675 7.358 -19.170 1.00 97.56 347 LEU A N 1
ATOM 2697 C CA . LEU A 1 347 ? 12.013 6.392 -20.053 1.00 97.56 347 LEU A CA 1
ATOM 2698 C C . LEU A 1 347 ? 12.827 6.162 -21.324 1.00 97.56 347 LEU A C 1
ATOM 2700 O O . LEU A 1 347 ? 13.020 5.012 -21.714 1.00 97.56 347 LEU A O 1
ATOM 2704 N N . THR A 1 348 ? 13.358 7.230 -21.929 1.00 96.56 348 THR A N 1
ATOM 2705 C CA . THR A 1 348 ? 14.190 7.117 -23.136 1.00 96.56 348 THR A CA 1
ATOM 2706 C C . THR A 1 348 ? 15.407 6.237 -22.875 1.00 96.56 348 THR A C 1
ATOM 2708 O O . THR A 1 348 ? 15.661 5.273 -23.596 1.00 96.56 348 THR A O 1
ATOM 2711 N N . HIS A 1 349 ? 16.135 6.523 -21.795 1.00 96.62 349 HIS A N 1
ATOM 2712 C CA . HIS A 1 349 ? 17.310 5.748 -21.420 1.00 96.62 349 HIS A CA 1
ATOM 2713 C C . HIS A 1 349 ? 16.972 4.304 -21.035 1.00 96.62 349 HIS A C 1
ATOM 2715 O O . HIS A 1 349 ? 17.693 3.393 -21.436 1.00 96.62 349 HIS A O 1
ATOM 2721 N N . ALA A 1 350 ? 15.886 4.065 -20.295 1.00 97.31 350 ALA A N 1
ATOM 2722 C CA . ALA A 1 350 ? 15.492 2.719 -19.890 1.00 97.31 350 ALA A CA 1
ATOM 2723 C C . ALA A 1 350 ? 15.083 1.847 -21.086 1.00 97.31 350 ALA A C 1
ATOM 2725 O O . ALA A 1 350 ? 15.524 0.701 -21.172 1.00 97.31 350 ALA A O 1
ATOM 2726 N N . ILE A 1 351 ? 14.296 2.383 -22.024 1.00 97.00 351 ILE A N 1
ATOM 2727 C CA . ILE A 1 351 ? 13.855 1.652 -23.221 1.00 97.00 351 ILE A CA 1
ATOM 2728 C C . ILE A 1 351 ? 15.045 1.393 -24.156 1.00 97.00 351 ILE A C 1
ATOM 2730 O O . ILE A 1 351 ? 15.229 0.264 -24.601 1.00 97.00 351 ILE A O 1
ATOM 2734 N N . ALA A 1 352 ? 15.921 2.379 -24.374 1.00 95.62 352 ALA A N 1
ATOM 2735 C CA . ALA A 1 352 ? 17.135 2.191 -25.175 1.00 95.62 352 ALA A CA 1
ATOM 2736 C C . ALA A 1 352 ? 18.106 1.163 -24.558 1.00 95.62 352 ALA A C 1
ATOM 2738 O O . ALA A 1 352 ? 18.726 0.381 -25.279 1.00 95.62 352 ALA A O 1
ATOM 2739 N N . SER A 1 353 ? 18.188 1.090 -23.221 1.00 95.62 353 SER A N 1
ATOM 2740 C CA . SER A 1 353 ? 19.083 0.174 -22.486 1.00 95.62 353 SER A CA 1
ATOM 2741 C C . SER A 1 353 ? 18.817 -1.320 -22.717 1.00 95.62 353 SER A C 1
ATOM 2743 O O . SER A 1 353 ? 19.584 -2.177 -22.262 1.00 95.62 353 SER A O 1
ATOM 2745 N N . VAL A 1 354 ? 17.694 -1.639 -23.359 1.00 94.50 354 VAL A N 1
ATOM 2746 C CA . VAL A 1 354 ? 17.295 -2.982 -23.781 1.00 94.50 354 VAL A CA 1
ATOM 2747 C C . VAL A 1 354 ? 18.209 -3.497 -24.898 1.00 94.50 354 VAL A C 1
ATOM 2749 O O . VAL A 1 354 ? 18.460 -4.701 -24.989 1.00 94.50 354 VAL A O 1
ATOM 2752 N N . LEU A 1 355 ? 18.759 -2.590 -25.708 1.00 91.88 355 LEU A N 1
ATOM 2753 C CA . LEU A 1 355 ? 19.769 -2.905 -26.707 1.00 91.88 355 LEU A CA 1
ATOM 2754 C C . LEU A 1 355 ? 21.131 -3.104 -26.015 1.00 91.88 355 LEU A C 1
ATOM 2756 O O . LEU A 1 355 ? 21.554 -2.264 -25.221 1.00 91.88 355 LEU A O 1
ATOM 2760 N N . PRO A 1 356 ? 21.860 -4.198 -26.299 1.00 78.50 356 PRO A N 1
ATOM 2761 C CA . PRO A 1 356 ? 23.072 -4.545 -25.556 1.00 78.50 356 PRO A CA 1
ATOM 2762 C C . PRO A 1 356 ? 24.256 -3.603 -25.821 1.00 78.50 356 PRO A C 1
ATOM 2764 O O . PRO A 1 356 ? 25.168 -3.560 -25.003 1.00 78.50 356 PRO A O 1
ATOM 2767 N N . ASP A 1 357 ? 24.229 -2.843 -26.920 1.00 82.44 357 ASP A N 1
ATOM 2768 C CA . ASP A 1 357 ? 25.281 -1.878 -27.274 1.00 82.44 357 ASP A CA 1
ATOM 2769 C C . ASP A 1 357 ? 25.054 -0.485 -26.657 1.00 82.44 357 ASP A C 1
ATOM 2771 O O . ASP A 1 357 ? 25.895 0.403 -26.810 1.00 82.44 357 ASP A O 1
ATOM 2775 N N . ASP A 1 358 ? 23.931 -0.270 -25.961 1.00 87.88 358 ASP A N 1
ATOM 2776 C CA . ASP A 1 358 ? 23.646 1.010 -25.318 1.00 87.88 358 ASP A CA 1
ATOM 2777 C C . ASP A 1 358 ? 24.512 1.209 -24.064 1.00 87.88 358 ASP A C 1
ATOM 2779 O O . ASP A 1 358 ? 24.590 0.351 -23.177 1.00 87.88 358 ASP A O 1
ATOM 2783 N N . GLY A 1 359 ? 25.128 2.389 -23.950 1.00 82.19 359 GLY A N 1
ATOM 2784 C CA . GLY A 1 359 ? 26.014 2.738 -22.835 1.00 82.19 359 GLY A CA 1
ATOM 2785 C C . GLY A 1 359 ? 25.331 2.766 -21.461 1.00 82.19 359 GLY A C 1
ATOM 2786 O O . GLY A 1 359 ? 26.017 2.819 -20.439 1.00 82.19 359 GLY A O 1
ATOM 2787 N N . ASN A 1 360 ? 23.996 2.716 -21.405 1.00 86.75 360 ASN A N 1
ATOM 2788 C CA . ASN A 1 360 ? 23.226 2.669 -20.167 1.00 86.75 360 ASN A CA 1
ATOM 2789 C C . ASN A 1 360 ? 22.750 1.262 -19.792 1.00 86.75 360 ASN A C 1
ATOM 2791 O O . ASN A 1 360 ? 22.135 1.116 -18.734 1.00 86.75 360 ASN A O 1
ATOM 2795 N N . SER A 1 361 ? 23.048 0.226 -20.587 1.00 87.56 361 SER A N 1
ATOM 2796 C CA . SER A 1 361 ? 22.581 -1.148 -20.341 1.00 87.56 361 SER A CA 1
ATOM 2797 C C . SER A 1 361 ? 22.888 -1.647 -18.922 1.00 87.56 361 SER A C 1
ATOM 2799 O O . SER A 1 361 ? 22.040 -2.278 -18.295 1.00 87.56 361 SER A O 1
ATOM 2801 N N . GLU A 1 362 ? 24.047 -1.298 -18.359 1.00 88.12 362 GLU A N 1
ATOM 2802 C CA . GLU A 1 362 ? 24.416 -1.694 -16.993 1.00 88.12 362 GLU A CA 1
ATOM 2803 C C . GLU A 1 362 ? 23.660 -0.925 -15.900 1.00 88.12 362 GLU A C 1
ATOM 2805 O O . GLU A 1 362 ? 23.495 -1.426 -14.788 1.00 88.12 362 GLU A O 1
ATOM 2810 N N . ARG A 1 363 ? 23.192 0.296 -16.188 1.00 92.38 363 ARG A N 1
ATOM 2811 C CA . ARG A 1 363 ? 22.472 1.122 -15.207 1.00 92.38 363 ARG A CA 1
ATOM 2812 C C . ARG A 1 363 ? 21.035 0.652 -15.010 1.00 92.38 363 ARG A C 1
ATOM 2814 O O . ARG A 1 363 ? 20.482 0.890 -13.938 1.00 92.38 363 ARG A O 1
ATOM 2821 N N . TYR A 1 364 ? 20.455 -0.013 -16.009 1.00 95.56 364 TYR A N 1
ATOM 2822 C CA . TYR A 1 364 ? 19.088 -0.521 -15.973 1.00 95.56 364 TYR A CA 1
ATOM 2823 C C . TYR A 1 364 ? 19.070 -2.055 -15.996 1.00 95.56 364 TYR A C 1
ATOM 2825 O O . TYR A 1 364 ? 19.304 -2.703 -17.021 1.00 95.56 364 TYR A O 1
ATOM 2833 N N . ASN A 1 365 ? 18.770 -2.638 -14.836 1.00 94.19 365 ASN A N 1
ATOM 2834 C CA . ASN A 1 365 ? 18.498 -4.066 -14.695 1.00 94.19 365 ASN A CA 1
ATOM 2835 C C . ASN A 1 365 ? 17.068 -4.413 -15.159 1.00 94.19 365 ASN A C 1
ATOM 2837 O O . ASN A 1 365 ? 16.251 -3.523 -15.406 1.00 94.19 365 ASN A O 1
ATOM 2841 N N . ASN A 1 366 ? 16.742 -5.706 -15.212 1.00 95.00 366 ASN A N 1
ATOM 2842 C CA . ASN A 1 366 ? 15.433 -6.189 -15.667 1.00 95.00 366 ASN A CA 1
ATOM 2843 C C . ASN A 1 366 ? 14.261 -5.546 -14.906 1.00 95.00 366 ASN A C 1
ATOM 2845 O O . ASN A 1 366 ? 13.281 -5.150 -15.526 1.00 95.00 366 ASN A O 1
ATOM 2849 N N . LEU A 1 367 ? 14.380 -5.369 -13.584 1.00 95.25 367 LEU A N 1
ATOM 2850 C CA . LEU A 1 367 ? 13.338 -4.742 -12.762 1.00 95.25 367 LEU A CA 1
ATOM 2851 C C . LEU A 1 367 ? 13.098 -3.277 -13.133 1.00 95.25 367 LEU A C 1
ATOM 2853 O O . LEU A 1 367 ? 11.954 -2.836 -13.213 1.00 95.25 367 LEU A O 1
ATOM 2857 N N . SER A 1 368 ? 14.166 -2.518 -13.378 1.00 96.12 368 SER A N 1
ATOM 2858 C CA . SER A 1 368 ? 14.049 -1.119 -13.793 1.00 96.12 368 SER A CA 1
ATOM 2859 C C . SER A 1 368 ? 13.455 -0.982 -15.194 1.00 96.12 368 SER A C 1
ATOM 2861 O O . SER A 1 368 ? 12.611 -0.117 -15.398 1.00 96.12 368 SER A O 1
ATOM 2863 N N . VAL A 1 369 ? 13.815 -1.873 -16.126 1.00 96.81 369 VAL A N 1
ATOM 2864 C CA . VAL A 1 369 ? 13.219 -1.920 -17.469 1.00 96.81 369 VAL A CA 1
ATOM 2865 C C . VAL A 1 369 ? 11.742 -2.305 -17.387 1.00 96.81 369 VAL A C 1
ATOM 2867 O O . VAL A 1 369 ? 10.912 -1.673 -18.034 1.00 96.81 369 VAL A O 1
ATOM 2870 N N . LEU A 1 370 ? 11.390 -3.290 -16.553 1.00 95.81 370 LEU A N 1
ATOM 2871 C CA . LEU A 1 370 ? 10.003 -3.694 -16.331 1.00 95.81 370 LEU A CA 1
ATOM 2872 C C . LEU A 1 370 ? 9.164 -2.536 -15.783 1.00 95.81 370 LEU A C 1
ATOM 2874 O O . LEU A 1 370 ? 8.095 -2.249 -16.313 1.00 95.81 370 LEU A O 1
ATOM 2878 N N . GLN A 1 371 ? 9.650 -1.845 -14.748 1.00 96.75 371 GLN A N 1
ATOM 2879 C CA . GLN A 1 371 ? 8.937 -0.706 -14.167 1.00 96.75 371 GLN A CA 1
ATOM 2880 C C . GLN A 1 371 ? 8.885 0.506 -15.110 1.00 96.75 371 GLN A C 1
ATOM 2882 O O . GLN A 1 371 ? 7.889 1.225 -15.105 1.00 96.75 371 GLN A O 1
ATOM 2887 N N . ALA A 1 372 ? 9.887 0.701 -15.975 1.00 98.00 372 ALA A N 1
ATOM 2888 C CA . ALA A 1 372 ? 9.827 1.694 -17.049 1.00 98.00 372 ALA A CA 1
ATOM 2889 C C . ALA A 1 372 ? 8.747 1.349 -18.089 1.00 98.00 372 ALA A C 1
ATOM 2891 O O . ALA A 1 372 ? 7.954 2.215 -18.451 1.00 98.00 372 ALA A O 1
ATOM 2892 N N . CYS A 1 373 ? 8.653 0.082 -18.512 1.00 97.38 373 CYS A N 1
ATOM 2893 C CA . CYS A 1 373 ? 7.588 -0.384 -19.408 1.00 97.38 373 CYS A CA 1
ATOM 2894 C C . CYS A 1 373 ? 6.207 -0.191 -18.771 1.00 97.38 373 CYS A C 1
ATOM 2896 O O . CYS A 1 373 ? 5.300 0.313 -19.421 1.00 97.38 373 CYS A O 1
ATOM 2898 N N . LYS A 1 374 ? 6.066 -0.511 -17.478 1.00 96.94 374 LYS A N 1
ATOM 2899 C CA . LYS A 1 374 ? 4.836 -0.271 -16.711 1.00 96.94 374 LYS A CA 1
ATOM 2900 C C . LYS A 1 374 ? 4.501 1.217 -16.571 1.00 96.94 374 LYS A C 1
ATOM 2902 O O . LYS A 1 374 ? 3.325 1.574 -16.560 1.00 96.94 374 LYS A O 1
ATOM 2907 N N . LEU A 1 375 ? 5.501 2.095 -16.452 1.00 97.88 375 LEU A N 1
ATOM 2908 C CA . LEU A 1 375 ? 5.286 3.544 -16.453 1.00 97.88 375 LEU A CA 1
ATOM 2909 C C . LEU A 1 375 ? 4.796 4.026 -17.819 1.00 97.88 375 LEU A C 1
ATOM 2911 O O . LEU A 1 375 ? 3.819 4.766 -17.861 1.00 97.88 375 LEU A O 1
ATOM 2915 N N . LEU A 1 376 ? 5.422 3.584 -18.911 1.00 97.19 376 LEU A N 1
ATOM 2916 C CA . LEU A 1 376 ? 4.965 3.910 -20.261 1.00 97.19 376 LEU A CA 1
ATOM 2917 C C . LEU A 1 376 ? 3.531 3.415 -20.493 1.00 97.19 376 LEU A C 1
ATOM 2919 O O . LEU A 1 376 ? 2.680 4.191 -20.903 1.00 97.19 376 LEU A O 1
ATOM 2923 N N . ASP A 1 377 ? 3.240 2.167 -20.136 1.00 95.69 377 ASP A N 1
ATOM 2924 C CA . ASP A 1 377 ? 1.897 1.584 -20.207 1.00 95.69 377 ASP A CA 1
ATOM 2925 C C . ASP A 1 377 ? 0.864 2.386 -19.395 1.00 95.69 377 ASP A C 1
ATOM 2927 O O . ASP A 1 377 ? -0.231 2.676 -19.876 1.00 95.69 377 ASP A O 1
ATOM 2931 N N . THR A 1 378 ? 1.239 2.837 -18.192 1.00 95.44 378 THR A N 1
ATOM 2932 C CA . THR A 1 378 ? 0.397 3.715 -17.362 1.00 95.44 378 THR A CA 1
ATOM 2933 C C . THR A 1 378 ? 0.108 5.039 -18.073 1.00 95.44 378 THR A C 1
ATOM 2935 O O . THR A 1 378 ? -1.040 5.469 -18.090 1.00 95.44 378 THR A O 1
ATOM 2938 N N . LEU A 1 379 ? 1.119 5.675 -18.676 1.00 95.19 379 LEU A N 1
ATOM 2939 C CA . LEU A 1 379 ? 0.977 6.956 -19.381 1.00 95.19 379 LEU A CA 1
ATOM 2940 C C . LEU A 1 379 ? 0.071 6.852 -20.613 1.00 95.19 379 LEU A C 1
ATOM 2942 O O . LEU A 1 379 ? -0.758 7.731 -20.838 1.00 95.19 379 LEU A O 1
ATOM 2946 N N . VAL A 1 380 ? 0.203 5.764 -21.372 1.00 93.81 380 VAL A N 1
ATOM 2947 C CA . VAL A 1 380 ? -0.619 5.472 -22.556 1.00 93.81 380 VAL A CA 1
ATOM 2948 C C . VAL A 1 380 ? -2.060 5.174 -22.155 1.00 93.81 380 VAL A C 1
ATOM 2950 O O . VAL A 1 380 ? -3.002 5.686 -22.758 1.00 93.81 380 VAL A O 1
ATOM 2953 N N . THR A 1 381 ? -2.245 4.390 -21.090 1.00 92.38 381 THR A N 1
ATOM 2954 C CA . THR A 1 381 ? -3.577 4.028 -20.595 1.00 92.38 381 THR A CA 1
ATOM 2955 C C . THR A 1 381 ? -4.317 5.252 -20.062 1.00 92.38 381 THR A C 1
ATOM 2957 O O . THR A 1 381 ? -5.472 5.470 -20.424 1.00 92.38 381 THR A O 1
ATOM 2960 N N . THR A 1 382 ? -3.674 6.075 -19.222 1.00 90.94 382 THR A N 1
ATOM 2961 C CA . THR A 1 382 ? -4.318 7.266 -18.642 1.00 90.94 382 THR A CA 1
ATOM 2962 C C . THR A 1 382 ? -4.473 8.401 -19.649 1.00 90.94 382 THR A C 1
ATOM 2964 O O . THR A 1 382 ? -5.457 9.135 -19.564 1.00 90.94 382 THR A O 1
ATOM 2967 N N . ALA A 1 383 ? -3.548 8.516 -20.610 1.00 89.19 383 ALA A N 1
ATOM 2968 C CA . ALA A 1 383 ? -3.541 9.503 -21.688 1.00 89.19 383 ALA A CA 1
ATOM 2969 C C . ALA A 1 383 ? -3.800 10.941 -21.203 1.00 89.19 383 ALA A C 1
ATOM 2971 O O . ALA A 1 383 ? -4.696 11.626 -21.692 1.00 89.19 383 ALA A O 1
ATOM 2972 N N . HIS A 1 384 ? -3.025 11.405 -20.216 1.00 88.31 384 HIS A N 1
ATOM 2973 C CA . HIS A 1 384 ? -3.082 12.806 -19.788 1.00 88.31 384 HIS A CA 1
ATOM 2974 C C . HIS A 1 384 ? -2.692 13.749 -20.936 1.00 88.31 384 HIS A C 1
ATOM 2976 O O . HIS A 1 384 ? -1.707 13.491 -21.627 1.00 88.31 384 HIS A O 1
ATOM 2982 N N . ASP A 1 385 ? -3.391 14.881 -21.068 1.00 87.19 385 ASP A N 1
ATOM 2983 C CA . ASP A 1 385 ? -3.158 15.884 -22.122 1.00 87.19 385 ASP A CA 1
ATOM 2984 C C . ASP A 1 385 ? -1.682 16.310 -22.242 1.00 87.19 385 ASP A C 1
ATOM 2986 O O . ASP A 1 385 ? -1.150 16.452 -23.341 1.00 87.19 385 ASP A O 1
ATOM 2990 N N . ASP A 1 386 ? -0.980 16.462 -21.118 1.00 87.31 386 ASP A N 1
ATOM 2991 C CA . ASP A 1 386 ? 0.437 16.834 -21.125 1.00 87.31 386 ASP A CA 1
ATOM 2992 C C . ASP A 1 386 ? 1.348 15.730 -21.688 1.00 87.31 386 ASP A C 1
ATOM 2994 O O . ASP A 1 386 ? 2.381 16.026 -22.298 1.00 87.31 386 ASP A O 1
ATOM 2998 N N . PHE A 1 387 ? 0.995 14.456 -21.481 1.00 90.75 387 PHE A N 1
ATOM 2999 C CA . PHE A 1 387 ? 1.745 13.333 -22.045 1.00 90.75 387 PHE A CA 1
ATOM 3000 C C . PHE A 1 387 ? 1.563 13.272 -23.561 1.00 90.75 387 PHE A C 1
ATOM 3002 O O . PHE A 1 387 ? 2.541 13.040 -24.261 1.00 90.75 387 PHE A O 1
ATOM 3009 N N . GLN A 1 388 ? 0.368 13.583 -24.074 1.00 89.19 388 GLN A N 1
ATOM 3010 C CA . GLN A 1 388 ? 0.077 13.607 -25.515 1.00 89.19 388 GLN A CA 1
ATOM 3011 C C . GLN A 1 388 ? 1.040 14.526 -26.294 1.00 89.19 388 GLN A C 1
ATOM 3013 O O . GLN A 1 388 ? 1.421 14.236 -27.423 1.00 89.19 388 GLN A O 1
ATOM 3018 N N . LEU A 1 389 ? 1.531 15.608 -25.673 1.00 89.88 389 LEU A N 1
ATOM 3019 C CA . LEU A 1 389 ? 2.533 16.504 -26.277 1.00 89.88 389 LEU A CA 1
ATOM 3020 C C . LEU A 1 389 ? 3.913 15.847 -26.483 1.00 89.88 389 LEU A C 1
ATOM 3022 O O . LEU A 1 389 ? 4.717 16.321 -27.290 1.00 89.88 389 LEU A O 1
ATOM 3026 N N . HIS A 1 390 ? 4.195 14.783 -25.736 1.00 89.81 390 HIS A N 1
ATOM 3027 C CA . HIS A 1 390 ? 5.458 14.045 -25.727 1.00 89.81 390 HIS A CA 1
ATOM 3028 C C . HIS A 1 390 ? 5.310 12.621 -26.279 1.00 89.81 390 HIS A C 1
ATOM 3030 O O . HIS A 1 390 ? 6.321 11.971 -26.527 1.00 89.81 390 HIS A O 1
ATOM 3036 N N . GLU A 1 391 ? 4.082 12.132 -26.465 1.00 92.88 391 GLU A N 1
ATOM 3037 C CA . GLU A 1 391 ? 3.772 10.744 -26.818 1.00 92.88 391 GLU A CA 1
ATOM 3038 C C . GLU A 1 391 ? 4.476 10.292 -28.096 1.00 92.88 391 GLU A C 1
ATOM 3040 O O . GLU A 1 391 ? 5.044 9.203 -28.121 1.00 92.88 391 GLU A O 1
ATOM 3045 N N . TRP A 1 392 ? 4.543 11.166 -29.102 1.00 92.75 392 TRP A N 1
ATOM 3046 C CA . TRP A 1 392 ? 5.206 10.907 -30.383 1.00 92.75 392 TRP A CA 1
ATOM 3047 C C . TRP A 1 392 ? 6.695 10.532 -30.257 1.00 92.75 392 TRP A C 1
ATOM 3049 O O . TRP A 1 392 ? 7.253 9.908 -31.157 1.00 92.75 392 TRP A O 1
ATOM 3059 N N . LEU A 1 393 ? 7.362 10.904 -29.153 1.00 94.81 393 LEU A N 1
ATOM 3060 C CA . LEU A 1 393 ? 8.742 10.481 -28.875 1.00 94.81 393 LEU A CA 1
ATOM 3061 C C . LEU A 1 393 ? 8.821 8.974 -28.618 1.00 94.81 393 LEU A C 1
ATOM 3063 O O . LEU A 1 393 ? 9.844 8.345 -28.886 1.00 94.81 393 LEU A O 1
ATOM 3067 N N . PHE A 1 394 ? 7.754 8.404 -28.065 1.00 96.06 394 PHE A N 1
ATOM 3068 C CA . PHE A 1 394 ? 7.701 7.019 -27.628 1.00 96.06 394 PHE A CA 1
ATOM 3069 C C . PHE A 1 394 ? 6.904 6.144 -28.582 1.00 96.06 394 PHE A C 1
ATOM 3071 O O . PHE A 1 394 ? 7.347 5.030 -28.837 1.00 96.06 394 PHE A O 1
ATOM 3078 N N . LEU A 1 395 ? 5.780 6.626 -29.115 1.00 94.62 395 LEU A N 1
ATOM 3079 C CA . LEU A 1 395 ? 4.828 5.839 -29.896 1.00 94.62 395 LEU A CA 1
ATOM 3080 C C . LEU A 1 395 ? 4.501 6.476 -31.240 1.00 94.62 395 LEU A C 1
ATOM 3082 O O . LEU A 1 395 ? 4.396 7.694 -31.356 1.00 94.62 395 LEU A O 1
ATOM 3086 N N . THR A 1 396 ? 4.257 5.625 -32.235 1.00 92.44 396 THR A N 1
ATOM 3087 C CA . THR A 1 396 ? 3.555 6.023 -33.454 1.00 92.44 396 THR A CA 1
ATOM 3088 C C . THR A 1 396 ? 2.048 6.003 -33.182 1.00 92.44 396 THR A C 1
ATOM 3090 O O . THR A 1 396 ? 1.454 4.935 -33.058 1.00 92.44 396 THR A O 1
ATOM 3093 N N . ASP A 1 397 ? 1.429 7.178 -33.082 1.00 86.25 397 ASP A N 1
ATOM 3094 C CA . ASP A 1 397 ? -0.008 7.378 -32.822 1.00 86.25 397 ASP A CA 1
ATOM 3095 C C . ASP A 1 397 ? -0.852 7.469 -34.113 1.00 86.25 397 ASP A C 1
ATOM 3097 O O . ASP A 1 397 ? -2.070 7.666 -34.083 1.00 86.25 397 ASP A O 1
ATOM 3101 N N . THR A 1 398 ? -0.215 7.317 -35.277 1.00 88.38 398 THR A N 1
ATOM 3102 C CA . THR A 1 398 ? -0.855 7.387 -36.593 1.00 88.38 398 THR A CA 1
ATOM 3103 C C . THR A 1 398 ? -1.193 6.002 -37.147 1.00 88.38 398 THR A C 1
ATOM 3105 O O . THR A 1 398 ? -0.753 4.962 -36.658 1.00 88.38 398 THR A O 1
ATOM 3108 N N . ILE A 1 399 ? -1.935 5.987 -38.260 1.00 86.94 399 ILE A N 1
ATOM 3109 C CA . ILE A 1 399 ? -2.242 4.767 -39.022 1.00 86.94 399 ILE A CA 1
ATOM 3110 C C . ILE A 1 399 ? -0.985 4.001 -39.473 1.00 86.94 399 ILE A C 1
ATOM 3112 O O . ILE A 1 399 ? -1.072 2.805 -39.758 1.00 86.94 399 ILE A O 1
ATOM 3116 N N . ASP A 1 400 ? 0.177 4.662 -39.507 1.00 87.69 400 ASP A N 1
ATOM 3117 C CA . ASP A 1 400 ? 1.457 4.062 -39.889 1.00 87.69 400 ASP A CA 1
ATOM 3118 C C . ASP A 1 400 ? 1.911 2.977 -38.898 1.00 87.69 400 ASP A C 1
ATOM 3120 O O . ASP A 1 400 ? 2.663 2.083 -39.290 1.00 87.69 400 ASP A O 1
ATOM 3124 N N . ALA A 1 401 ? 1.409 2.996 -37.653 1.00 87.38 401 ALA A N 1
ATOM 3125 C CA . ALA A 1 401 ? 1.631 1.927 -36.679 1.00 87.38 401 ALA A CA 1
ATOM 3126 C C . ALA A 1 401 ? 1.108 0.571 -37.187 1.00 87.38 401 ALA A C 1
ATOM 3128 O O . ALA A 1 401 ? 1.747 -0.463 -36.996 1.00 87.38 401 ALA A O 1
ATOM 3129 N N . VAL A 1 402 ? -0.036 0.585 -37.883 1.00 86.31 402 VAL A N 1
ATOM 3130 C CA . VAL A 1 402 ? -0.690 -0.611 -38.440 1.00 86.31 402 VAL A CA 1
ATOM 3131 C C . VAL A 1 402 ? -0.277 -0.840 -39.896 1.00 86.31 402 VAL A C 1
ATOM 3133 O O . VAL A 1 402 ? -0.015 -1.969 -40.311 1.00 86.31 402 VAL A O 1
ATOM 3136 N N . TYR A 1 403 ? -0.208 0.234 -40.684 1.00 86.06 403 TYR A N 1
ATOM 3137 C CA . TYR A 1 403 ? 0.031 0.191 -42.124 1.00 86.06 403 TYR A CA 1
ATOM 3138 C C . TYR A 1 403 ? 1.311 0.938 -42.485 1.00 86.06 403 TYR A C 1
ATOM 3140 O O . TYR A 1 403 ? 1.273 2.069 -42.965 1.00 86.06 403 TYR A O 1
ATOM 3148 N N . ARG A 1 404 ? 2.455 0.277 -42.296 1.00 83.81 404 ARG A N 1
ATOM 3149 C CA . ARG A 1 404 ? 3.765 0.855 -42.619 1.00 83.81 404 ARG A CA 1
ATOM 3150 C C . ARG A 1 404 ? 3.882 1.168 -44.125 1.00 83.81 404 ARG A C 1
ATOM 3152 O O . ARG A 1 404 ? 3.675 0.270 -44.950 1.00 83.81 404 ARG A O 1
ATOM 3159 N N . PRO A 1 405 ? 4.233 2.409 -44.512 1.00 82.94 405 PRO A N 1
ATOM 3160 C CA . PRO A 1 405 ? 4.502 2.781 -45.897 1.00 82.94 405 PRO A CA 1
ATOM 3161 C C . PRO A 1 405 ? 5.566 1.897 -46.567 1.00 82.94 405 PRO A C 1
ATOM 3163 O O . PRO A 1 405 ? 6.588 1.560 -45.977 1.00 82.94 405 PRO A O 1
ATOM 3166 N N . ALA A 1 406 ? 5.345 1.547 -47.838 1.00 76.06 406 ALA A N 1
ATOM 3167 C CA . ALA A 1 406 ? 6.167 0.568 -48.559 1.00 76.06 406 ALA A CA 1
ATOM 3168 C C . ALA A 1 406 ? 7.549 1.076 -49.024 1.00 76.06 406 ALA A C 1
ATOM 3170 O O . ALA A 1 406 ? 8.363 0.269 -49.470 1.00 76.06 406 ALA A O 1
ATOM 3171 N N . LEU A 1 407 ? 7.815 2.387 -48.974 1.00 79.81 407 LEU A N 1
ATOM 3172 C CA . LEU A 1 407 ? 9.090 2.978 -49.396 1.00 79.81 407 LEU A CA 1
ATOM 3173 C C . LEU A 1 407 ? 9.656 3.884 -48.300 1.00 79.81 407 LEU A C 1
ATOM 3175 O O . LEU A 1 407 ? 8.947 4.756 -47.805 1.00 79.81 407 LEU A O 1
ATOM 3179 N N . ASP A 1 408 ? 10.939 3.689 -47.987 1.00 74.44 408 ASP A N 1
ATOM 3180 C CA . ASP A 1 408 ? 11.774 4.546 -47.131 1.00 74.44 408 ASP A CA 1
ATOM 3181 C C . ASP A 1 408 ? 11.225 4.843 -45.720 1.00 74.44 408 ASP A C 1
ATOM 3183 O O . ASP A 1 408 ? 11.652 5.805 -45.078 1.00 74.44 408 ASP A O 1
ATOM 3187 N N . TRP A 1 409 ? 10.311 4.010 -45.208 1.00 80.19 409 TRP A N 1
ATOM 3188 C CA . TRP A 1 409 ? 9.801 4.144 -43.844 1.00 80.19 409 TRP A CA 1
ATOM 3189 C C . TRP A 1 409 ? 10.889 3.814 -42.823 1.00 80.19 409 TRP A C 1
ATOM 3191 O O . TRP A 1 409 ? 11.612 2.825 -42.959 1.00 80.19 409 TRP A O 1
ATOM 3201 N N . ARG A 1 410 ? 10.993 4.656 -41.796 1.00 82.12 410 ARG A N 1
ATOM 3202 C CA . ARG A 1 410 ? 11.821 4.424 -40.617 1.00 82.12 410 ARG A CA 1
ATOM 3203 C C . ARG A 1 410 ? 11.023 4.816 -39.383 1.00 82.12 410 ARG A C 1
ATOM 3205 O O . ARG A 1 410 ? 10.370 5.865 -39.425 1.00 82.12 410 ARG A O 1
ATOM 3212 N N . PRO A 1 411 ? 11.093 4.027 -38.306 1.00 83.44 411 PRO A N 1
ATOM 3213 C CA . PRO A 1 411 ? 10.465 4.407 -37.058 1.00 83.44 411 PRO A CA 1
ATOM 3214 C C . PRO A 1 411 ? 11.119 5.684 -36.524 1.00 83.44 411 PRO A C 1
ATOM 3216 O O . PRO A 1 411 ? 12.341 5.826 -36.532 1.00 83.44 411 PRO A O 1
ATOM 3219 N N . VAL A 1 412 ? 10.283 6.634 -36.108 1.00 88.25 412 VAL A N 1
ATOM 3220 C CA . VAL A 1 412 ? 10.708 7.854 -35.396 1.00 88.25 412 VAL A CA 1
ATOM 3221 C C . VAL A 1 412 ? 10.475 7.695 -33.895 1.00 88.25 412 VAL A C 1
ATOM 3223 O O . VAL A 1 412 ? 11.241 8.211 -33.087 1.00 88.25 412 VAL A O 1
ATOM 3226 N N . ALA A 1 413 ? 9.419 6.967 -33.539 1.00 94.19 413 ALA A N 1
ATOM 3227 C CA . ALA A 1 413 ? 9.082 6.616 -32.177 1.00 94.19 413 ALA A CA 1
ATOM 3228 C C . ALA A 1 413 ? 10.100 5.623 -31.597 1.00 94.19 413 ALA A C 1
ATOM 3230 O O . ALA A 1 413 ? 10.434 4.615 -32.227 1.00 94.19 413 ALA A O 1
ATOM 3231 N N . LEU A 1 414 ? 10.553 5.883 -30.369 1.00 95.56 414 LEU A N 1
ATOM 3232 C CA . LEU A 1 414 ? 11.582 5.083 -29.705 1.00 95.56 414 LEU A CA 1
ATOM 3233 C C . LEU A 1 414 ? 11.195 3.604 -29.564 1.00 95.56 414 LEU A C 1
ATOM 3235 O O . LEU A 1 414 ? 12.041 2.724 -29.709 1.00 95.56 414 LEU A O 1
ATOM 3239 N N . VAL A 1 415 ? 9.927 3.323 -29.251 1.00 95.50 415 VAL A N 1
ATOM 3240 C CA . VAL A 1 415 ? 9.443 1.952 -29.045 1.00 95.50 415 VAL A CA 1
ATOM 3241 C C . VAL A 1 415 ? 9.553 1.140 -30.331 1.00 95.50 415 VAL A C 1
ATOM 3243 O O . VAL A 1 415 ? 10.046 0.013 -30.292 1.00 95.50 415 VAL A O 1
ATOM 3246 N N . ASP A 1 416 ? 9.159 1.728 -31.461 1.00 93.50 416 ASP A N 1
ATOM 3247 C CA . ASP A 1 416 ? 9.226 1.076 -32.766 1.00 93.50 416 ASP A CA 1
ATOM 3248 C C . ASP A 1 416 ? 10.681 0.871 -33.217 1.00 93.50 416 ASP A C 1
ATOM 3250 O O . ASP A 1 416 ? 11.019 -0.205 -33.711 1.00 93.50 416 ASP A O 1
ATOM 3254 N N . GLU A 1 417 ? 11.561 1.856 -32.989 1.00 94.00 417 GLU A N 1
ATOM 3255 C CA . GLU A 1 417 ? 12.996 1.753 -33.303 1.00 94.00 417 GLU A CA 1
ATOM 3256 C C . GLU A 1 417 ? 13.659 0.613 -32.519 1.00 94.00 417 GLU A C 1
ATOM 3258 O O . GLU A 1 417 ? 14.356 -0.232 -33.089 1.00 94.00 417 GLU A O 1
ATOM 3263 N N . VAL A 1 418 ? 13.412 0.548 -31.207 1.00 94.94 418 VAL A N 1
ATOM 3264 C CA . VAL A 1 418 ? 13.964 -0.510 -30.354 1.00 94.94 418 VAL A CA 1
ATOM 3265 C C . VAL A 1 418 ? 13.364 -1.870 -30.710 1.00 94.94 418 VAL A C 1
ATOM 3267 O O . VAL A 1 418 ? 14.103 -2.855 -30.777 1.00 94.94 418 VAL A O 1
ATOM 3270 N N . ALA A 1 419 ? 12.058 -1.951 -30.973 1.00 93.50 419 ALA A N 1
ATOM 3271 C CA . ALA A 1 419 ? 11.405 -3.198 -31.364 1.00 93.50 419 ALA A CA 1
ATOM 3272 C C . ALA A 1 419 ? 11.957 -3.750 -32.689 1.00 93.50 419 ALA A C 1
ATOM 3274 O O . ALA A 1 419 ? 12.268 -4.942 -32.773 1.00 93.50 419 ALA A O 1
ATOM 3275 N N . GLU A 1 420 ? 12.143 -2.895 -33.698 1.00 91.81 420 GLU A N 1
ATOM 3276 C CA . GLU A 1 420 ? 12.719 -3.281 -34.988 1.00 91.81 420 GLU A CA 1
ATOM 3277 C C . GLU A 1 420 ? 14.171 -3.751 -34.830 1.00 91.81 420 GLU A C 1
ATOM 3279 O O . GLU A 1 420 ? 14.515 -4.850 -35.272 1.00 91.81 420 GLU A O 1
ATOM 3284 N N . ALA A 1 421 ? 14.997 -3.007 -34.087 1.00 92.44 421 ALA A N 1
ATOM 3285 C CA . ALA A 1 421 ? 16.380 -3.392 -33.813 1.00 92.44 421 ALA A CA 1
ATOM 3286 C C . ALA A 1 421 ? 16.494 -4.731 -33.055 1.00 92.44 421 ALA A C 1
ATOM 3288 O O . ALA A 1 421 ? 17.410 -5.523 -33.306 1.00 92.44 421 ALA A O 1
ATOM 3289 N N . LEU A 1 422 ? 15.576 -5.018 -32.127 1.00 92.00 422 LEU A N 1
ATOM 3290 C CA . LEU A 1 422 ? 15.515 -6.310 -31.439 1.00 92.00 422 LEU A CA 1
ATOM 3291 C C . LEU A 1 422 ? 15.129 -7.440 -32.395 1.00 92.00 422 LEU A C 1
ATOM 3293 O O . LEU A 1 422 ? 15.754 -8.504 -32.371 1.00 92.00 422 LEU A O 1
ATOM 3297 N N . GLN A 1 423 ? 14.136 -7.214 -33.253 1.00 89.38 423 GLN A N 1
ATOM 3298 C CA . GLN A 1 423 ? 13.668 -8.207 -34.212 1.00 89.38 423 GLN A CA 1
ATOM 3299 C C . GLN A 1 423 ? 14.737 -8.541 -35.260 1.00 89.38 423 GLN A C 1
ATOM 3301 O O . GLN A 1 423 ? 14.973 -9.720 -35.535 1.00 89.38 423 GLN A O 1
ATOM 3306 N N . GLU A 1 424 ? 15.443 -7.537 -35.785 1.00 89.25 424 GLU A N 1
ATOM 3307 C CA . GLU A 1 424 ? 16.578 -7.734 -36.692 1.00 89.25 424 GLU A CA 1
ATOM 3308 C C . GLU A 1 424 ? 17.681 -8.581 -36.047 1.00 89.25 424 GLU A C 1
ATOM 3310 O O . GLU A 1 424 ? 18.206 -9.512 -36.662 1.00 89.25 424 GLU A O 1
ATOM 3315 N N . ARG A 1 425 ? 18.015 -8.318 -34.778 1.00 86.81 425 ARG A N 1
ATOM 3316 C CA . ARG A 1 425 ? 19.019 -9.102 -34.041 1.00 86.81 425 ARG A CA 1
ATOM 3317 C C . ARG A 1 425 ? 18.576 -10.539 -33.810 1.00 86.81 425 ARG A C 1
ATOM 3319 O O . ARG A 1 425 ? 19.385 -11.450 -33.974 1.00 86.81 425 ARG A O 1
ATOM 3326 N N . LEU A 1 426 ? 17.312 -10.760 -33.453 1.00 85.06 426 LEU A N 1
ATOM 3327 C CA . LEU A 1 426 ? 16.762 -12.108 -33.300 1.00 85.06 426 LEU A CA 1
ATOM 3328 C C . LEU A 1 426 ? 16.810 -12.877 -34.627 1.00 85.06 426 LEU A C 1
ATOM 3330 O O . LEU A 1 426 ? 17.231 -14.034 -34.640 1.00 85.06 426 LEU A O 1
ATOM 3334 N N . ALA A 1 427 ? 16.471 -12.225 -35.742 1.00 86.56 427 ALA A N 1
ATOM 3335 C CA . ALA A 1 427 ? 16.569 -12.810 -37.077 1.00 86.56 427 ALA A CA 1
ATOM 3336 C C . ALA A 1 427 ? 18.022 -13.145 -37.457 1.00 86.56 427 ALA A C 1
ATOM 3338 O O . ALA A 1 427 ? 18.297 -14.248 -37.931 1.00 86.56 427 ALA A O 1
ATOM 3339 N N . ASN A 1 428 ? 18.967 -12.242 -37.183 1.00 87.25 428 ASN A N 1
ATOM 3340 C CA . ASN A 1 428 ? 20.393 -12.460 -37.437 1.00 87.25 428 ASN A CA 1
ATOM 3341 C C . ASN A 1 428 ? 20.964 -13.606 -36.588 1.00 87.25 428 ASN A C 1
ATOM 3343 O O . ASN A 1 428 ? 21.707 -14.443 -37.101 1.00 87.25 428 ASN A O 1
ATOM 3347 N N . ASN A 1 429 ? 20.581 -13.695 -35.312 1.00 83.69 429 ASN A N 1
ATOM 3348 C CA . ASN A 1 429 ? 20.996 -14.783 -34.425 1.00 83.69 429 ASN A CA 1
ATOM 3349 C C . ASN A 1 429 ? 20.416 -16.134 -34.870 1.00 83.69 429 ASN A C 1
ATOM 3351 O O . ASN A 1 429 ? 21.127 -17.141 -34.848 1.00 83.69 429 ASN A O 1
ATOM 3355 N N . ALA A 1 430 ? 19.155 -16.161 -35.315 1.00 83.25 430 ALA A N 1
ATOM 3356 C CA . ALA A 1 430 ? 18.520 -17.353 -35.877 1.00 83.25 430 ALA A CA 1
ATOM 3357 C C . ALA A 1 430 ? 19.199 -17.801 -37.185 1.00 83.25 430 ALA A C 1
ATOM 3359 O O . ALA A 1 430 ? 19.457 -18.988 -37.382 1.00 83.25 430 ALA A O 1
ATOM 3360 N N . ALA A 1 431 ? 19.559 -16.857 -38.059 1.00 82.62 431 ALA A N 1
ATOM 3361 C CA . ALA A 1 431 ? 20.297 -17.146 -39.286 1.00 82.62 431 ALA A CA 1
ATOM 3362 C C . ALA A 1 431 ? 21.714 -17.676 -39.000 1.00 82.62 431 ALA A C 1
ATOM 3364 O O . ALA A 1 431 ? 22.150 -18.640 -39.629 1.00 82.62 431 ALA A O 1
ATOM 3365 N N . ALA A 1 432 ? 22.419 -17.098 -38.020 1.00 80.06 432 ALA A N 1
ATOM 3366 C CA . ALA A 1 432 ? 23.749 -17.546 -37.609 1.00 80.06 432 ALA A CA 1
ATOM 3367 C C . ALA A 1 432 ? 23.730 -18.958 -36.996 1.00 80.06 432 ALA A C 1
ATOM 3369 O O . ALA A 1 432 ? 24.586 -19.779 -37.325 1.00 80.06 432 ALA A O 1
ATOM 3370 N N . THR A 1 433 ? 22.733 -19.267 -36.160 1.00 79.12 433 THR A N 1
ATOM 3371 C CA . THR A 1 433 ? 22.559 -20.610 -35.574 1.00 79.12 433 THR A CA 1
ATOM 3372 C C . THR A 1 433 ? 22.145 -21.654 -36.612 1.00 79.12 433 THR A C 1
ATOM 3374 O O . THR A 1 433 ? 22.648 -22.778 -36.579 1.00 79.12 433 THR A O 1
ATOM 3377 N N . ALA A 1 434 ? 21.296 -21.295 -37.579 1.00 77.06 434 ALA A N 1
ATOM 3378 C CA . ALA A 1 434 ? 20.970 -22.168 -38.707 1.00 77.06 434 ALA A CA 1
ATOM 3379 C C . ALA A 1 434 ? 22.200 -22.453 -39.590 1.00 77.06 434 ALA A C 1
ATOM 3381 O O . ALA A 1 434 ? 22.416 -23.592 -40.003 1.00 77.06 434 ALA A O 1
ATOM 3382 N N . ALA A 1 435 ? 23.042 -21.443 -39.834 1.00 76.25 435 ALA A N 1
ATOM 3383 C CA . ALA A 1 435 ? 24.279 -21.599 -40.596 1.00 76.25 435 ALA A CA 1
ATOM 3384 C C . ALA A 1 435 ? 25.317 -22.473 -39.868 1.00 76.25 435 ALA A C 1
ATOM 3386 O O . ALA A 1 435 ? 25.982 -23.282 -40.514 1.00 76.25 435 ALA A O 1
ATOM 3387 N N . SER A 1 436 ? 25.438 -22.365 -38.538 1.00 73.06 436 SER A N 1
ATOM 3388 C CA . SER A 1 436 ? 26.320 -23.242 -37.757 1.00 73.06 436 SER A CA 1
ATOM 3389 C C . SER A 1 436 ? 25.805 -24.681 -37.687 1.00 73.06 436 SER A C 1
ATOM 3391 O O . SER A 1 436 ? 26.599 -25.608 -37.789 1.00 73.06 436 SER A O 1
ATOM 3393 N N . ALA A 1 437 ? 24.487 -24.885 -37.581 1.00 71.31 437 ALA A N 1
ATOM 3394 C CA . ALA A 1 437 ? 23.887 -26.222 -37.585 1.00 71.31 437 ALA A CA 1
ATOM 3395 C C . ALA A 1 437 ? 24.049 -26.934 -38.942 1.00 71.31 437 ALA A C 1
ATOM 3397 O O . ALA A 1 437 ? 24.268 -28.140 -38.979 1.00 71.31 437 ALA A O 1
ATOM 3398 N N . ALA A 1 438 ? 24.007 -26.187 -40.051 1.00 69.88 438 ALA A N 1
ATOM 3399 C CA . ALA A 1 438 ? 24.277 -26.715 -41.389 1.00 69.88 438 ALA A CA 1
ATOM 3400 C C . ALA A 1 438 ? 25.765 -27.045 -41.634 1.00 69.88 438 ALA A C 1
ATOM 3402 O O . ALA A 1 438 ? 26.080 -27.821 -42.532 1.00 69.88 438 ALA A O 1
ATOM 3403 N N . ALA A 1 439 ? 26.685 -26.464 -40.856 1.00 64.12 439 ALA A N 1
ATOM 3404 C CA . ALA A 1 439 ? 28.121 -26.730 -40.958 1.00 64.12 439 ALA A CA 1
ATOM 3405 C C . ALA A 1 439 ? 28.581 -27.969 -40.157 1.00 64.12 439 ALA A C 1
ATOM 3407 O O . ALA A 1 439 ? 29.671 -28.473 -40.421 1.00 64.12 439 ALA A O 1
ATOM 3408 N N . ASP A 1 440 ? 27.760 -28.462 -39.221 1.00 52.91 440 ASP A N 1
ATOM 3409 C CA . ASP A 1 440 ? 28.058 -29.600 -38.332 1.00 52.91 440 ASP A CA 1
ATOM 3410 C C . ASP A 1 440 ? 27.423 -30.937 -38.791 1.00 52.91 440 ASP A C 1
ATOM 3412 O O . ASP A 1 440 ? 27.529 -31.950 -38.096 1.00 52.91 440 ASP A O 1
ATOM 3416 N N . GLU A 1 441 ? 26.790 -30.994 -39.974 1.00 41.88 441 GLU A N 1
ATOM 3417 C CA . GLU A 1 441 ? 26.379 -32.274 -40.573 1.00 41.88 441 GLU A CA 1
ATOM 3418 C C . GLU A 1 441 ? 27.610 -33.066 -41.066 1.00 41.88 441 GLU A C 1
ATOM 3420 O O . GLU A 1 441 ? 28.349 -32.592 -41.938 1.00 41.88 441 GLU A O 1
ATOM 3425 N N . PRO A 1 442 ? 27.856 -34.300 -40.577 1.00 43.94 442 PRO A N 1
ATOM 3426 C CA . PRO A 1 442 ? 28.971 -35.097 -41.053 1.00 43.94 442 PRO A CA 1
ATOM 3427 C C . PRO A 1 442 ? 28.649 -35.635 -42.450 1.00 43.94 442 PRO A C 1
ATOM 3429 O O . PRO A 1 442 ? 27.760 -36.472 -42.628 1.00 43.94 442 PRO A O 1
ATOM 3432 N N . ALA A 1 443 ? 29.429 -35.203 -43.442 1.00 48.88 443 ALA A N 1
ATOM 3433 C CA . ALA A 1 443 ? 29.462 -35.817 -44.762 1.00 48.88 443 ALA A CA 1
ATOM 3434 C C . ALA A 1 443 ? 29.779 -37.318 -44.626 1.00 48.88 443 ALA A C 1
ATOM 3436 O O . ALA A 1 443 ? 30.925 -37.711 -44.398 1.00 48.88 443 ALA A O 1
ATOM 3437 N N . SER A 1 444 ? 28.764 -38.171 -44.762 1.00 36.44 444 SER A N 1
ATOM 3438 C CA . SER A 1 444 ? 28.935 -39.619 -44.805 1.00 36.44 444 SER A CA 1
ATOM 3439 C C . SER A 1 444 ? 28.159 -40.241 -45.965 1.00 36.44 444 SER A C 1
ATOM 3441 O O . SER A 1 444 ? 27.026 -39.875 -46.258 1.00 36.44 444 SER A O 1
ATOM 3443 N N . ALA A 1 445 ? 28.835 -41.214 -46.581 1.00 35.72 445 ALA A N 1
ATOM 3444 C CA . ALA A 1 445 ? 28.408 -42.146 -47.623 1.00 35.72 445 ALA A CA 1
ATOM 3445 C C . ALA A 1 445 ? 28.455 -41.666 -49.088 1.00 35.72 445 ALA A C 1
ATOM 3447 O O . ALA A 1 445 ? 27.460 -41.361 -49.739 1.00 35.72 445 ALA A O 1
ATOM 3448 N N . SER A 1 446 ? 29.663 -41.780 -49.642 1.00 37.62 446 SER A N 1
ATOM 3449 C CA . SER A 1 446 ? 29.904 -42.218 -51.015 1.00 37.62 446 SER A CA 1
ATOM 3450 C C . SER A 1 446 ? 29.439 -43.671 -51.245 1.00 37.62 446 SER A C 1
ATOM 3452 O O . SER A 1 446 ? 29.664 -44.544 -50.411 1.00 37.62 446 SER A O 1
ATOM 3454 N N . SER A 1 447 ? 28.860 -43.952 -52.416 1.00 33.06 447 SER A N 1
ATOM 3455 C CA . SER A 1 447 ? 28.962 -45.243 -53.132 1.00 33.06 447 SER A CA 1
ATOM 3456 C C . SER A 1 447 ? 28.626 -44.983 -54.612 1.00 33.06 447 SER A C 1
ATOM 3458 O O . SER A 1 447 ? 27.574 -44.451 -54.938 1.00 33.06 447 SER A O 1
ATOM 3460 N N . SER A 1 448 ? 29.635 -44.932 -55.483 1.00 29.72 448 SER A N 1
ATOM 3461 C CA . SER A 1 448 ? 30.156 -46.026 -56.321 1.00 29.72 448 SER A CA 1
ATOM 3462 C C . SER A 1 448 ? 29.219 -46.466 -57.458 1.00 29.72 448 SER A C 1
ATOM 3464 O O . SER A 1 448 ? 28.357 -47.321 -57.270 1.00 29.72 448 SER A O 1
ATOM 3466 N N . ALA A 1 449 ? 29.487 -45.977 -58.670 1.00 29.84 449 ALA A N 1
ATOM 3467 C CA . ALA A 1 449 ? 29.213 -46.704 -59.908 1.00 29.84 449 ALA A CA 1
ATOM 3468 C C . ALA A 1 449 ? 30.351 -46.424 -60.908 1.00 29.84 449 ALA A C 1
ATOM 3470 O O . ALA A 1 449 ? 30.685 -45.275 -61.185 1.00 29.84 449 ALA A O 1
ATOM 3471 N N . VAL A 1 450 ? 30.992 -47.507 -61.349 1.00 32.41 450 VAL A N 1
ATOM 3472 C CA . VAL A 1 450 ? 32.163 -47.592 -62.242 1.00 32.41 450 VAL A CA 1
ATOM 3473 C C . VAL A 1 450 ? 31.708 -47.563 -63.718 1.00 32.41 450 VAL A C 1
ATOM 3475 O O . VAL A 1 450 ? 30.555 -47.911 -63.979 1.00 32.41 450 VAL A O 1
ATOM 3478 N N . PRO A 1 451 ? 32.566 -47.145 -64.675 1.00 44.12 451 PRO A N 1
ATOM 3479 C CA . PRO A 1 451 ? 32.173 -46.687 -66.007 1.00 44.12 451 PRO A CA 1
ATOM 3480 C C . PRO A 1 451 ? 32.451 -47.701 -67.131 1.00 44.12 451 PRO A C 1
ATOM 3482 O O . PRO A 1 451 ? 33.240 -48.627 -66.958 1.00 44.12 451 PRO A O 1
ATOM 3485 N N . ALA A 1 452 ? 31.833 -47.463 -68.290 1.00 30.45 452 ALA A N 1
ATOM 3486 C CA . ALA A 1 452 ? 32.224 -47.864 -69.653 1.00 30.45 452 ALA A CA 1
ATOM 3487 C C . ALA A 1 452 ? 31.111 -47.367 -70.596 1.00 30.45 452 ALA A C 1
ATOM 3489 O O . ALA A 1 452 ? 29.957 -47.338 -70.177 1.00 30.45 452 ALA A O 1
ATOM 3490 N N . ASP A 1 453 ? 31.281 -47.027 -71.863 1.00 27.98 453 ASP A N 1
ATOM 3491 C CA . ASP A 1 453 ? 32.357 -46.627 -72.780 1.00 27.98 453 ASP A CA 1
ATOM 3492 C C . ASP A 1 453 ? 31.593 -46.261 -74.085 1.00 27.98 453 ASP A C 1
ATOM 3494 O O . ASP A 1 453 ? 30.398 -46.553 -74.189 1.00 27.98 453 ASP A O 1
ATOM 3498 N N . ASP A 1 454 ? 32.281 -45.663 -75.056 1.00 30.25 454 ASP A N 1
ATOM 3499 C CA . ASP A 1 454 ? 31.827 -45.243 -76.394 1.00 30.25 454 ASP A CA 1
ATOM 3500 C C . ASP A 1 454 ? 30.977 -43.954 -76.428 1.00 30.25 454 ASP A C 1
ATOM 3502 O O . ASP A 1 454 ? 29.949 -43.822 -75.776 1.00 30.25 454 ASP A O 1
ATOM 3506 N N . GLY A 1 455 ? 31.288 -42.918 -77.200 1.00 28.27 455 GLY A N 1
ATOM 3507 C CA . GLY A 1 455 ? 32.224 -42.768 -78.302 1.00 28.27 455 GLY A CA 1
ATOM 3508 C C . GLY A 1 455 ? 31.687 -41.660 -79.221 1.00 28.27 455 GLY A C 1
ATOM 3509 O O . GLY A 1 455 ? 30.480 -41.488 -79.362 1.00 28.27 455 GLY A O 1
ATOM 3510 N N . ASP A 1 456 ? 32.615 -40.945 -79.845 1.00 28.67 456 ASP A N 1
ATOM 3511 C CA . ASP A 1 456 ? 32.465 -40.008 -80.962 1.00 28.67 456 ASP A CA 1
ATOM 3512 C C . ASP A 1 456 ? 32.177 -38.510 -80.757 1.00 28.67 456 ASP A C 1
ATOM 3514 O O . ASP A 1 456 ? 31.298 -38.026 -80.047 1.00 28.67 456 ASP A O 1
ATOM 3518 N N . ALA A 1 457 ? 33.028 -37.783 -81.477 1.00 29.55 457 ALA A N 1
ATOM 3519 C CA . ALA A 1 457 ? 33.233 -36.356 -81.536 1.00 29.55 457 ALA A CA 1
ATOM 3520 C C . ALA A 1 457 ? 32.310 -35.674 -82.555 1.00 29.55 457 ALA A C 1
ATOM 3522 O O . ALA A 1 457 ? 31.981 -36.261 -83.580 1.00 29.55 457 ALA A O 1
ATOM 3523 N N . ALA A 1 458 ? 32.019 -34.387 -82.344 1.00 29.31 458 ALA A N 1
ATOM 3524 C CA . ALA A 1 458 ? 32.330 -33.319 -83.303 1.00 29.31 458 ALA A CA 1
ATOM 3525 C C . ALA A 1 458 ? 31.738 -31.966 -82.874 1.00 29.31 458 ALA A C 1
ATOM 3527 O O . ALA A 1 458 ? 30.604 -31.835 -82.427 1.00 29.31 458 ALA A O 1
ATOM 3528 N N . SER A 1 459 ? 32.563 -30.948 -83.079 1.00 29.27 459 SER A N 1
ATOM 3529 C CA . SER A 1 459 ? 32.339 -29.506 -83.013 1.00 29.27 459 SER A CA 1
ATOM 3530 C C . SER A 1 459 ? 31.238 -28.957 -83.931 1.00 29.27 459 SER A C 1
ATOM 3532 O O . SER A 1 459 ? 31.135 -29.400 -85.073 1.00 29.27 459 SER A O 1
ATOM 3534 N N . SER A 1 460 ? 30.550 -27.889 -83.502 1.00 29.33 460 SER A N 1
ATOM 3535 C CA . SER A 1 460 ? 30.176 -26.670 -84.278 1.00 29.33 460 SER A CA 1
ATOM 3536 C C . SER A 1 460 ? 29.085 -25.899 -83.507 1.00 29.33 460 SER A C 1
ATOM 3538 O O . SER A 1 460 ? 28.038 -26.436 -83.183 1.00 29.33 460 SER A O 1
ATOM 3540 N N . SER A 1 461 ? 29.393 -24.753 -82.897 1.00 26.48 461 SER A N 1
ATOM 3541 C CA . SER A 1 461 ? 29.343 -23.390 -83.454 1.00 26.48 461 SER A CA 1
ATOM 3542 C C . SER A 1 461 ? 27.935 -22.844 -83.757 1.00 26.48 461 SER A C 1
ATOM 3544 O O . SER A 1 461 ? 27.288 -23.287 -84.696 1.00 26.48 461 SER A O 1
ATOM 3546 N N . LEU A 1 462 ? 27.611 -21.752 -83.046 1.00 28.33 462 LEU A N 1
ATOM 3547 C CA . LEU A 1 462 ? 26.872 -20.560 -83.498 1.00 28.33 462 LEU A CA 1
ATOM 3548 C C . LEU A 1 462 ? 25.35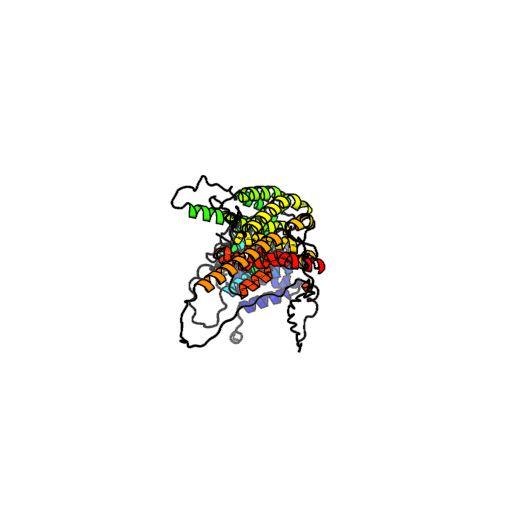6 -20.678 -83.757 1.00 28.33 462 LEU A C 1
ATOM 3550 O O . LEU A 1 462 ? 24.923 -21.187 -84.782 1.00 28.33 462 LEU A O 1
ATOM 3554 N N . ASN A 1 463 ? 24.569 -20.016 -82.897 1.00 29.30 463 ASN A N 1
ATOM 3555 C CA . ASN A 1 463 ? 23.568 -19.031 -83.333 1.00 29.30 463 ASN A CA 1
ATOM 3556 C C . ASN A 1 463 ? 23.134 -18.103 -82.175 1.00 29.30 463 ASN A C 1
ATOM 3558 O O . ASN A 1 463 ? 22.779 -18.555 -81.092 1.00 29.30 463 ASN A O 1
ATOM 3562 N N . SER A 1 464 ? 23.209 -16.793 -82.429 1.00 30.16 464 SER A N 1
ATOM 3563 C CA . SER A 1 464 ? 22.682 -15.648 -81.648 1.00 30.16 464 SER A CA 1
ATOM 3564 C C . SER A 1 464 ? 21.125 -15.597 -81.700 1.00 30.16 464 SER A C 1
ATOM 3566 O O . SER A 1 464 ? 20.565 -16.509 -82.307 1.00 30.16 464 SER A O 1
ATOM 3568 N N . PRO A 1 465 ? 20.373 -14.565 -81.216 1.00 39.44 465 PRO A N 1
ATOM 3569 C CA . PRO A 1 465 ? 20.722 -13.300 -80.544 1.00 39.44 465 PRO A CA 1
ATOM 3570 C C . PRO A 1 465 ? 19.814 -12.923 -79.332 1.00 39.44 465 PRO A C 1
ATOM 3572 O O . PRO A 1 465 ? 18.944 -13.670 -78.896 1.00 39.44 465 PRO A O 1
ATOM 3575 N N . ALA A 1 466 ? 20.044 -11.726 -78.783 1.00 32.47 466 ALA A N 1
ATOM 3576 C CA . ALA A 1 466 ? 19.283 -11.075 -77.716 1.00 32.47 466 ALA A CA 1
ATOM 3577 C C . ALA A 1 466 ? 17.850 -10.667 -78.116 1.00 32.47 466 ALA A C 1
ATOM 3579 O O . ALA A 1 466 ? 17.672 -10.162 -79.219 1.00 32.47 466 ALA A O 1
ATOM 3580 N N . THR A 1 467 ? 16.882 -10.743 -77.184 1.00 26.83 467 THR A N 1
ATOM 3581 C CA . THR A 1 467 ? 15.834 -9.708 -77.006 1.00 26.83 467 THR A CA 1
ATOM 3582 C C . THR A 1 467 ? 15.059 -9.854 -75.687 1.00 26.83 467 THR A C 1
ATOM 3584 O O . THR A 1 467 ? 14.600 -10.930 -75.325 1.00 26.83 467 THR A O 1
ATOM 3587 N N . THR A 1 468 ? 14.925 -8.717 -75.007 1.00 28.84 468 THR A N 1
ATOM 3588 C CA . THR A 1 468 ? 13.914 -8.258 -74.041 1.00 28.84 468 THR A CA 1
ATOM 3589 C C . THR A 1 468 ? 12.662 -9.127 -73.855 1.00 28.84 468 THR A C 1
ATOM 3591 O O . THR A 1 468 ? 11.917 -9.352 -74.804 1.00 28.84 468 THR A O 1
ATOM 3594 N N . THR A 1 469 ? 12.325 -9.479 -72.607 1.00 27.17 469 THR A N 1
ATOM 3595 C CA . THR A 1 469 ? 10.933 -9.749 -72.198 1.00 27.17 469 THR A CA 1
ATOM 3596 C C . THR A 1 469 ? 10.707 -9.361 -70.731 1.00 27.17 469 THR A C 1
ATOM 3598 O O . THR A 1 469 ? 11.309 -9.900 -69.809 1.00 27.17 469 THR A O 1
ATOM 3601 N N . THR A 1 470 ? 9.817 -8.386 -70.570 1.00 26.53 470 THR A N 1
ATOM 3602 C CA . THR A 1 470 ? 9.018 -8.012 -69.396 1.00 26.53 470 THR A CA 1
ATOM 3603 C C . THR A 1 470 ? 8.547 -9.194 -68.547 1.00 26.53 470 THR A C 1
ATOM 3605 O O . THR A 1 470 ? 8.003 -10.153 -69.094 1.00 26.53 470 THR A O 1
ATOM 3608 N N . ARG A 1 471 ? 8.619 -9.082 -67.211 1.00 25.50 471 ARG A N 1
ATOM 3609 C CA . ARG A 1 471 ? 7.861 -9.960 -66.308 1.00 25.50 471 ARG A CA 1
ATOM 3610 C C . ARG A 1 471 ? 7.003 -9.160 -65.331 1.00 25.50 471 ARG A C 1
ATOM 3612 O O . ARG A 1 471 ? 7.489 -8.421 -64.484 1.00 25.50 471 ARG A O 1
ATOM 3619 N N . THR A 1 472 ? 5.711 -9.334 -65.538 1.00 23.77 472 THR A N 1
ATOM 3620 C CA . THR A 1 472 ? 4.549 -8.939 -64.754 1.00 23.77 472 THR A CA 1
ATOM 3621 C C . THR A 1 472 ? 4.486 -9.685 -63.412 1.00 23.77 472 THR A C 1
ATOM 3623 O O . THR A 1 472 ? 4.792 -10.872 -63.356 1.00 23.77 472 THR A O 1
ATOM 3626 N N . THR A 1 473 ? 4.033 -8.958 -62.381 1.00 27.02 473 THR A N 1
ATOM 3627 C CA . THR A 1 473 ? 3.163 -9.360 -61.248 1.00 27.02 473 THR A CA 1
ATOM 3628 C C . THR A 1 473 ? 3.438 -10.654 -60.471 1.00 27.02 473 THR A C 1
ATOM 3630 O O . THR A 1 473 ? 3.256 -11.743 -61.007 1.00 27.02 473 THR A O 1
ATOM 3633 N N . ALA A 1 474 ? 3.609 -10.521 -59.150 1.00 25.66 474 ALA A N 1
ATOM 3634 C CA . ALA A 1 474 ? 2.845 -11.294 -58.161 1.00 25.66 474 ALA A CA 1
ATOM 3635 C C . ALA A 1 474 ? 2.965 -10.645 -56.770 1.00 25.66 474 ALA A C 1
ATOM 3637 O O . ALA A 1 474 ? 4.019 -10.690 -56.141 1.00 25.66 474 ALA A O 1
ATOM 3638 N N . ALA A 1 475 ? 1.871 -10.034 -56.312 1.00 24.88 475 ALA A N 1
ATOM 3639 C CA . ALA A 1 475 ? 1.650 -9.704 -54.913 1.00 24.88 475 ALA A CA 1
ATOM 3640 C C . ALA A 1 475 ? 1.383 -11.008 -54.147 1.00 24.88 475 ALA A C 1
ATOM 3642 O O . ALA A 1 475 ? 0.513 -11.784 -54.544 1.00 24.88 475 ALA A O 1
ATOM 3643 N N . ALA A 1 476 ? 2.136 -11.254 -53.077 1.00 26.48 476 ALA A N 1
ATOM 3644 C CA . ALA A 1 476 ? 1.891 -12.358 -52.160 1.00 26.48 476 ALA A CA 1
ATOM 3645 C C . ALA A 1 476 ? 1.106 -11.828 -50.956 1.00 26.48 476 ALA A C 1
ATOM 3647 O O . ALA A 1 476 ? 1.642 -11.166 -50.073 1.00 26.48 476 ALA A O 1
ATOM 3648 N N . THR A 1 477 ? -0.196 -12.094 -50.979 1.00 24.16 477 THR A N 1
ATOM 3649 C CA . THR A 1 477 ? -1.116 -11.977 -49.851 1.00 24.16 477 THR A CA 1
ATOM 3650 C C . THR A 1 477 ? -0.784 -13.077 -48.844 1.00 24.16 477 THR A C 1
ATOM 3652 O O . THR A 1 477 ? -0.963 -14.255 -49.150 1.00 24.16 477 THR A O 1
ATOM 3655 N N . THR A 1 478 ? -0.313 -12.712 -47.652 1.00 26.70 478 THR A N 1
ATOM 3656 C CA . THR A 1 478 ? -0.206 -13.649 -46.526 1.00 26.70 478 THR A CA 1
ATOM 3657 C C . THR A 1 478 ? -1.456 -13.506 -45.670 1.00 26.70 478 THR A C 1
ATOM 3659 O O . THR A 1 478 ? -1.663 -12.506 -44.990 1.00 26.70 478 THR A O 1
ATOM 3662 N N . THR A 1 479 ? -2.323 -14.504 -45.780 1.00 23.66 479 THR A N 1
ATOM 3663 C CA . THR A 1 479 ? -3.591 -14.642 -45.071 1.00 23.66 479 THR A CA 1
ATOM 3664 C C . THR A 1 479 ? -3.327 -15.035 -43.616 1.00 23.66 479 THR A C 1
ATOM 3666 O O . THR A 1 479 ? -2.932 -16.168 -43.348 1.00 23.66 479 THR A O 1
ATOM 3669 N N . THR A 1 480 ? -3.558 -14.131 -42.666 1.00 27.11 480 THR A N 1
ATOM 3670 C CA . THR A 1 480 ? -3.590 -14.467 -41.235 1.00 27.11 480 THR A CA 1
ATOM 3671 C C . THR A 1 480 ? -4.975 -15.013 -40.894 1.00 27.11 480 THR A C 1
ATOM 3673 O O . THR A 1 480 ? -5.992 -14.338 -41.045 1.00 27.11 480 THR A O 1
ATOM 3676 N N . SER A 1 481 ? -5.021 -16.278 -40.487 1.00 24.88 481 SER A N 1
ATOM 3677 C CA . SER A 1 481 ? -6.230 -16.996 -40.096 1.00 24.88 481 SER A CA 1
ATOM 3678 C C . SER A 1 481 ? -6.797 -16.453 -38.784 1.00 24.88 481 SER A C 1
ATOM 3680 O O . SER A 1 481 ? -6.234 -16.672 -37.714 1.00 24.88 481 SER A O 1
ATOM 3682 N N . THR A 1 482 ? -7.946 -15.794 -38.875 1.00 24.97 482 THR A N 1
ATOM 3683 C CA . THR A 1 482 ? -8.833 -15.443 -37.765 1.00 24.97 482 THR A CA 1
ATOM 3684 C C . THR A 1 482 ? -9.499 -16.713 -37.231 1.00 24.97 482 THR A C 1
ATOM 3686 O O . THR A 1 482 ? -10.384 -17.289 -37.865 1.00 24.97 482 THR A O 1
ATOM 3689 N N . THR A 1 483 ? -9.093 -17.181 -36.052 1.00 26.70 483 THR A N 1
ATOM 3690 C CA . THR A 1 483 ? -9.850 -18.193 -35.306 1.00 26.70 483 THR A CA 1
ATOM 3691 C C . THR A 1 483 ? -11.037 -17.534 -34.612 1.00 26.70 483 THR A C 1
ATOM 3693 O O . THR A 1 483 ? -10.958 -17.134 -33.455 1.00 26.70 483 THR A O 1
ATOM 3696 N N . ASN A 1 484 ? -12.160 -17.457 -35.326 1.00 26.72 484 ASN A N 1
ATOM 3697 C CA . ASN A 1 484 ? -13.480 -17.271 -34.733 1.00 26.72 484 ASN A CA 1
ATOM 3698 C C . ASN A 1 484 ? -13.856 -18.533 -33.946 1.00 26.72 484 ASN A C 1
ATOM 3700 O O . ASN A 1 484 ? -14.115 -19.582 -34.539 1.00 26.72 484 ASN A O 1
ATOM 3704 N N . ARG A 1 485 ? -13.939 -18.440 -32.616 1.00 26.22 485 ARG A N 1
ATOM 3705 C CA . ARG A 1 485 ? -14.657 -19.424 -31.796 1.00 26.22 485 ARG A CA 1
ATOM 3706 C C . ARG A 1 485 ? -15.950 -18.786 -31.304 1.00 26.22 485 ARG A C 1
ATOM 3708 O O . ARG A 1 485 ? -15.963 -18.025 -30.346 1.00 26.22 485 ARG A O 1
ATOM 3715 N N . ALA A 1 486 ? -17.027 -19.093 -32.021 1.00 26.86 486 ALA A N 1
ATOM 3716 C CA . ALA A 1 486 ? -18.389 -18.788 -31.622 1.00 26.86 486 ALA A CA 1
ATOM 3717 C C . ALA A 1 486 ? -18.764 -19.608 -30.378 1.00 26.86 486 ALA A C 1
ATOM 3719 O O . ALA A 1 486 ? -18.596 -20.829 -30.354 1.00 26.86 486 ALA A O 1
ATOM 3720 N N . ALA A 1 487 ? -19.273 -18.917 -29.362 1.00 28.88 487 ALA A N 1
ATOM 3721 C CA . ALA A 1 487 ? -19.927 -19.502 -28.207 1.00 28.88 487 ALA A CA 1
ATOM 3722 C C . ALA A 1 487 ? -21.322 -20.014 -28.601 1.00 28.88 487 ALA A C 1
ATOM 3724 O O . ALA A 1 487 ? -22.119 -19.286 -29.192 1.00 28.88 487 ALA A O 1
ATOM 3725 N N . THR A 1 488 ? -21.624 -21.262 -28.254 1.00 29.34 488 THR A N 1
ATOM 3726 C CA . THR A 1 488 ? -22.999 -21.757 -28.132 1.00 29.34 488 THR A CA 1
ATOM 3727 C C . THR A 1 488 ? -23.430 -21.624 -26.680 1.00 29.34 488 THR A C 1
ATOM 3729 O O . THR A 1 488 ? -22.886 -22.294 -25.804 1.00 29.34 488 THR A O 1
ATOM 3732 N N . ASP A 1 489 ? -24.402 -20.746 -26.465 1.00 28.56 489 ASP A N 1
ATOM 3733 C CA . ASP A 1 489 ? -25.152 -20.536 -25.233 1.00 28.56 489 ASP A CA 1
ATOM 3734 C C . ASP A 1 489 ? -26.166 -21.676 -25.013 1.00 28.56 489 ASP A C 1
ATOM 3736 O O . ASP A 1 489 ? -26.946 -22.000 -25.911 1.00 28.56 489 ASP A O 1
ATOM 3740 N N . GLN A 1 490 ? -26.147 -22.269 -23.817 1.00 28.77 490 GLN A N 1
ATOM 3741 C CA . GLN A 1 490 ? -27.313 -22.864 -23.160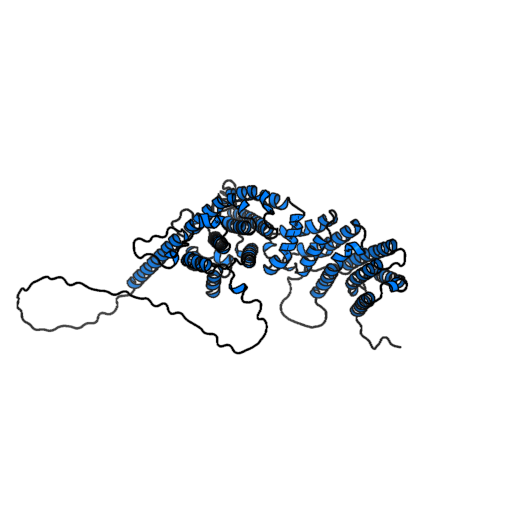 1.00 28.77 490 GLN A 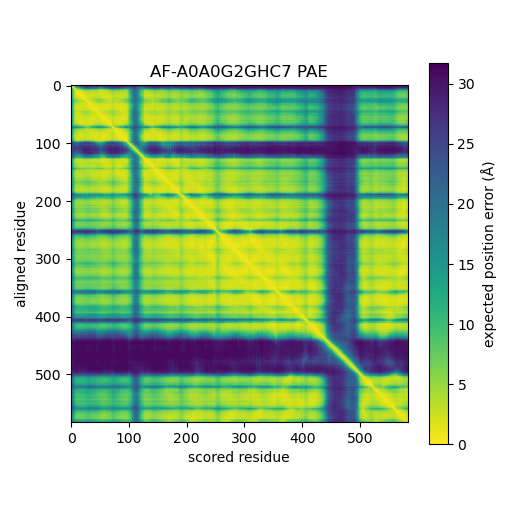CA 1
ATOM 3742 C C . GLN A 1 490 ? -27.190 -22.649 -21.640 1.00 28.77 490 GLN A C 1
ATOM 3744 O O . GLN A 1 490 ? -26.720 -23.512 -20.907 1.00 28.77 490 GLN A O 1
ATOM 3749 N N . GLY A 1 491 ? -27.647 -21.480 -21.187 1.00 27.39 491 GLY A N 1
ATOM 3750 C CA . GLY A 1 491 ? -28.576 -21.340 -20.061 1.00 27.39 491 GLY A CA 1
ATOM 3751 C C . GLY A 1 491 ? -28.043 -21.516 -18.635 1.00 27.39 491 GLY A C 1
ATOM 3752 O O . GLY A 1 491 ? -28.015 -22.627 -18.116 1.00 27.39 491 GLY A O 1
ATOM 3753 N N . ASN A 1 492 ? -27.846 -20.393 -17.931 1.00 27.39 492 ASN A N 1
ATOM 3754 C CA . ASN A 1 492 ? -28.526 -20.157 -16.648 1.00 27.39 492 ASN A CA 1
ATOM 3755 C C . ASN A 1 492 ? -28.545 -18.653 -16.290 1.00 27.39 492 ASN A C 1
ATOM 3757 O O . ASN A 1 492 ? -27.513 -17.988 -16.292 1.00 27.39 492 ASN A O 1
ATOM 3761 N N . ASN A 1 493 ? -29.733 -18.125 -15.991 1.00 33.91 493 ASN A N 1
ATOM 3762 C CA . ASN A 1 493 ? -30.018 -16.711 -15.717 1.00 33.91 493 ASN A CA 1
ATOM 3763 C C . ASN A 1 493 ? -29.509 -16.243 -14.340 1.00 33.91 493 ASN A C 1
ATOM 3765 O O . ASN A 1 493 ? -29.915 -16.825 -13.336 1.00 33.91 493 ASN A O 1
ATOM 3769 N N . ASN A 1 494 ? -28.735 -15.145 -14.294 1.00 32.00 494 ASN A N 1
ATOM 3770 C CA . ASN A 1 494 ? -28.966 -13.936 -13.465 1.00 32.00 494 ASN A CA 1
ATOM 3771 C C . ASN A 1 494 ? -27.689 -13.076 -13.327 1.00 32.00 494 ASN A C 1
ATOM 3773 O O . ASN A 1 494 ? -26.799 -13.451 -12.568 1.00 32.00 494 ASN A O 1
ATOM 3777 N N . SER A 1 495 ? -27.634 -11.909 -13.994 1.00 34.66 495 SER A N 1
ATOM 3778 C CA . SER A 1 495 ? -27.027 -10.628 -13.521 1.00 34.66 495 SER A CA 1
ATOM 3779 C C . SER A 1 495 ? -26.675 -9.659 -14.675 1.00 34.66 495 SER A C 1
ATOM 3781 O O . SER A 1 495 ? -25.555 -9.182 -14.813 1.00 34.66 495 SER A O 1
ATOM 3783 N N . SER A 1 496 ? -27.632 -9.337 -15.546 1.00 38.47 496 SER A N 1
ATOM 3784 C CA . SER A 1 496 ? -27.387 -8.502 -16.736 1.00 38.47 496 SER A CA 1
ATOM 3785 C C . SER A 1 496 ? -27.620 -7.006 -16.481 1.00 38.47 496 SER A C 1
ATOM 3787 O O . SER A 1 496 ? -28.585 -6.439 -16.990 1.00 38.47 496 SER A O 1
ATOM 3789 N N . SER A 1 497 ? -26.750 -6.354 -15.703 1.00 38.03 497 SER A N 1
ATOM 3790 C CA . SER A 1 497 ? -26.691 -4.876 -15.682 1.00 38.03 497 SER A CA 1
ATOM 3791 C C . SER A 1 497 ? -25.300 -4.252 -15.498 1.00 38.03 497 SER A C 1
ATOM 3793 O O . SER A 1 497 ? -25.215 -3.034 -15.569 1.00 38.03 497 SER A O 1
ATOM 3795 N N . ASN A 1 498 ? -24.224 -5.032 -15.309 1.00 42.34 498 ASN A N 1
ATOM 3796 C CA . ASN A 1 498 ? -22.870 -4.490 -15.074 1.00 42.34 498 ASN A CA 1
ATOM 3797 C C . ASN A 1 498 ? -21.858 -4.717 -16.220 1.00 42.34 498 ASN A C 1
ATOM 3799 O O . ASN A 1 498 ? -20.746 -4.212 -16.134 1.00 42.34 498 ASN A O 1
ATOM 3803 N N . ASN A 1 499 ? -22.200 -5.454 -17.284 1.00 51.56 499 ASN A N 1
ATOM 3804 C CA . ASN A 1 499 ? -21.202 -5.867 -18.289 1.00 51.56 499 ASN A CA 1
ATOM 3805 C C . ASN A 1 499 ? -20.871 -4.814 -19.362 1.00 51.56 499 ASN A C 1
ATOM 3807 O O . ASN A 1 499 ? -19.770 -4.847 -19.897 1.00 51.56 499 ASN A O 1
ATOM 3811 N N . SER A 1 500 ? -21.779 -3.891 -19.703 1.00 53.72 500 SER A N 1
ATOM 3812 C CA . SER A 1 500 ? -21.546 -2.958 -20.823 1.00 53.72 500 SER A CA 1
ATOM 3813 C C . SER A 1 500 ? -20.514 -1.875 -20.510 1.00 53.72 500 SER A C 1
ATOM 3815 O O . SER A 1 500 ? -19.778 -1.453 -21.397 1.00 53.72 500 SER A O 1
ATOM 3817 N N . ASP A 1 501 ? -20.456 -1.427 -19.255 1.00 57.22 501 ASP A N 1
ATOM 3818 C CA . ASP A 1 501 ? -19.559 -0.342 -18.845 1.00 57.22 501 ASP A CA 1
ATOM 3819 C C . ASP A 1 501 ? -18.124 -0.842 -18.642 1.00 57.22 501 ASP A C 1
ATOM 3821 O O . ASP A 1 501 ? -17.173 -0.099 -18.868 1.00 57.22 501 ASP A O 1
ATOM 3825 N N . ASP A 1 502 ? -17.956 -2.114 -18.267 1.00 64.62 502 ASP A N 1
ATOM 3826 C CA . ASP A 1 502 ? -16.645 -2.725 -18.023 1.00 64.62 502 ASP A CA 1
ATOM 3827 C C . ASP A 1 502 ? -15.924 -3.122 -19.326 1.00 64.62 502 ASP A C 1
ATOM 3829 O O . ASP A 1 502 ? -14.691 -3.185 -19.365 1.00 64.62 502 ASP A O 1
ATOM 3833 N N . GLU A 1 503 ? -16.684 -3.325 -20.411 1.00 68.12 503 GLU A N 1
ATOM 3834 C CA . GLU A 1 503 ? -16.163 -3.547 -21.764 1.00 68.12 503 GLU A CA 1
ATOM 3835 C C . GLU A 1 503 ? -15.624 -2.268 -22.416 1.00 68.12 503 GLU A C 1
ATOM 3837 O O . GLU A 1 503 ? -14.829 -2.366 -23.344 1.00 68.12 503 GLU A O 1
ATOM 3842 N N . ASN A 1 504 ? -16.004 -1.069 -21.967 1.00 81.81 504 ASN A N 1
ATOM 3843 C CA . ASN A 1 504 ? -15.551 0.183 -22.587 1.00 81.81 504 ASN A CA 1
ATOM 3844 C C . ASN A 1 504 ? -14.390 0.864 -21.840 1.00 81.81 504 ASN A C 1
ATOM 3846 O O . ASN A 1 504 ? -14.119 2.051 -22.042 1.00 81.81 504 ASN A O 1
ATOM 3850 N N . LYS A 1 505 ? -13.716 0.138 -20.943 1.00 86.12 505 LYS A N 1
ATOM 3851 C CA . LYS A 1 505 ? -12.577 0.670 -20.198 1.00 86.12 505 LYS A CA 1
ATOM 3852 C C . LYS A 1 505 ? -11.246 0.323 -20.859 1.00 86.12 505 LYS A C 1
ATOM 3854 O O . LYS A 1 505 ? -11.021 -0.833 -21.217 1.00 86.12 505 LYS A O 1
ATOM 3859 N N . ARG A 1 506 ? -10.350 1.308 -20.952 1.00 87.88 506 ARG A N 1
ATOM 3860 C CA . ARG A 1 506 ? -8.944 1.117 -21.333 1.00 87.88 506 ARG A CA 1
ATOM 3861 C C . ARG A 1 506 ? -8.190 0.517 -20.148 1.00 87.88 506 ARG A C 1
ATOM 3863 O O . ARG A 1 506 ? -8.245 1.066 -19.046 1.00 87.88 506 ARG A O 1
ATOM 3870 N N . ARG A 1 507 ? -7.513 -0.605 -20.385 1.00 88.00 507 ARG A N 1
ATOM 3871 C CA . ARG A 1 507 ? -6.759 -1.384 -19.387 1.00 88.00 507 ARG A CA 1
ATOM 3872 C C . ARG A 1 507 ? -5.285 -1.454 -19.784 1.00 88.00 507 ARG A C 1
ATOM 3874 O O . ARG A 1 507 ? -4.944 -1.095 -20.908 1.00 88.00 507 ARG A O 1
ATOM 3881 N N . SER A 1 508 ? -4.440 -1.954 -18.883 1.00 89.62 508 SER A N 1
ATOM 3882 C CA . SER A 1 508 ? -3.015 -2.176 -19.157 1.00 89.62 508 SER A CA 1
ATOM 3883 C C . SER A 1 508 ? -2.807 -3.010 -20.428 1.00 89.62 508 SER A C 1
ATOM 3885 O O . SER A 1 508 ? -3.376 -4.096 -20.579 1.00 89.62 508 SER A O 1
ATOM 3887 N N . LEU A 1 509 ? -1.947 -2.520 -21.322 1.00 89.69 509 LEU A N 1
ATOM 3888 C CA . LEU A 1 509 ? -1.526 -3.204 -22.546 1.00 89.69 509 LEU A CA 1
ATOM 3889 C C . LEU A 1 509 ? -0.374 -4.179 -22.274 1.00 89.69 509 LEU A C 1
ATOM 3891 O O . LEU A 1 509 ? -0.187 -5.155 -23.002 1.00 89.69 509 LEU A O 1
ATOM 3895 N N . LEU A 1 510 ? 0.387 -3.951 -21.201 1.00 90.50 510 LEU A N 1
ATOM 3896 C CA . LEU A 1 510 ? 1.465 -4.836 -20.765 1.00 90.50 510 LEU A CA 1
ATOM 3897 C C . LEU A 1 510 ? 0.943 -6.089 -20.045 1.00 90.50 510 LEU A C 1
ATOM 3899 O O . LEU A 1 510 ? 1.519 -7.170 -20.186 1.00 90.50 510 LEU A O 1
ATOM 3903 N N . GLN A 1 511 ? -0.140 -5.972 -19.277 1.00 87.19 511 GLN A N 1
ATOM 3904 C CA . GLN A 1 511 ? -0.634 -7.056 -18.427 1.00 87.19 511 GLN A CA 1
ATOM 3905 C C . GLN A 1 511 ? -0.985 -8.352 -19.189 1.00 87.19 511 GLN A C 1
ATOM 3907 O O . GLN A 1 511 ? -0.629 -9.431 -18.707 1.00 87.19 511 GLN A O 1
ATOM 3912 N N . PRO A 1 512 ? -1.605 -8.318 -20.388 1.00 86.69 512 PRO A N 1
ATOM 3913 C CA . PRO A 1 512 ? -1.794 -9.516 -21.209 1.00 86.69 512 PRO A CA 1
ATOM 3914 C C . PRO A 1 512 ? -0.477 -10.194 -21.610 1.00 86.69 512 PRO A C 1
ATOM 3916 O O . PRO A 1 512 ? -0.399 -11.422 -21.602 1.00 86.69 512 PRO A O 1
ATOM 3919 N N . VAL A 1 513 ? 0.568 -9.415 -21.911 1.00 86.31 513 VAL A N 1
ATOM 3920 C CA . VAL A 1 513 ? 1.901 -9.935 -22.265 1.00 86.31 513 VAL A CA 1
ATOM 3921 C C . VAL A 1 513 ? 2.544 -10.620 -21.061 1.00 86.31 513 VAL A C 1
ATOM 3923 O O . VAL A 1 513 ? 3.077 -11.722 -21.185 1.00 86.31 513 VAL A O 1
ATOM 3926 N N . VAL A 1 514 ? 2.444 -10.006 -19.879 1.00 85.25 514 VAL A N 1
ATOM 3927 C CA . VAL A 1 514 ? 2.948 -10.584 -18.624 1.00 85.25 514 VAL A CA 1
ATOM 3928 C C . VAL A 1 514 ? 2.207 -11.876 -18.280 1.00 85.25 514 VAL A C 1
ATOM 3930 O O . VAL A 1 514 ? 2.856 -12.871 -17.972 1.00 85.25 514 VAL A O 1
ATOM 3933 N N . ARG A 1 515 ? 0.874 -11.907 -18.406 1.00 84.75 515 ARG A N 1
ATOM 3934 C CA . ARG A 1 515 ? 0.074 -13.126 -18.191 1.00 84.75 515 ARG A CA 1
ATOM 3935 C C . ARG A 1 515 ? 0.436 -14.234 -19.174 1.00 84.75 515 ARG A C 1
ATOM 3937 O O . ARG A 1 515 ? 0.621 -15.370 -18.763 1.00 84.75 515 ARG A O 1
ATOM 3944 N N . ALA A 1 516 ? 0.616 -13.913 -20.453 1.00 84.00 516 ALA A N 1
ATOM 3945 C CA . ALA A 1 516 ? 1.054 -14.897 -21.440 1.00 84.00 516 ALA A CA 1
ATOM 3946 C C . ALA A 1 516 ? 2.449 -15.462 -21.109 1.00 84.00 516 ALA A C 1
ATOM 3948 O O . ALA A 1 516 ? 2.690 -16.660 -21.270 1.00 84.00 516 ALA A O 1
ATOM 3949 N N . ALA A 1 517 ? 3.363 -14.625 -20.606 1.00 81.12 517 ALA A N 1
ATOM 3950 C CA . ALA A 1 517 ? 4.670 -15.070 -20.126 1.00 81.12 517 ALA A CA 1
ATOM 3951 C C . ALA A 1 517 ? 4.566 -15.936 -18.851 1.00 81.12 517 ALA A C 1
ATOM 3953 O O . ALA A 1 517 ? 5.309 -16.914 -18.725 1.00 81.12 517 ALA A O 1
ATOM 3954 N N . GLN A 1 518 ? 3.634 -15.625 -17.945 1.00 82.94 518 GLN A N 1
ATOM 3955 C CA . GLN A 1 518 ? 3.307 -16.435 -16.764 1.00 82.94 518 GLN A CA 1
ATOM 3956 C C . GLN A 1 518 ? 2.758 -17.810 -17.153 1.00 82.94 518 GLN A C 1
ATOM 3958 O O . GLN A 1 518 ? 3.284 -18.829 -16.706 1.00 82.94 518 GLN A O 1
ATOM 3963 N N . ASP A 1 519 ? 1.773 -17.855 -18.050 1.00 82.94 519 ASP A N 1
ATOM 3964 C CA . ASP A 1 519 ? 1.150 -19.094 -18.531 1.00 82.94 519 ASP A CA 1
ATOM 3965 C C . ASP A 1 519 ? 2.147 -19.989 -19.282 1.00 82.94 519 ASP A C 1
ATOM 3967 O O . ASP A 1 519 ? 2.089 -21.217 -19.202 1.00 82.94 519 ASP A O 1
ATOM 3971 N N . ALA A 1 520 ? 3.110 -19.381 -19.980 1.00 79.19 520 ALA A N 1
ATOM 3972 C CA . ALA A 1 520 ? 4.208 -20.086 -20.633 1.00 79.19 520 ALA A CA 1
ATOM 3973 C C . ALA A 1 520 ? 5.300 -20.576 -19.655 1.00 79.19 520 ALA A C 1
ATOM 3975 O O . ALA A 1 520 ? 6.277 -21.189 -20.092 1.00 79.19 520 ALA A O 1
ATOM 3976 N N . GLY A 1 521 ? 5.169 -20.300 -18.351 1.00 76.50 521 GLY A N 1
ATOM 3977 C CA . GLY A 1 521 ? 6.150 -20.652 -17.321 1.00 76.50 521 GLY A CA 1
ATOM 3978 C C . GLY A 1 521 ? 7.474 -19.894 -17.450 1.00 76.50 521 GLY A C 1
ATOM 3979 O O . GLY A 1 521 ? 8.512 -20.383 -17.010 1.00 76.50 521 GLY A O 1
ATOM 3980 N N . VAL A 1 522 ? 7.461 -18.736 -18.115 1.00 72.94 522 VAL A N 1
ATOM 3981 C CA . VAL A 1 522 ? 8.655 -17.934 -18.408 1.00 72.94 522 VAL A CA 1
ATOM 3982 C C . VAL A 1 522 ? 8.937 -16.920 -17.305 1.00 72.94 522 VAL A C 1
ATOM 3984 O O . VAL A 1 522 ? 10.098 -16.688 -16.989 1.00 72.94 522 VAL A O 1
ATOM 3987 N N . LEU A 1 523 ? 7.897 -16.304 -16.749 1.00 74.56 523 LEU A N 1
ATOM 3988 C CA . LEU A 1 523 ? 7.997 -15.245 -15.751 1.00 74.56 523 LEU A CA 1
ATOM 3989 C C . LEU A 1 523 ? 6.885 -15.455 -14.727 1.00 74.56 523 LEU A C 1
ATOM 3991 O O . LEU A 1 523 ? 5.743 -15.279 -15.106 1.00 74.56 523 LEU A O 1
ATOM 3995 N N . GLY A 1 524 ? 7.166 -15.824 -13.479 1.00 70.69 524 GLY A N 1
ATOM 3996 C CA . GLY A 1 524 ? 6.154 -15.908 -12.423 1.00 70.69 524 GLY A CA 1
ATOM 3997 C C . GLY A 1 524 ? 5.942 -14.559 -11.739 1.00 70.69 524 GLY A C 1
ATOM 3998 O O . GLY A 1 524 ? 4.860 -13.976 -11.832 1.00 70.69 524 GLY A O 1
ATOM 3999 N N . ASP A 1 525 ? 6.989 -14.042 -11.096 1.00 79.19 525 ASP A N 1
ATOM 4000 C CA . ASP A 1 525 ? 6.970 -12.793 -10.324 1.00 79.19 525 ASP A CA 1
ATOM 4001 C C . ASP A 1 525 ? 8.183 -11.877 -10.621 1.00 79.19 525 ASP A C 1
ATOM 4003 O O . ASP A 1 525 ? 8.990 -12.124 -11.527 1.00 79.19 525 ASP A O 1
ATOM 4007 N N . SER A 1 526 ? 8.331 -10.778 -9.870 1.00 82.19 526 SER A N 1
ATOM 4008 C CA . SER A 1 526 ? 9.511 -9.912 -10.004 1.00 82.19 526 SER A CA 1
ATOM 4009 C C . SER A 1 526 ? 10.819 -10.606 -9.604 1.00 82.19 526 SER A C 1
ATOM 4011 O O . SER A 1 526 ? 11.876 -10.224 -10.111 1.00 82.19 526 SER A O 1
ATOM 4013 N N . ALA A 1 527 ? 10.796 -11.618 -8.730 1.00 83.69 527 ALA A N 1
ATOM 4014 C CA . ALA A 1 527 ? 12.001 -12.369 -8.383 1.00 83.69 527 ALA A CA 1
ATOM 4015 C C . ALA A 1 527 ? 12.502 -13.179 -9.590 1.00 83.69 527 ALA A C 1
ATOM 4017 O O . ALA A 1 527 ? 13.706 -13.188 -9.861 1.00 83.69 527 ALA A O 1
ATOM 4018 N N . ASP A 1 528 ? 11.590 -13.751 -10.376 1.00 83.69 528 ASP A N 1
ATOM 4019 C CA . ASP A 1 528 ? 11.919 -14.416 -11.638 1.00 83.69 528 ASP A CA 1
ATOM 4020 C C . ASP A 1 528 ? 12.493 -13.431 -12.663 1.00 83.69 528 ASP A C 1
ATOM 4022 O O . ASP A 1 528 ? 13.539 -13.699 -13.263 1.00 83.69 528 ASP A O 1
ATOM 4026 N N . ALA A 1 529 ? 11.887 -12.243 -12.816 1.00 85.81 529 ALA A N 1
ATOM 4027 C CA . ALA A 1 529 ? 12.438 -11.189 -13.679 1.00 85.81 529 ALA A CA 1
ATOM 4028 C C . ALA A 1 529 ? 13.857 -10.788 -13.253 1.00 85.81 529 ALA A C 1
ATOM 4030 O O . ALA A 1 529 ? 14.726 -10.574 -14.100 1.00 85.81 529 ALA A O 1
ATOM 4031 N N . LYS A 1 530 ? 14.105 -10.686 -11.943 1.00 87.50 530 LYS A N 1
ATOM 4032 C CA . LYS A 1 530 ? 15.411 -10.346 -11.364 1.00 87.50 530 LYS A CA 1
ATOM 4033 C C . LYS A 1 530 ? 16.455 -11.442 -11.608 1.00 87.50 530 LYS A C 1
ATOM 4035 O O . LYS A 1 530 ? 17.621 -11.113 -11.816 1.00 87.50 530 LYS A O 1
ATOM 4040 N N . ALA A 1 531 ? 16.055 -12.713 -11.574 1.00 87.75 531 ALA A N 1
ATOM 4041 C CA . ALA A 1 531 ? 16.942 -13.862 -11.761 1.00 87.75 531 ALA A CA 1
ATOM 4042 C C . ALA A 1 531 ? 17.245 -14.175 -13.239 1.00 87.75 531 ALA A C 1
ATOM 4044 O O . ALA A 1 531 ? 18.282 -14.768 -13.544 1.00 87.75 531 ALA A O 1
ATOM 4045 N N . MET A 1 532 ? 16.358 -13.786 -14.156 1.00 90.00 532 MET A N 1
ATOM 4046 C CA . MET A 1 532 ? 16.480 -14.069 -15.586 1.00 90.00 532 MET A CA 1
ATOM 4047 C C . MET A 1 532 ? 17.656 -13.328 -16.243 1.00 90.00 532 MET A C 1
ATOM 4049 O O . MET A 1 532 ? 17.947 -12.169 -15.937 1.00 90.00 532 MET A O 1
ATOM 4053 N N . ALA A 1 533 ? 18.311 -13.966 -17.218 1.00 91.00 533 ALA A N 1
ATOM 4054 C CA . ALA A 1 533 ? 19.287 -13.284 -18.062 1.00 91.00 533 ALA A CA 1
ATOM 4055 C C . ALA A 1 533 ? 18.616 -12.130 -18.826 1.00 91.00 533 ALA A C 1
ATOM 4057 O O . ALA A 1 533 ? 17.532 -12.295 -19.385 1.00 91.00 533 ALA A O 1
ATOM 4058 N N . LYS A 1 534 ? 19.270 -10.962 -18.887 1.00 91.00 534 LYS A N 1
ATOM 4059 C CA . LYS A 1 534 ? 18.698 -9.764 -19.527 1.00 91.00 534 LYS A CA 1
ATOM 4060 C C . LYS A 1 534 ? 18.285 -10.021 -20.980 1.00 91.00 534 LYS A C 1
ATOM 4062 O O . LYS A 1 534 ? 17.222 -9.579 -21.387 1.00 91.00 534 LYS A O 1
ATOM 4067 N N . THR A 1 535 ? 19.067 -10.785 -21.742 1.00 90.62 535 THR A N 1
ATOM 4068 C CA . THR A 1 535 ? 18.736 -11.157 -23.130 1.00 90.62 535 THR A CA 1
ATOM 4069 C C . THR A 1 535 ? 17.425 -11.932 -23.240 1.00 90.62 535 THR A C 1
ATOM 4071 O O . THR A 1 535 ? 16.627 -11.656 -24.132 1.00 90.62 535 THR A O 1
ATOM 4074 N N . ASP A 1 536 ? 17.180 -12.861 -22.316 1.00 90.19 536 ASP A N 1
ATOM 4075 C CA . ASP A 1 536 ? 15.978 -13.697 -22.313 1.00 90.19 536 ASP A CA 1
ATOM 4076 C C . ASP A 1 536 ? 14.761 -12.896 -21.854 1.00 90.19 536 ASP A C 1
ATOM 4078 O O . ASP A 1 536 ? 13.699 -12.976 -22.471 1.00 90.19 536 ASP A O 1
ATOM 4082 N N . PHE A 1 537 ? 14.938 -12.066 -20.822 1.00 91.44 537 PHE A N 1
ATOM 4083 C CA . PHE A 1 537 ? 13.906 -11.153 -20.332 1.00 91.44 537 PHE A CA 1
ATOM 4084 C C . PHE A 1 537 ? 13.452 -10.196 -21.435 1.00 91.44 537 PHE A C 1
ATOM 4086 O O . PHE A 1 537 ? 12.257 -10.023 -21.685 1.00 91.44 537 PHE A O 1
ATOM 4093 N N . VAL A 1 538 ? 14.416 -9.631 -22.159 1.00 92.50 538 VAL A N 1
ATOM 4094 C CA . VAL A 1 538 ? 14.149 -8.755 -23.294 1.00 92.50 538 VAL A CA 1
ATOM 4095 C C . VAL A 1 538 ? 13.428 -9.500 -24.411 1.00 92.50 538 VAL A C 1
ATOM 4097 O O . VAL A 1 538 ? 12.406 -9.019 -24.886 1.00 92.50 538 VAL A O 1
ATOM 4100 N N . ALA A 1 539 ? 13.904 -10.679 -24.811 1.00 89.69 539 ALA A N 1
ATOM 4101 C CA . ALA A 1 539 ? 13.308 -11.420 -25.919 1.00 89.69 539 ALA A CA 1
ATOM 4102 C C . ALA A 1 539 ? 11.881 -11.913 -25.626 1.00 89.69 539 ALA A C 1
ATOM 4104 O O . ALA A 1 539 ? 11.066 -11.995 -26.543 1.00 89.69 539 ALA A O 1
ATOM 4105 N N . ARG A 1 540 ? 11.575 -12.264 -24.370 1.00 87.31 540 ARG A N 1
ATOM 4106 C CA . ARG A 1 540 ? 10.310 -12.924 -24.010 1.00 87.31 540 ARG A CA 1
ATOM 4107 C C . ARG A 1 540 ? 9.254 -12.006 -23.401 1.00 87.31 540 ARG A C 1
ATOM 4109 O O . ARG A 1 540 ? 8.084 -12.364 -23.443 1.00 87.31 540 ARG A O 1
ATOM 4116 N N . VAL A 1 541 ? 9.646 -10.863 -22.837 1.00 89.81 541 VAL A N 1
ATOM 4117 C CA . VAL A 1 541 ? 8.723 -9.949 -22.141 1.00 89.81 541 VAL A CA 1
ATOM 4118 C C . VAL A 1 541 ? 8.717 -8.577 -22.806 1.00 89.81 541 VAL A C 1
ATOM 4120 O O . VAL A 1 541 ? 7.681 -8.124 -23.283 1.00 89.81 541 VAL A O 1
ATOM 4123 N N . VAL A 1 542 ? 9.881 -7.927 -22.886 1.00 93.69 542 VAL A N 1
ATOM 4124 C CA . VAL A 1 542 ? 9.973 -6.534 -23.355 1.00 93.69 542 VAL A CA 1
ATOM 4125 C C . VAL A 1 542 ? 9.749 -6.427 -24.863 1.00 93.69 542 VAL A C 1
ATOM 4127 O O . VAL A 1 542 ? 8.967 -5.597 -25.303 1.00 93.69 542 VAL A O 1
ATOM 4130 N N . GLY A 1 543 ? 10.392 -7.280 -25.659 1.00 92.94 543 GLY A N 1
ATOM 4131 C CA . GLY A 1 543 ? 10.283 -7.285 -27.119 1.00 92.94 543 GLY A CA 1
ATOM 4132 C C . GLY A 1 543 ? 8.843 -7.454 -27.616 1.00 92.94 543 GLY A C 1
ATOM 4133 O O . GLY A 1 543 ? 8.398 -6.623 -28.406 1.00 92.94 543 GLY A O 1
ATOM 4134 N N . PRO A 1 544 ? 8.086 -8.465 -27.138 1.00 92.12 544 PRO A N 1
ATOM 4135 C CA . PRO A 1 544 ? 6.677 -8.629 -27.493 1.00 92.12 544 PRO A CA 1
ATOM 4136 C C . PRO A 1 544 ? 5.805 -7.428 -27.117 1.00 92.12 544 PRO A C 1
ATOM 4138 O O . PRO A 1 544 ? 4.949 -7.040 -27.905 1.00 92.12 544 PRO A O 1
ATOM 4141 N N . PHE A 1 545 ? 6.041 -6.825 -25.947 1.00 94.81 545 PHE A N 1
ATOM 4142 C CA . PHE A 1 545 ? 5.323 -5.626 -25.519 1.00 94.81 545 PHE A CA 1
ATOM 4143 C C . PHE A 1 545 ? 5.628 -4.430 -26.427 1.00 94.81 545 PHE A C 1
ATOM 4145 O O . PHE A 1 545 ? 4.714 -3.867 -27.022 1.00 94.81 545 PHE A O 1
ATOM 4152 N N . LEU A 1 546 ? 6.908 -4.077 -26.594 1.00 95.12 546 LEU A N 1
ATOM 4153 C CA . LEU A 1 546 ? 7.319 -2.935 -27.413 1.00 95.12 546 LEU A CA 1
ATOM 4154 C C . LEU A 1 546 ? 6.876 -3.096 -28.874 1.00 95.12 546 LEU A C 1
ATOM 4156 O O . LEU A 1 546 ? 6.355 -2.156 -29.459 1.00 95.12 546 LEU A O 1
ATOM 4160 N N . GLY A 1 547 ? 6.995 -4.297 -29.447 1.00 91.88 547 GLY A N 1
ATOM 4161 C CA . GLY A 1 547 ? 6.614 -4.553 -30.839 1.00 91.88 547 GLY A CA 1
ATOM 4162 C C . GLY A 1 547 ? 5.115 -4.446 -31.138 1.00 91.88 547 GLY A C 1
ATOM 4163 O O . GLY A 1 547 ? 4.743 -4.382 -32.307 1.00 91.88 547 GLY A O 1
ATOM 4164 N N . GLN A 1 548 ? 4.255 -4.439 -30.116 1.00 92.44 548 GLN A N 1
ATOM 4165 C CA . GLN A 1 548 ? 2.800 -4.317 -30.271 1.00 92.44 548 GLN A CA 1
ATOM 4166 C C . GLN A 1 548 ? 2.247 -3.008 -29.702 1.00 92.44 548 GLN A C 1
ATOM 4168 O O . GLN A 1 548 ? 1.122 -2.639 -30.030 1.00 92.44 548 GLN A O 1
ATOM 4173 N N . LEU A 1 549 ? 3.013 -2.296 -28.873 1.00 94.31 549 LEU A N 1
ATOM 4174 C CA . LEU A 1 549 ? 2.507 -1.174 -28.089 1.00 94.31 549 LEU A CA 1
ATOM 4175 C C . LEU A 1 549 ? 1.927 -0.050 -28.954 1.00 94.31 549 LEU A C 1
ATOM 4177 O O . LEU A 1 549 ? 0.830 0.405 -28.659 1.00 94.31 549 LEU A O 1
ATOM 4181 N N . SER A 1 550 ? 2.599 0.370 -30.032 1.00 93.81 550 SER A N 1
ATOM 4182 C CA . SER A 1 550 ? 2.069 1.427 -30.911 1.00 93.81 550 SER A CA 1
ATOM 4183 C C . SER A 1 550 ? 0.790 1.009 -31.642 1.00 93.81 550 SER A C 1
ATOM 4185 O O . SER A 1 550 ? -0.120 1.817 -31.792 1.00 93.81 550 SER A O 1
ATOM 4187 N N . ILE A 1 551 ? 0.666 -0.267 -32.020 1.00 92.19 551 ILE A N 1
ATOM 4188 C CA . ILE A 1 551 ? -0.562 -0.806 -32.626 1.00 92.19 551 ILE A CA 1
ATOM 4189 C C . ILE A 1 551 ? -1.705 -0.789 -31.606 1.00 92.19 551 ILE A C 1
ATOM 4191 O O . ILE A 1 551 ? -2.784 -0.280 -31.895 1.00 92.19 551 ILE A O 1
ATOM 4195 N N . LEU A 1 552 ? -1.459 -1.309 -30.403 1.00 90.94 552 LEU A N 1
ATOM 4196 C CA . LEU A 1 552 ? -2.466 -1.392 -29.346 1.00 90.94 552 LEU A CA 1
ATOM 4197 C C . LEU A 1 552 ? -2.890 -0.006 -28.842 1.00 90.94 552 LEU A C 1
ATOM 4199 O O . LEU A 1 552 ? -4.075 0.234 -28.629 1.00 90.94 552 LEU A O 1
ATOM 4203 N N . ALA A 1 553 ? -1.942 0.922 -28.693 1.00 90.50 553 ALA A N 1
ATOM 4204 C CA . ALA A 1 553 ? -2.221 2.304 -28.315 1.00 90.50 553 ALA A CA 1
ATOM 4205 C C . ALA A 1 553 ? -3.082 3.012 -29.372 1.00 90.50 553 ALA A C 1
ATOM 4207 O O . ALA A 1 553 ? -4.060 3.681 -29.026 1.00 90.50 553 ALA A O 1
ATOM 4208 N N . PHE A 1 554 ? -2.769 2.812 -30.660 1.00 90.31 554 PHE A N 1
ATOM 4209 C CA . PHE A 1 554 ? -3.595 3.297 -31.761 1.00 90.31 554 PHE A CA 1
ATOM 4210 C C . PHE A 1 554 ? -5.015 2.722 -31.658 1.00 90.31 554 PHE A C 1
ATOM 4212 O O . PHE A 1 554 ? -5.976 3.480 -31.577 1.00 90.31 554 PHE A O 1
ATOM 4219 N N . GLU A 1 555 ? -5.176 1.400 -31.574 1.00 89.38 555 GLU A N 1
ATOM 4220 C CA . GLU A 1 555 ? -6.496 0.756 -31.492 1.00 89.38 555 GLU A CA 1
ATOM 4221 C C . GLU A 1 555 ? -7.334 1.238 -30.293 1.00 89.38 555 GLU A C 1
ATOM 4223 O O . GLU A 1 555 ? -8.508 1.581 -30.461 1.00 89.38 555 GLU A O 1
ATOM 4228 N N . GLU A 1 556 ? -6.739 1.336 -29.101 1.00 85.56 556 GLU A N 1
ATOM 4229 C CA . GLU A 1 556 ? -7.425 1.814 -27.892 1.00 85.56 556 GLU A CA 1
ATOM 4230 C C . GLU A 1 556 ? -7.819 3.296 -27.975 1.00 85.56 556 GLU A C 1
ATOM 4232 O O . GLU A 1 556 ? -8.873 3.688 -27.463 1.00 85.56 556 GLU A O 1
ATOM 4237 N N . THR A 1 557 ? -7.038 4.120 -28.678 1.00 83.44 557 THR A N 1
ATOM 4238 C CA . THR A 1 557 ? -7.394 5.524 -28.937 1.00 83.44 557 THR A CA 1
ATOM 4239 C C . THR A 1 557 ? -8.675 5.619 -29.771 1.00 83.44 557 THR A C 1
ATOM 4241 O O . THR A 1 557 ? -9.576 6.388 -29.440 1.00 83.44 557 THR A O 1
ATOM 4244 N N . TYR A 1 558 ? -8.822 4.785 -30.806 1.00 83.62 558 TYR A N 1
ATOM 4245 C CA . TYR A 1 558 ? -10.027 4.771 -31.651 1.00 83.62 558 TYR A CA 1
ATOM 4246 C C . TYR A 1 558 ? -11.213 4.029 -31.027 1.00 83.62 558 TYR A C 1
ATOM 4248 O O . TYR A 1 558 ? -12.357 4.262 -31.426 1.00 83.62 558 TYR A O 1
ATOM 4256 N N . ARG A 1 559 ? -10.972 3.175 -30.025 1.00 84.19 559 ARG A N 1
ATOM 4257 C CA . ARG A 1 559 ? -12.031 2.557 -29.215 1.00 84.19 559 ARG A CA 1
ATOM 4258 C C . ARG A 1 559 ? -12.794 3.588 -28.377 1.00 84.19 559 ARG A C 1
ATOM 4260 O O . ARG A 1 559 ? -13.947 3.342 -28.035 1.00 84.19 559 ARG A O 1
ATOM 4267 N N . MET A 1 560 ? -12.188 4.749 -28.095 1.00 78.88 560 MET A N 1
ATOM 4268 C CA . MET A 1 560 ? -12.787 5.848 -27.320 1.00 78.88 560 MET A CA 1
ATOM 4269 C C . MET A 1 560 ? -13.235 5.420 -25.910 1.00 78.88 560 MET A C 1
ATOM 4271 O O . MET A 1 560 ? -14.234 5.913 -25.378 1.00 78.88 560 MET A O 1
ATOM 4275 N N . GLY A 1 561 ? -12.499 4.481 -25.311 1.00 81.12 561 GLY A N 1
ATOM 4276 C CA . GLY A 1 561 ? -12.744 4.005 -23.954 1.00 81.12 561 GLY A CA 1
ATOM 4277 C C . GLY A 1 561 ? -12.209 4.957 -22.881 1.00 81.12 561 GLY A C 1
ATOM 4278 O O . GLY A 1 561 ? -11.284 5.744 -23.103 1.00 81.12 561 GLY A O 1
ATOM 4279 N N . TRP A 1 562 ? -12.748 4.858 -21.670 1.00 85.19 562 TRP A N 1
ATOM 4280 C CA . TRP A 1 562 ? -12.264 5.622 -20.511 1.00 85.19 562 TRP A CA 1
ATOM 4281 C C . TRP A 1 562 ? -11.209 4.806 -19.754 1.00 85.19 562 TRP A C 1
ATOM 4283 O O . TRP A 1 562 ? -11.348 3.589 -19.686 1.00 85.19 562 TRP A O 1
ATOM 4293 N N . PRO A 1 563 ? -10.160 5.412 -19.179 1.00 88.25 563 PRO A N 1
ATOM 4294 C CA . PRO A 1 563 ? -9.150 4.652 -18.443 1.00 88.25 563 PRO A CA 1
ATOM 4295 C C . PRO A 1 563 ? -9.731 4.002 -17.179 1.00 88.25 563 PRO A C 1
ATOM 4297 O O . PRO A 1 563 ? -10.398 4.678 -16.392 1.00 88.25 563 PRO A O 1
ATOM 4300 N N . ASP A 1 564 ? -9.440 2.716 -16.941 1.00 91.00 564 ASP A N 1
ATOM 4301 C CA . ASP A 1 564 ? -9.725 2.062 -15.656 1.00 91.00 564 ASP A CA 1
ATOM 4302 C C . ASP A 1 564 ? -8.688 2.489 -14.603 1.00 91.00 564 ASP A C 1
ATOM 4304 O O . ASP A 1 564 ? -7.709 1.800 -14.314 1.00 91.00 564 ASP A O 1
ATOM 4308 N N . LEU A 1 565 ? -8.886 3.679 -14.032 1.00 89.00 565 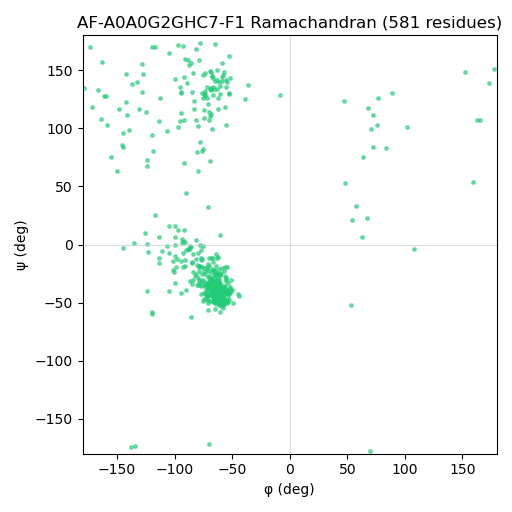LEU A N 1
ATOM 4309 C CA . LEU A 1 565 ? -7.982 4.231 -13.019 1.00 89.00 565 LEU A CA 1
ATOM 4310 C C . LEU A 1 565 ? -7.932 3.384 -11.738 1.00 89.00 565 LEU A C 1
ATOM 4312 O O . LEU A 1 565 ? -6.942 3.456 -11.006 1.00 89.00 565 LEU A O 1
ATOM 4316 N N . GLU A 1 566 ? -8.979 2.607 -11.441 1.00 88.12 566 GLU A N 1
ATOM 4317 C CA . GLU A 1 566 ? -8.997 1.721 -10.276 1.00 88.12 566 GLU A CA 1
ATOM 4318 C C . GLU A 1 566 ? -8.084 0.517 -10.496 1.00 88.12 566 GLU A C 1
ATOM 4320 O O . GLU A 1 566 ? -7.269 0.219 -9.620 1.00 88.12 566 GLU A O 1
ATOM 4325 N N . GLU A 1 567 ? -8.154 -0.114 -11.672 1.00 89.25 567 GLU A N 1
ATOM 4326 C CA . GLU A 1 567 ? -7.260 -1.213 -12.049 1.00 89.25 567 GLU A CA 1
ATOM 4327 C C . GLU A 1 567 ? -5.800 -0.750 -12.091 1.00 89.25 567 GLU A C 1
ATOM 4329 O O . GLU A 1 567 ? -4.954 -1.336 -11.417 1.00 89.25 567 GLU A O 1
ATOM 4334 N N . VAL A 1 568 ? -5.503 0.362 -12.772 1.00 91.44 568 VAL A N 1
ATOM 4335 C CA . VAL A 1 568 ? -4.129 0.889 -12.865 1.00 91.44 568 VAL A CA 1
ATOM 4336 C C . VAL A 1 568 ? -3.576 1.240 -11.477 1.00 91.44 568 VAL A C 1
ATOM 4338 O O . VAL A 1 568 ? -2.416 0.965 -11.161 1.00 91.44 568 VAL A O 1
ATOM 4341 N N . ARG A 1 569 ? -4.403 1.802 -10.587 1.00 91.12 569 ARG A N 1
ATOM 4342 C CA . ARG A 1 569 ? -4.005 2.063 -9.195 1.00 91.12 569 ARG A CA 1
ATOM 4343 C C . ARG A 1 569 ? -3.768 0.773 -8.412 1.00 91.12 569 ARG A C 1
ATOM 4345 O O . ARG A 1 569 ? -2.832 0.727 -7.609 1.00 91.12 569 ARG A O 1
ATOM 4352 N N . ALA A 1 570 ? -4.603 -0.244 -8.615 1.00 90.56 570 ALA A N 1
ATOM 4353 C CA . ALA A 1 570 ? -4.441 -1.549 -7.989 1.00 90.56 570 ALA A CA 1
ATOM 4354 C C . ALA A 1 570 ? -3.143 -2.230 -8.443 1.00 90.56 570 ALA A C 1
ATOM 4356 O O . ALA A 1 570 ? -2.449 -2.807 -7.610 1.00 90.56 570 ALA A O 1
ATOM 4357 N N . GLU A 1 571 ? -2.757 -2.087 -9.712 1.00 91.56 571 GLU A N 1
ATOM 4358 C CA . GLU A 1 571 ? -1.484 -2.587 -10.239 1.00 91.56 571 GLU A CA 1
ATOM 4359 C C . GLU A 1 571 ? -0.273 -1.897 -9.603 1.00 91.56 571 GLU A C 1
ATOM 4361 O O . GLU A 1 571 ? 0.652 -2.577 -9.159 1.00 91.56 571 GLU A O 1
ATOM 4366 N N . VAL A 1 572 ? -0.272 -0.559 -9.496 1.00 94.19 572 VAL A N 1
ATOM 4367 C CA . VAL A 1 572 ? 0.824 0.162 -8.817 1.00 94.19 572 VAL A CA 1
ATOM 4368 C C . VAL A 1 572 ? 0.920 -0.272 -7.355 1.00 94.19 572 VAL A C 1
ATOM 4370 O O . VAL A 1 572 ? 2.017 -0.487 -6.846 1.00 94.19 572 VAL A O 1
ATOM 4373 N N . ALA A 1 573 ? -0.211 -0.438 -6.666 1.00 92.44 573 ALA A N 1
ATOM 4374 C CA . ALA A 1 573 ? -0.199 -0.960 -5.305 1.00 92.44 573 ALA A CA 1
ATOM 4375 C C . ALA A 1 573 ? 0.321 -2.405 -5.250 1.00 92.44 573 ALA A C 1
ATOM 4377 O O . ALA A 1 573 ? 1.127 -2.710 -4.378 1.00 92.44 573 ALA A O 1
ATOM 4378 N N . GLY A 1 574 ? -0.074 -3.273 -6.183 1.00 92.12 574 GLY A N 1
ATOM 4379 C CA . GLY A 1 574 ? 0.461 -4.630 -6.309 1.00 92.12 574 GLY A CA 1
ATOM 4380 C C . GLY A 1 574 ? 1.982 -4.640 -6.392 1.00 92.12 574 GLY A C 1
ATOM 4381 O O . GLY A 1 574 ? 2.634 -5.311 -5.599 1.00 92.12 574 GLY A O 1
ATOM 4382 N N . ASP A 1 575 ? 2.545 -3.792 -7.248 1.00 93.56 575 ASP A N 1
ATOM 4383 C CA . ASP A 1 575 ? 3.993 -3.653 -7.406 1.00 93.56 575 ASP A CA 1
ATOM 4384 C C . ASP A 1 575 ? 4.696 -3.110 -6.150 1.00 93.56 575 ASP A C 1
ATOM 4386 O O . ASP A 1 575 ? 5.835 -3.477 -5.858 1.00 93.56 575 ASP A O 1
ATOM 4390 N N . VAL A 1 576 ? 4.028 -2.251 -5.370 1.00 95.50 576 VAL A N 1
ATOM 4391 C CA . VAL A 1 576 ? 4.552 -1.763 -4.083 1.00 95.50 576 VAL A CA 1
ATOM 4392 C C . VAL A 1 576 ? 4.706 -2.896 -3.065 1.00 95.50 576 VAL A C 1
ATOM 4394 O O . VAL A 1 576 ? 5.679 -2.886 -2.304 1.00 95.50 576 VAL A O 1
ATOM 4397 N N . PHE A 1 577 ? 3.788 -3.865 -3.052 1.00 93.69 577 PHE A N 1
ATOM 4398 C CA . PHE A 1 577 ? 3.796 -5.017 -2.136 1.00 93.69 577 PHE A CA 1
ATOM 4399 C C . PHE A 1 577 ? 4.481 -6.267 -2.721 1.00 93.69 577 PHE A C 1
ATOM 4401 O O . PHE A 1 577 ? 4.527 -7.306 -2.074 1.00 93.69 577 PHE A O 1
ATOM 4408 N N . ASP A 1 578 ? 5.069 -6.179 -3.916 1.00 90.88 578 ASP A N 1
ATOM 4409 C CA . ASP A 1 578 ? 5.847 -7.275 -4.497 1.00 90.88 578 ASP A CA 1
ATOM 4410 C C . ASP A 1 578 ? 7.264 -7.324 -3.898 1.00 90.88 578 ASP A C 1
ATOM 4412 O O . ASP A 1 578 ? 8.150 -6.536 -4.263 1.00 90.88 578 ASP A O 1
ATOM 4416 N N . GLU A 1 579 ? 7.489 -8.248 -2.962 1.00 88.12 579 GLU A N 1
ATOM 4417 C CA . GLU A 1 579 ? 8.784 -8.440 -2.300 1.00 88.12 579 GLU A CA 1
ATOM 4418 C C . GLU A 1 579 ? 9.898 -8.888 -3.257 1.00 88.12 579 GLU A C 1
ATOM 4420 O O . GLU A 1 579 ? 11.067 -8.583 -3.006 1.00 88.12 579 GLU A O 1
ATOM 4425 N N . GLY A 1 580 ? 9.566 -9.540 -4.378 1.00 85.88 580 GLY A N 1
ATOM 4426 C CA . GLY A 1 580 ? 10.544 -10.024 -5.355 1.00 85.88 580 GLY A CA 1
ATOM 4427 C C . GLY A 1 580 ? 11.355 -8.899 -6.007 1.00 85.88 580 GLY A C 1
ATOM 4428 O O . GLY A 1 580 ? 12.495 -9.102 -6.433 1.00 85.88 580 GLY A O 1
ATOM 4429 N N . GLY A 1 581 ? 10.799 -7.683 -6.028 1.00 84.31 581 GLY A N 1
ATOM 4430 C CA . GLY A 1 581 ? 11.474 -6.480 -6.520 1.00 84.31 581 GLY A CA 1
ATOM 4431 C C . GLY A 1 581 ? 12.466 -5.838 -5.536 1.00 84.31 581 GLY A C 1
ATOM 4432 O O . GLY A 1 581 ? 13.170 -4.898 -5.913 1.00 84.31 581 GLY A O 1
ATOM 4433 N N . ILE A 1 582 ? 12.534 -6.308 -4.286 1.00 89.12 582 ILE A N 1
ATOM 4434 C CA . ILE A 1 582 ? 13.417 -5.756 -3.249 1.00 89.12 582 ILE A CA 1
ATOM 4435 C C . ILE A 1 582 ? 14.775 -6.477 -3.295 1.00 89.12 582 ILE A C 1
ATOM 4437 O O . ILE A 1 582 ? 14.868 -7.683 -3.549 1.00 89.12 582 ILE A O 1
ATOM 4441 N N . VAL A 1 583 ? 15.862 -5.718 -3.136 1.00 83.44 583 VAL A N 1
ATOM 4442 C CA . VAL A 1 583 ? 17.245 -6.208 -3.237 1.00 83.44 583 VAL A CA 1
ATOM 4443 C C . VAL A 1 583 ? 17.724 -6.916 -1.981 1.00 83.44 583 VAL A C 1
ATOM 4445 O O . VAL A 1 583 ? 17.516 -6.390 -0.860 1.00 83.44 583 VAL A O 1
#

Solvent-accessible surface area (backbone atoms only — not comparable to full-atom values): 33920 Å² total; per-residue (Å²): 137,78,91,79,84,67,96,71,54,72,57,56,56,48,51,48,51,38,53,52,59,68,71,50,62,48,77,53,48,77,76,47,46,68,56,55,54,49,53,55,50,58,44,63,75,57,41,63,89,46,47,85,39,40,51,59,49,53,54,35,52,49,53,51,35,56,36,52,70,72,34,90,64,81,62,50,73,57,55,40,51,58,49,26,58,48,48,56,49,46,55,51,44,42,47,67,59,46,63,73,82,79,58,82,84,83,87,79,78,77,95,78,82,87,82,86,91,69,82,52,75,65,59,60,51,48,50,46,45,53,48,48,47,71,41,43,80,46,38,67,68,34,38,72,44,69,68,52,45,22,51,50,48,37,48,48,26,64,60,51,51,41,55,36,58,71,22,80,58,39,46,81,57,64,47,74,63,56,38,48,34,52,37,47,48,62,64,62,35,80,46,80,77,24,43,58,44,50,50,54,48,53,53,50,41,69,68,38,87,46,47,40,70,36,56,52,68,58,40,64,76,39,44,28,64,38,51,26,58,53,45,75,77,38,80,59,56,63,63,51,53,58,71,72,58,68,68,44,42,53,86,89,49,77,84,58,97,57,32,69,58,54,29,42,50,39,26,33,55,45,34,55,44,35,38,54,52,25,52,51,47,61,34,38,65,71,48,73,58,58,90,47,43,66,63,51,51,54,53,48,59,45,46,66,70,20,34,72,79,21,34,29,26,19,79,39,48,22,37,51,33,50,30,51,43,31,45,66,76,29,40,52,72,94,72,40,68,83,50,46,69,58,53,55,52,51,45,50,49,39,63,51,22,72,42,87,87,37,94,46,27,77,42,42,50,54,53,28,38,49,29,37,51,52,34,51,35,48,50,65,39,65,55,49,75,76,50,63,79,53,39,59,57,45,32,42,78,52,71,52,49,77,55,65,62,95,69,93,67,71,69,77,13,48,35,50,42,51,26,49,57,50,51,53,49,53,52,51,52,51,52,52,52,53,53,53,58,67,68,69,63,79,92,74,82,90,82,90,85,86,89,88,81,89,83,89,86,84,90,82,84,89,82,87,83,92,80,91,80,88,84,80,88,81,88,83,84,81,83,81,83,80,83,82,79,82,82,84,86,83,85,82,94,88,80,93,82,66,64,74,69,65,71,44,44,35,62,68,73,53,55,62,51,50,48,53,28,34,75,69,73,74,33,85,51,50,42,46,45,62,70,44,57,64,70,56,47,37,65,65,50,49,39,61,42,38,66,40,42,31,41,52,54,35,53,50,61,75,66,70,43,48,53,41,63,67,59,55,51,50,50,54,50,40,60,56,30,41,62,46,72,59,102

Foldseek 3Di:
DCPPPDPDDPQNVLVCVLVVLLPDQLQCCVVCVVVLLVVLVVCLVPVLVVLQCLLSVLSSLLSNLVSLVPDPDDPSVVSLQSSLVSNLSSLVSNCPSCQVPDFDPPPDDDDDDDDDDDPPVVVSLLSSLVSLLVCLLSCCSRNVDLVSLLVSLLSCLVRPLQCQLPHPPPPVSDDLSNLSSLLSQLVSNPDPSSLVRSLVSLVSSLPDLCVLLDDLVSCVPRVLSNLQSSCVVPVCVLVVLLVQQDFWDLVPQPDDDCSVVQLQVLLLSLLSSLLSLLSSLLSYAAPSCLVCVVSLVVRLVRLCPADCNIRPHLLNLLSSLLSVLSCVLRYAPVSCVVVVVVLLVLLLLLLVLLDVPRPCVRSHALSNNVSSLLSLLSCLLQVHPVVVVVVLQAADLDPCLVVPDPPDDDRNHSLQNSLVVLVVVVVVVVVVVVVVVVVPDDDDDDDDDDDDDDDDDDDDDDDDDDDDDDDDDDDDDDDDDDPDDDDDDDDDDDDPDPPPQVVQARDGLLVVLQVVCVVVVNDPALLSSNPDDSSSSCVRRVSVSSSCVNVVSNVNVVSPGHYPSVNSSSVSSVVSSRPSSRD

Organism: NCBI:txid420778

pLDDT: mean 80.95, std 21.41, range [23.66, 98.62]

Mean predicted aligned error: 12.01 Å

Sequence (583 aa):
MSTLTSDLADTDLVAFLVDYTKSLEDDAMDEIWPDCLTFLRDVLANPMPHRQILPALLEFTATLAEKVDNTNFGEQRRMRRDLGDLFMRLLTATFTTRPMGYFQDTSSMSIDKIPEENGSTATRSSDIVTVLVSILPKLPLILVDNDRIANAATSISTNVIGPAFRAKAFPETVSPLLLDLIYELTRTSSLPAATKAWKRDIEAAFNDTKFFATETKLALEKWLPVLRMWSQNDKDRMPELLSRLSAPTTAGIMFGVGATSARLEADRKTQLNLRRMTILVLANPEDTYTINLGGILEKLTELLTATPASSPSSATRADIFLLLRALVLRISPVHLAPVWPVITAELTHAIASVLPDDGNSERYNNLSVLQACKLLDTLVTTAHDDFQLHEWLFLTDTIDAVYRPALDWRPVALVDEVAEALQERLANNAAATAASAAADEPASASSSAVPADDGDAASSSLNSPATTTTRTTAAATTTTSTTNRAATDQGNNNSSSNNSDDENKRRSLLQPVVRAAQDAGVLGDSADAKAMAKTDFVARVVGPFLGQLSILAFEETYRMGWPDLEEVRAEVAGDVFDEGGIV

InterPro domains:
  IPR040314 Protein DOP1 [PTHR14042] (6-577)
  IPR056457 DOP1-like, C-terminal [PF24598] (16-436)

Radius of gyration: 35.02 Å; Cα contacts (8 Å, |Δi|>4): 596; chains: 1; bounding box: 77×69×126 Å

Secondary structure (DSSP, 8-state):
--S-S----HHHHHHHHHHHHHHS-GGGHHHHHHHHHHHHHHHHHSTTTTTTTHHHHHHHHHHHHHHHHH--SS-HHHHHHHHHHHHHHHHHHHHHHS----SS-SS---S------S--HHHHHHHHHHHHHHHGGGHHHHH-SHHHHHHHHHHHIIIIIHHHHHSTTTTTT--HHHHHHHHHHHHHT-SHHHHHHHHHHHHHHHHSTTGGGS-HHHIIIIIHHHHHHHHHT-TTHHHHHHHTPPPPBSTTTSSSTTHHHHHHHHHHHHHHHHHHHHHHHHHSPTTTTGGGHHHHHHHHHHHHT--TTSBS-GGGHHHHHHHHHHHHHHS-HHHHTTTHHHHHHHHHHHHHTTSTTSTTTTT--HHHHHHHHHHHHHHHHH--HHHHHHHTTT---SGGGTS--SSS----SHHHHHHHHHHHHHHHHHHHHHHHHHHS-------------------------------------------------------TTSHHHHTTEE--SHHHHHHHHHHTTS--SHHHHHHS-HHHHIIIIIHHHHHHHHHHHHHHHHHTPEE-HHHHHHHHHHHHT-GGG--